Protein AF-A0A8J6HHH4-F1 (afdb_monomer)

Foldseek 3Di:
DDDDPDPDFDQPDDDQDDPDDLDDDFDKGWGDDDDDPDDDGDDIDTDGDDDDFALDWWKDKPDQAAEFEDEFPDWDPAGDAIDIFTPGRDQQNGPWQDKDWPDPDAQWDADRRRGITGNGGHDCVVDQKDKTWMKIKGNFADDDDDDPDDPDDPPDDDDDDDDDDDDDDDDDDPDPPRPGHMHMYGIHIYMYGYDYDDDWDWPQQDPDDDDAEQPADDDRRPPIDTDDDPDPDDDPDDDDDDDDDDDDQDHYLSHQADFPQRSCVSHVVDPPDFRQQGDCDDVRPQNVVFDFDPDDHRHGDTDDPQPPDDTDGDCVRPPPDDDLWDKDKDKDFAADDDPDDLADWRWPDFDADPPVRPHTCWTFTDHNQKTKIFHHDDDDDDDPPDDADRMDIGRDPRSHPRDIDMWMWTGNPPDIDID

Sequence (419 aa):
MTRGCNHGRRLQSATFRDCSGRTCNSPSVQCIQPARRRRPPMPTATVHITVSDVNEYAPTFSEPSYVRQVDEGRIYSEIVRVEATDRDCTPKFGDVCKYEILTSDQPFVIDMEGIIRNTEPLDYERSHNHILSVVAYDCGGYKVLLRCMRAESLIGSYGYHMFAVTWLSSVTTIQTVACAGMRQSLPVMVTIKVNRVCRLGWRGLPERVDYAPTTGKQELFPSASLELCDVPCNVRELRTRVDLATRHIGKGCDRDTYSVQSQRKLCGASPSAIDLLPSPGVGAEWTKPLISDEGHESDQMFEFDGASTAVSIPNSVLDHNLPSTFTIATWMRHGQHQGQDKRLKEHILCSADDHKMNRHHYALFVRNCRLILLLRRDFSEGDLNIFRPAEWRWKIPQVCDDQWHHYAVNVRFPDIELF

Secondary structure (DSSP, 8-state):
----S-SSPPP---------SS--PPPPEE--PPPPSSSPPPPP-EE--PPPP------EESSSEEEEEEETT---S-SEE--EE---SSHHHHSEEEEEE---SSSEEE-TT-EEEESS---TTT-SEEEEEEEEEE---------------------------------------------BPPPEEEEEEEEP----EEES--S-----TT--S--S-TT-EEEPPSS---------------SSS-SSS--S-S-HHHHHHHTTS-TTPPPSSPPSBTTBGGGTTSPEE--SSS--EEP--SSS------TTTS-S---SEEEEEEEEE----TT--TTS-EEEEEEE-TTTT-SEEEEEEE-SS-EEEEE-PPPPSS-TT-----EEEE--GGGGSSSEEEEEEEEETTEEEE-

Structure (mmCIF, N/CA/C/O backbone):
data_AF-A0A8J6HHH4-F1
#
_entry.id   AF-A0A8J6HHH4-F1
#
loop_
_atom_site.group_PDB
_atom_site.id
_atom_site.type_symbol
_atom_site.label_atom_id
_atom_site.label_alt_id
_atom_site.label_comp_id
_atom_site.label_asym_id
_atom_site.label_entity_id
_atom_site.label_seq_id
_atom_site.pdbx_PDB_ins_code
_atom_site.Cartn_x
_atom_site.Cartn_y
_atom_site.Cartn_z
_atom_site.occupancy
_atom_site.B_iso_or_equiv
_atom_site.auth_seq_id
_atom_site.auth_comp_id
_atom_site.auth_asym_id
_atom_site.auth_atom_id
_atom_site.pdbx_PDB_model_num
ATOM 1 N N . MET A 1 1 ? -75.669 -3.975 56.102 1.00 34.47 1 MET A N 1
ATOM 2 C CA . MET A 1 1 ? -75.291 -4.443 57.454 1.00 34.47 1 MET A CA 1
ATOM 3 C C . MET A 1 1 ? -74.161 -5.453 57.333 1.00 34.47 1 MET A C 1
ATOM 5 O O . MET A 1 1 ? -74.443 -6.569 56.939 1.00 34.4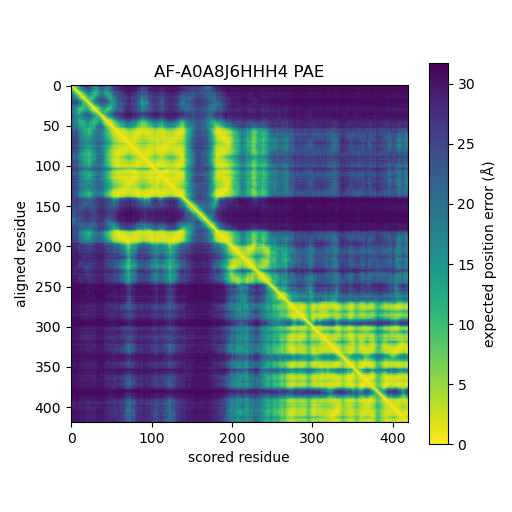7 1 MET A O 1
ATOM 9 N N . THR A 1 2 ? -72.930 -5.098 57.705 1.00 23.34 2 THR A N 1
ATOM 10 C CA . THR A 1 2 ? -71.919 -6.055 58.196 1.00 23.34 2 THR A CA 1
ATOM 11 C C . THR A 1 2 ? -70.856 -5.266 58.951 1.00 23.34 2 THR A C 1
ATOM 13 O O . THR A 1 2 ? -70.148 -4.430 58.401 1.00 23.34 2 THR A O 1
ATOM 16 N N . ARG A 1 3 ? -70.826 -5.476 60.268 1.00 28.94 3 ARG A N 1
ATOM 17 C CA . ARG A 1 3 ? -69.887 -4.859 61.200 1.00 28.94 3 ARG A CA 1
ATOM 18 C C . ARG A 1 3 ? -68.495 -5.432 60.934 1.00 28.94 3 ARG A C 1
ATOM 20 O O . ARG A 1 3 ? -68.283 -6.625 61.148 1.00 28.94 3 ARG A O 1
ATOM 27 N N . GLY A 1 4 ? -67.560 -4.581 60.512 1.00 29.81 4 GLY A N 1
ATOM 28 C CA . GLY A 1 4 ? -66.132 -4.858 60.650 1.00 29.81 4 GLY A CA 1
ATOM 29 C C . GLY A 1 4 ? -65.803 -5.169 62.111 1.00 29.81 4 GLY A C 1
ATOM 30 O O . GLY A 1 4 ? -66.538 -4.761 63.013 1.00 29.81 4 GLY A O 1
ATOM 31 N N . CYS A 1 5 ? -64.743 -5.944 62.332 1.00 30.69 5 CYS A N 1
ATOM 32 C CA . CYS A 1 5 ? -64.243 -6.396 63.630 1.00 30.69 5 CYS A CA 1
ATOM 33 C C . CYS A 1 5 ? -63.952 -5.235 64.605 1.00 30.69 5 CYS A C 1
ATOM 35 O O . CYS A 1 5 ? -62.798 -4.944 64.885 1.00 30.69 5 CYS A O 1
ATOM 37 N N . ASN A 1 6 ? -64.981 -4.605 65.163 1.00 40.00 6 ASN A N 1
ATOM 38 C CA . ASN A 1 6 ? -64.865 -3.661 66.261 1.00 40.00 6 ASN A CA 1
ATOM 39 C C . ASN A 1 6 ? -65.319 -4.340 67.554 1.00 40.00 6 ASN A C 1
ATOM 41 O O . ASN A 1 6 ? -66.405 -4.913 67.624 1.00 40.00 6 ASN A O 1
ATOM 45 N N . HIS A 1 7 ? -64.445 -4.221 68.557 1.00 38.75 7 HIS A N 1
ATOM 46 C CA . HIS A 1 7 ? -64.533 -4.701 69.940 1.00 38.75 7 HIS A CA 1
ATOM 47 C C . HIS A 1 7 ? -64.252 -6.205 70.160 1.00 38.75 7 HIS A C 1
ATOM 49 O O . HIS A 1 7 ? -65.106 -7.072 69.984 1.00 38.75 7 HIS A O 1
ATOM 55 N N . GLY A 1 8 ? -63.026 -6.501 70.625 1.00 39.38 8 GLY A N 1
ATOM 56 C CA . GLY A 1 8 ? -62.687 -7.733 71.358 1.00 39.38 8 GLY A CA 1
ATOM 57 C C . GLY A 1 8 ? -62.220 -8.957 70.554 1.00 39.38 8 GLY A C 1
ATOM 58 O O . GLY A 1 8 ? -62.292 -10.069 71.072 1.00 39.38 8 GLY A O 1
ATOM 59 N N . ARG A 1 9 ? -61.758 -8.808 69.305 1.00 41.62 9 ARG A N 1
ATOM 60 C CA . ARG A 1 9 ? -61.229 -9.921 68.483 1.00 41.62 9 ARG A CA 1
ATOM 61 C C . ARG A 1 9 ? -59.699 -9.955 68.540 1.00 41.62 9 ARG A C 1
ATOM 63 O O . ARG A 1 9 ? -59.064 -8.966 68.199 1.00 41.62 9 ARG A O 1
ATOM 70 N N . ARG A 1 10 ? -59.115 -11.083 68.964 1.00 40.03 10 ARG A N 1
ATOM 71 C CA . ARG A 1 10 ? -57.660 -11.320 68.972 1.00 40.03 10 ARG A CA 1
ATOM 72 C C . ARG A 1 10 ? -57.286 -12.177 67.760 1.00 40.03 10 ARG A C 1
ATOM 74 O O . ARG A 1 10 ? -57.851 -13.255 67.601 1.00 40.03 10 ARG A O 1
ATOM 81 N N . LEU A 1 11 ? -56.346 -11.710 66.935 1.00 39.91 11 LEU A N 1
ATOM 82 C CA . LEU A 1 11 ? -55.643 -12.558 65.966 1.00 39.91 11 LEU A CA 1
ATOM 83 C C . LEU A 1 11 ? -54.872 -13.642 66.739 1.00 39.91 11 LEU A C 1
ATOM 85 O O . LEU A 1 11 ? -54.064 -13.310 67.604 1.00 39.91 11 LEU A O 1
ATOM 89 N N . GLN A 1 12 ? -55.109 -14.921 66.443 1.00 37.16 12 GLN A N 1
ATOM 90 C CA . GLN A 1 12 ? -54.273 -16.023 66.931 1.00 37.16 12 GLN A CA 1
ATOM 91 C C . GLN A 1 12 ? -53.239 -16.355 65.846 1.00 37.16 12 GLN A C 1
ATOM 93 O O . GLN A 1 12 ? -53.512 -17.162 64.973 1.00 37.16 12 GLN A O 1
ATOM 98 N N . SER A 1 13 ? -52.103 -15.648 65.885 1.00 36.19 13 SER A N 1
ATOM 99 C CA . SER A 1 13 ? -50.838 -15.878 65.152 1.00 36.19 13 SER A CA 1
ATOM 100 C C . SER A 1 13 ? -50.896 -16.196 63.645 1.00 36.19 13 SER A C 1
ATOM 102 O O . SER A 1 13 ? -51.340 -17.262 63.231 1.00 36.19 13 SER A O 1
ATOM 104 N N . ALA A 1 14 ? -50.284 -15.328 62.837 1.00 37.81 14 ALA A N 1
ATOM 105 C CA . ALA A 1 14 ? -49.802 -15.665 61.500 1.00 37.81 14 ALA A CA 1
ATOM 106 C C . ALA A 1 14 ? -48.283 -15.879 61.578 1.00 37.81 14 ALA A C 1
ATOM 108 O O . ALA A 1 14 ? -47.555 -14.976 61.985 1.00 37.81 14 ALA A O 1
ATOM 109 N N . THR A 1 15 ? -47.805 -17.073 61.237 1.00 32.62 15 THR A N 1
ATOM 110 C CA . THR A 1 15 ? -46.375 -17.362 61.101 1.00 32.62 15 THR A CA 1
ATOM 111 C C . THR A 1 15 ? -45.946 -17.091 59.662 1.00 32.62 15 THR A C 1
ATOM 113 O O . THR A 1 15 ? -46.400 -17.756 58.734 1.00 32.62 15 THR A O 1
ATOM 116 N N . PHE A 1 16 ? -45.069 -16.103 59.474 1.00 37.53 16 PHE A N 1
ATOM 117 C CA . PHE A 1 16 ? -44.312 -15.949 58.235 1.00 37.53 16 PHE A CA 1
ATOM 118 C C . PHE A 1 16 ? -43.269 -17.069 58.183 1.00 37.53 16 PHE A C 1
ATOM 120 O O . PHE A 1 16 ? -42.479 -17.218 59.116 1.00 37.53 16 PHE A O 1
ATOM 127 N N . ARG A 1 17 ? -43.281 -17.881 57.121 1.00 34.38 17 ARG A N 1
ATOM 128 C CA . ARG A 1 17 ? -42.116 -18.702 56.780 1.00 34.38 17 ARG A CA 1
ATOM 129 C C . ARG A 1 17 ? -41.221 -17.862 55.886 1.00 34.38 17 ARG A C 1
ATOM 131 O O . ARG A 1 17 ? -41.684 -17.342 54.877 1.00 34.38 17 ARG A O 1
ATOM 138 N N . 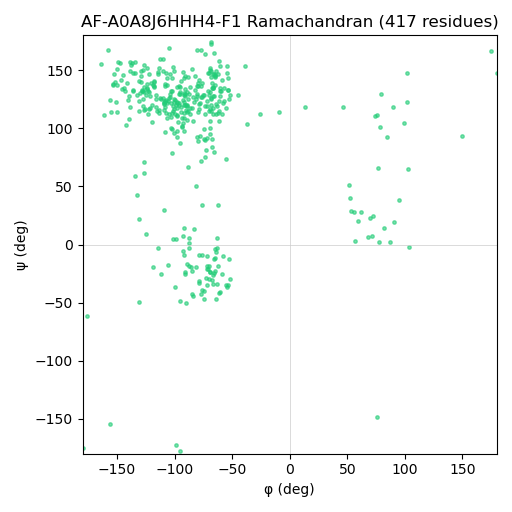ASP A 1 18 ? -39.978 -17.738 56.318 1.00 35.03 18 ASP A N 1
ATOM 139 C CA . ASP A 1 18 ? -38.864 -17.164 55.577 1.00 35.03 18 ASP A CA 1
ATOM 140 C C . ASP A 1 18 ? -38.844 -17.695 54.129 1.00 35.03 18 ASP A C 1
ATOM 142 O O . ASP A 1 18 ? -38.960 -18.912 53.922 1.00 35.03 18 ASP A O 1
ATOM 146 N N . CYS A 1 19 ? -38.774 -16.796 53.136 1.00 40.59 19 CYS A N 1
ATOM 147 C CA . CYS A 1 19 ? -38.789 -17.153 51.712 1.00 40.59 19 CYS A CA 1
ATOM 148 C C . CYS A 1 19 ? -37.433 -17.784 51.343 1.00 40.59 19 CYS A C 1
ATOM 150 O O . CYS A 1 19 ? -36.543 -17.143 50.798 1.00 40.59 19 CYS A O 1
ATOM 152 N N . SER A 1 20 ? -37.273 -19.072 51.647 1.00 33.75 20 SER A N 1
ATOM 153 C CA . SER A 1 20 ? -36.169 -19.899 51.159 1.00 33.75 20 SER A CA 1
ATOM 154 C C . SER A 1 20 ? -36.603 -20.600 49.867 1.00 33.75 20 SER A C 1
ATOM 156 O O . SER A 1 20 ? -37.386 -21.548 49.881 1.00 33.75 20 SER A O 1
ATOM 158 N N . GLY A 1 21 ? -36.102 -20.102 48.733 1.00 38.62 21 GLY A N 1
ATOM 159 C CA . GLY A 1 21 ? -36.465 -20.559 47.385 1.00 38.62 21 GLY A CA 1
ATOM 160 C C . GLY A 1 21 ? -37.450 -19.609 46.698 1.00 38.62 21 GLY A C 1
ATOM 161 O O . GLY A 1 21 ? -38.256 -18.973 47.368 1.00 38.62 21 GLY A O 1
ATOM 162 N N . ARG A 1 22 ? -37.357 -19.499 45.362 1.00 39.06 22 ARG A N 1
ATOM 163 C CA . ARG A 1 22 ? -38.002 -18.511 44.455 1.00 39.06 22 ARG A CA 1
ATOM 164 C C . ARG A 1 22 ? -39.549 -18.523 44.418 1.00 39.06 22 ARG A C 1
ATOM 166 O O . ARG A 1 22 ? -40.156 -18.309 43.374 1.00 39.06 22 ARG A O 1
ATOM 173 N N . THR A 1 23 ? -40.212 -18.814 45.528 1.00 33.84 23 THR A N 1
ATOM 174 C CA . THR A 1 23 ? -41.665 -18.907 45.660 1.00 33.84 23 THR A CA 1
ATOM 175 C C . THR A 1 23 ? -42.089 -18.345 47.014 1.00 33.84 23 THR A C 1
ATOM 177 O O . THR A 1 23 ? -41.979 -19.028 48.031 1.00 33.84 23 THR A O 1
ATOM 180 N N . CYS A 1 24 ? -42.620 -17.122 47.039 1.00 38.78 24 CYS A N 1
ATOM 181 C CA . CYS A 1 24 ? -43.317 -16.606 48.216 1.00 38.78 24 CYS A CA 1
ATOM 182 C C . CYS A 1 24 ? -44.810 -16.975 48.107 1.00 38.78 24 CYS A C 1
ATOM 184 O O . CYS A 1 24 ? -45.546 -16.426 47.289 1.00 38.78 24 CYS A O 1
ATOM 186 N N . ASN A 1 25 ? -45.264 -17.939 48.914 1.00 37.41 25 ASN A N 1
ATOM 187 C CA . ASN A 1 25 ? -46.677 -18.329 48.978 1.00 37.41 25 ASN A CA 1
ATOM 188 C C . ASN A 1 25 ? -47.476 -17.358 49.863 1.00 37.41 25 ASN A C 1
ATOM 190 O O . ASN A 1 25 ? -47.047 -17.014 50.965 1.00 37.41 25 ASN A O 1
ATOM 194 N N . SER A 1 26 ? -48.668 -16.952 49.413 1.00 37.41 26 SER A N 1
ATOM 195 C CA . SER A 1 26 ? -49.581 -16.106 50.195 1.00 37.41 26 SER A CA 1
ATOM 196 C C . SER A 1 26 ? -50.176 -16.882 51.384 1.00 37.41 26 SER A C 1
ATOM 198 O O . SER A 1 26 ? -50.740 -17.958 51.172 1.00 37.41 26 SER A O 1
ATOM 200 N N . PRO A 1 27 ? -50.119 -16.373 52.629 1.00 40.25 27 PRO A N 1
ATOM 201 C CA . PRO A 1 27 ? -50.762 -17.041 53.755 1.00 40.25 27 PRO A CA 1
ATOM 202 C C . PRO A 1 27 ? -52.281 -16.799 53.753 1.00 40.25 27 PRO A C 1
ATOM 204 O O . PRO A 1 27 ? -52.749 -15.673 53.584 1.00 40.25 27 PRO A O 1
ATOM 207 N N . SER A 1 28 ? -53.068 -17.850 54.002 1.00 36.94 28 SER A N 1
ATOM 208 C CA . SER A 1 28 ? -54.503 -17.748 54.296 1.00 36.94 28 SER A CA 1
ATOM 209 C C . SER A 1 28 ? -54.723 -17.657 55.808 1.00 36.94 28 SER A C 1
ATOM 211 O O . SER A 1 28 ? -54.356 -18.581 56.535 1.00 36.94 28 SER A O 1
ATOM 213 N N . VAL A 1 29 ? -55.342 -16.577 56.293 1.00 41.75 29 VAL A N 1
ATOM 214 C CA . VAL A 1 29 ? -55.639 -16.389 57.726 1.00 41.75 29 VAL A CA 1
ATOM 215 C C . VAL A 1 29 ? -57.138 -16.566 57.978 1.00 41.75 29 VAL A C 1
ATOM 217 O O . VAL A 1 29 ? -57.960 -15.878 57.374 1.00 41.75 29 VAL A O 1
ATOM 220 N N . GLN A 1 30 ? -57.501 -17.473 58.891 1.00 38.19 30 GLN A N 1
ATOM 221 C CA . GLN A 1 30 ? -58.883 -17.688 59.334 1.00 38.19 30 GLN A CA 1
ATOM 222 C C . GLN A 1 30 ? -59.109 -17.062 60.716 1.00 38.19 30 GLN A C 1
ATOM 224 O O . GLN A 1 30 ? -58.454 -17.413 61.694 1.00 38.19 30 GLN A O 1
ATOM 229 N N . CYS A 1 31 ? -60.068 -16.140 60.815 1.00 40.47 31 CYS A N 1
ATOM 230 C CA . CYS A 1 31 ? -60.459 -15.529 62.086 1.00 40.47 31 CYS A CA 1
ATOM 231 C C . CYS A 1 31 ? -61.562 -16.355 62.765 1.00 40.47 31 CYS A C 1
ATOM 233 O O . CYS A 1 31 ? -62.692 -16.385 62.276 1.00 40.47 31 CYS A O 1
ATOM 235 N N . ILE A 1 32 ? -61.271 -16.967 63.919 1.00 45.19 32 ILE A N 1
ATOM 236 C CA . ILE A 1 32 ? -62.250 -17.712 64.730 1.00 45.19 32 ILE A CA 1
ATOM 237 C C . ILE A 1 32 ? -62.413 -17.015 66.092 1.00 45.19 32 ILE A C 1
ATOM 239 O O . ILE A 1 32 ? -61.429 -16.724 66.768 1.00 45.19 32 ILE A O 1
ATOM 243 N N . GLN A 1 33 ? -63.652 -16.719 66.511 1.00 45.75 33 GLN A N 1
ATOM 244 C CA . GLN A 1 33 ? -63.942 -16.249 67.878 1.00 45.75 33 GLN A CA 1
ATOM 245 C C . GLN A 1 33 ? -64.327 -17.432 68.786 1.00 45.75 33 GLN A C 1
ATOM 247 O O . GLN A 1 33 ? -65.095 -18.290 68.349 1.00 45.75 33 GLN A O 1
ATOM 252 N N . PRO A 1 34 ? -63.889 -17.465 70.062 1.00 45.03 34 PRO A N 1
ATOM 253 C CA . PRO A 1 34 ? -64.327 -18.491 71.003 1.00 45.03 34 PRO A CA 1
ATOM 254 C C . PRO A 1 34 ? -65.825 -18.338 71.309 1.00 45.03 34 PRO A C 1
ATOM 256 O O . PRO A 1 34 ? -66.306 -17.256 71.658 1.00 45.03 34 PRO A O 1
ATOM 259 N N . ALA A 1 35 ? -66.574 -19.432 71.161 1.00 47.78 35 ALA A N 1
ATOM 260 C CA . ALA A 1 35 ? -68.020 -19.458 71.336 1.00 47.78 35 ALA A CA 1
ATOM 261 C C . ALA A 1 35 ? -68.417 -19.187 72.800 1.00 47.78 35 ALA A C 1
ATOM 263 O O . ALA A 1 35 ? -68.120 -19.979 73.695 1.00 47.78 35 ALA A O 1
ATOM 264 N N . ARG A 1 36 ? -69.155 -18.099 73.062 1.00 52.75 36 ARG A N 1
ATOM 265 C CA . ARG A 1 36 ? -69.944 -17.980 74.301 1.00 52.75 36 ARG A CA 1
ATOM 266 C C . ARG A 1 36 ? -71.249 -18.755 74.122 1.00 52.75 36 ARG A C 1
ATOM 268 O O . ARG A 1 36 ? -71.951 -18.572 73.129 1.00 52.75 36 ARG A O 1
ATOM 275 N N . ARG A 1 37 ? -71.543 -19.647 75.077 1.00 52.81 37 ARG A N 1
ATOM 276 C CA . ARG A 1 37 ? -72.680 -20.581 75.045 1.00 52.81 37 ARG A CA 1
ATOM 277 C C . ARG A 1 37 ? -73.992 -19.819 74.776 1.00 52.81 37 ARG A C 1
ATOM 279 O O . ARG A 1 37 ? -74.329 -18.917 75.536 1.00 52.81 37 ARG A O 1
ATOM 286 N N . ARG A 1 38 ? -74.724 -20.248 73.732 1.00 52.84 38 ARG A N 1
ATOM 287 C CA . ARG A 1 38 ? -76.059 -19.795 73.254 1.00 52.84 38 ARG A CA 1
ATOM 288 C C . ARG A 1 38 ? -76.134 -18.721 72.141 1.00 52.84 38 ARG A C 1
ATOM 290 O O . ARG A 1 38 ? -77.062 -17.918 72.141 1.00 52.84 38 ARG A O 1
ATOM 297 N N . ARG A 1 39 ? -75.250 -18.736 71.133 1.00 52.50 39 ARG A N 1
ATOM 298 C CA . ARG A 1 39 ? -75.510 -18.099 69.815 1.00 52.50 39 ARG A CA 1
ATOM 299 C C . ARG A 1 39 ? -75.111 -19.026 68.653 1.00 52.50 39 ARG A C 1
ATOM 301 O O . ARG A 1 39 ? -74.168 -19.794 68.841 1.00 52.50 39 ARG A O 1
ATOM 308 N N . PRO A 1 40 ? -75.804 -18.977 67.492 1.00 51.44 40 PRO A N 1
ATOM 309 C CA . PRO A 1 40 ? -75.448 -19.776 66.314 1.00 51.44 40 PRO A CA 1
ATOM 310 C C . PRO A 1 40 ? -74.027 -19.431 65.826 1.00 51.44 40 PRO A C 1
ATOM 312 O O . PRO A 1 40 ? -73.571 -18.309 66.080 1.00 51.44 40 PRO A O 1
ATOM 315 N N . PRO A 1 41 ? -73.310 -20.358 65.156 1.00 53.25 41 PRO A N 1
ATOM 316 C CA . PRO A 1 41 ? -71.975 -20.078 64.637 1.00 53.25 41 PRO A CA 1
ATOM 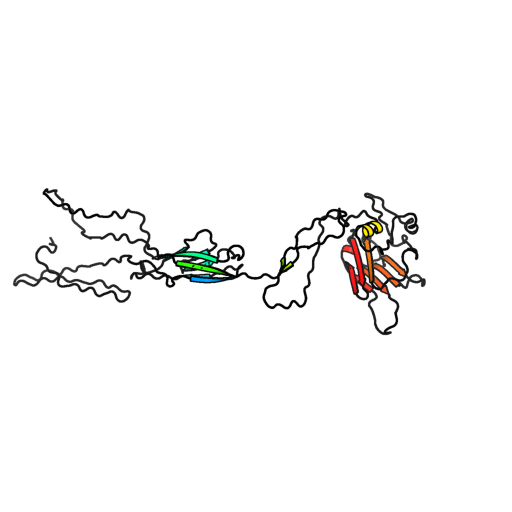317 C C . PRO A 1 41 ? -72.044 -18.878 63.686 1.00 53.25 41 PRO A C 1
ATOM 319 O O . PRO A 1 41 ? -72.824 -18.869 62.736 1.00 53.25 41 PRO A O 1
ATOM 322 N N . MET A 1 42 ? -71.276 -17.824 63.983 1.00 55.88 42 MET A N 1
ATOM 323 C CA . MET A 1 42 ? -71.186 -16.670 63.087 1.00 55.88 42 MET A CA 1
ATOM 324 C C . MET A 1 42 ? -70.392 -17.048 61.829 1.00 55.88 42 MET A C 1
ATOM 326 O O . MET A 1 42 ? -69.466 -17.856 61.929 1.00 55.88 42 MET A O 1
ATOM 330 N N . PRO A 1 43 ? -70.723 -16.462 60.664 1.00 58.12 43 PRO A N 1
ATOM 331 C CA . PRO A 1 43 ? -70.038 -16.762 59.415 1.00 58.12 43 PRO A CA 1
ATOM 332 C C . PRO A 1 43 ? -68.543 -16.444 59.522 1.00 58.12 43 PRO A C 1
ATOM 334 O O . PRO A 1 43 ? -68.149 -15.373 59.992 1.00 58.12 43 PRO A O 1
ATOM 337 N N . THR A 1 44 ? -67.712 -17.387 59.084 1.00 56.41 44 THR A N 1
ATOM 338 C CA . THR A 1 44 ? -66.279 -17.177 58.866 1.00 56.41 44 THR A CA 1
ATOM 339 C C . THR A 1 44 ? -66.081 -16.208 57.705 1.00 56.41 44 THR A C 1
ATOM 341 O O . THR A 1 44 ? -66.724 -16.353 56.668 1.00 56.41 44 THR A O 1
ATOM 344 N N . ALA A 1 45 ? -65.184 -15.236 57.866 1.00 56.78 45 ALA A N 1
ATOM 345 C CA . ALA A 1 45 ? -64.780 -14.330 56.795 1.00 56.78 45 ALA A CA 1
ATOM 346 C C . ALA A 1 45 ? -63.356 -14.677 56.355 1.00 56.78 45 ALA A C 1
ATOM 348 O O . ALA A 1 45 ? -62.441 -14.694 57.182 1.00 56.78 45 ALA A O 1
ATOM 349 N N . THR A 1 46 ? -63.181 -14.959 55.067 1.00 53.56 46 THR A N 1
ATOM 350 C CA . THR A 1 46 ? -61.872 -15.188 54.453 1.00 53.56 46 THR A CA 1
ATOM 351 C C . THR A 1 46 ? -61.257 -13.839 54.098 1.00 53.56 46 THR A C 1
ATOM 353 O O . THR A 1 46 ? -61.900 -13.022 53.440 1.00 53.56 46 THR A O 1
ATOM 356 N N . VAL A 1 47 ? -60.027 -13.588 54.544 1.00 54.41 47 VAL A N 1
ATOM 357 C CA . VAL A 1 47 ? -59.275 -12.377 54.192 1.00 54.41 47 VAL A CA 1
ATOM 358 C C . VAL A 1 47 ? -58.183 -12.770 53.208 1.00 54.41 47 VAL A C 1
ATOM 360 O O . VAL A 1 47 ? -57.339 -13.605 53.526 1.00 54.41 47 VAL A O 1
ATOM 363 N N . HIS A 1 48 ? -58.197 -12.166 52.021 1.00 52.84 48 HIS A N 1
ATOM 364 C CA . HIS A 1 48 ? -57.104 -12.282 51.062 1.00 52.84 48 HIS A CA 1
ATOM 365 C C . HIS A 1 48 ? -56.074 -11.192 51.348 1.00 52.84 48 HIS A C 1
ATOM 367 O O . HIS A 1 48 ? -56.372 -10.006 51.219 1.00 52.84 48 HIS A O 1
ATOM 373 N N . ILE A 1 49 ? -54.874 -11.600 51.757 1.00 58.53 49 ILE A N 1
ATOM 374 C CA . ILE A 1 49 ? -53.734 -10.703 51.944 1.00 58.53 49 ILE A CA 1
ATOM 375 C C . ILE A 1 49 ? -52.822 -10.877 50.736 1.00 58.53 49 ILE A C 1
ATOM 377 O O . ILE A 1 49 ? -52.241 -11.941 50.534 1.00 58.53 49 ILE A O 1
ATOM 381 N N . THR A 1 50 ? -52.706 -9.831 49.927 1.00 50.75 50 THR A N 1
ATOM 382 C CA . THR A 1 50 ? -51.726 -9.759 48.842 1.00 50.75 50 THR A CA 1
ATOM 383 C C . THR A 1 50 ? -50.456 -9.109 49.372 1.00 50.75 50 THR A C 1
ATOM 385 O O . THR A 1 50 ? -50.509 -7.981 49.863 1.00 50.75 50 THR A O 1
ATOM 388 N N . VAL A 1 51 ? -49.324 -9.801 49.268 1.00 60.38 51 VAL A N 1
ATOM 389 C CA . VAL A 1 51 ? -48.005 -9.223 49.558 1.00 60.38 51 VAL A CA 1
ATOM 390 C C . VAL A 1 51 ? -47.480 -8.614 48.261 1.00 60.38 51 VAL A C 1
ATOM 392 O O . VAL A 1 51 ? -47.357 -9.315 47.260 1.00 60.38 51 VAL A O 1
ATOM 395 N N . SER A 1 52 ? -47.238 -7.303 48.258 1.00 62.19 52 SER A N 1
ATOM 396 C CA . SER A 1 52 ? -46.603 -6.612 47.136 1.00 62.19 52 SER A CA 1
ATOM 397 C C . SER A 1 52 ? -45.093 -6.665 47.293 1.00 62.19 52 SER A C 1
ATOM 399 O O . SER A 1 52 ? -44.588 -6.289 48.351 1.00 62.19 52 SER A O 1
ATOM 401 N N . ASP A 1 53 ? -44.398 -7.078 46.240 1.00 65.44 53 ASP A N 1
ATOM 402 C CA . ASP A 1 53 ? -42.942 -7.038 46.211 1.00 65.44 53 ASP A CA 1
ATOM 403 C C . ASP A 1 53 ? -42.419 -5.593 46.165 1.00 65.44 53 ASP A C 1
ATOM 405 O O . ASP A 1 53 ? -43.081 -4.697 45.621 1.00 65.44 53 ASP A O 1
ATOM 409 N N . VAL A 1 54 ? -41.242 -5.363 46.739 1.00 75.50 54 VAL A N 1
ATOM 410 C CA . VAL A 1 54 ? -40.583 -4.055 46.817 1.00 75.50 54 VAL A CA 1
ATOM 411 C C . VAL A 1 54 ? -39.173 -4.208 46.267 1.00 75.50 54 VAL A C 1
ATOM 413 O O . VAL A 1 54 ? -38.468 -5.112 46.678 1.00 75.50 54 VAL A O 1
ATOM 416 N N . ASN A 1 55 ? -38.769 -3.303 45.374 1.00 82.75 55 ASN A N 1
ATOM 417 C CA . ASN A 1 55 ? -37.404 -3.253 44.853 1.00 82.75 55 ASN A CA 1
ATOM 418 C C . ASN A 1 55 ? -36.431 -2.797 45.962 1.00 82.75 55 ASN A C 1
ATOM 420 O O . ASN A 1 55 ? -36.339 -1.589 46.251 1.00 82.75 55 ASN A O 1
ATOM 424 N N . GLU A 1 56 ? -35.795 -3.746 46.651 1.00 84.94 56 GLU A N 1
ATOM 425 C CA . GLU A 1 56 ? -34.984 -3.513 47.849 1.00 84.94 56 GLU A CA 1
ATOM 426 C C . GLU A 1 56 ? -33.489 -3.469 47.535 1.00 84.94 56 GLU A C 1
ATOM 428 O O . GLU A 1 56 ? -32.774 -2.637 48.116 1.00 84.94 56 GLU A O 1
ATOM 433 N N . TYR A 1 57 ? -33.028 -4.296 46.600 1.00 88.25 57 TYR A N 1
ATOM 434 C CA . TYR A 1 57 ? -31.621 -4.442 46.250 1.00 88.25 57 TYR A CA 1
ATOM 435 C C . TYR A 1 57 ? -31.320 -3.748 44.922 1.00 88.25 57 TYR A C 1
ATOM 437 O O . TYR A 1 57 ? -32.186 -3.145 44.312 1.00 88.25 57 TYR A O 1
ATOM 445 N N . ALA A 1 58 ? -30.042 -3.617 44.589 1.00 92.31 58 ALA A N 1
ATOM 446 C CA . ALA A 1 58 ? -29.628 -3.116 43.286 1.00 92.31 58 ALA A CA 1
ATOM 447 C C . ALA A 1 58 ? -28.655 -4.136 42.692 1.00 92.31 58 ALA A C 1
ATOM 449 O O . ALA A 1 58 ? -27.952 -4.810 43.468 1.00 92.31 58 ALA A O 1
ATOM 450 N N . PRO A 1 59 ? -28.533 -4.212 41.355 1.00 96.81 59 PRO A N 1
ATOM 451 C CA . PRO A 1 59 ? -27.667 -5.200 40.745 1.00 96.81 59 PRO A CA 1
ATOM 452 C C . PRO A 1 59 ? -26.227 -5.038 41.226 1.00 96.81 59 PRO A C 1
ATOM 454 O O . PRO A 1 59 ? -25.727 -3.926 41.406 1.00 96.81 59 PRO A O 1
ATOM 457 N N . THR A 1 60 ? -25.542 -6.154 41.433 1.00 97.56 60 THR A N 1
ATOM 458 C CA . THR A 1 60 ? -24.135 -6.187 41.836 1.00 97.56 60 THR A CA 1
ATOM 459 C C . THR A 1 60 ? -23.348 -7.022 40.838 1.00 97.56 60 THR A C 1
ATOM 461 O O . THR A 1 60 ? -23.737 -8.149 40.536 1.00 97.56 60 THR A O 1
ATOM 464 N N . PHE A 1 61 ? -22.246 -6.472 40.324 1.00 98.38 61 PHE A N 1
ATOM 465 C CA . PHE A 1 61 ? -21.367 -7.188 39.399 1.00 98.38 61 PHE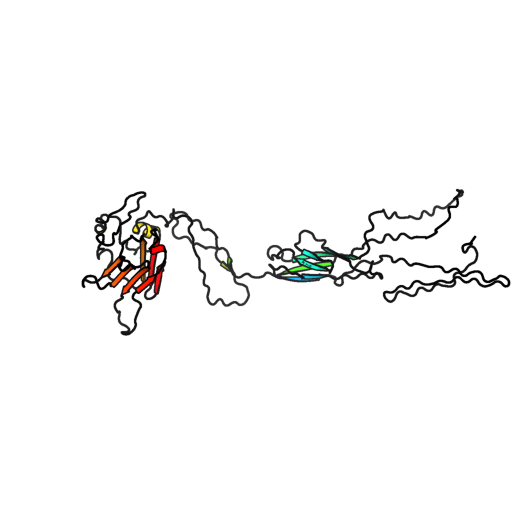 A CA 1
ATOM 466 C C . PHE A 1 61 ? -20.692 -8.388 40.069 1.00 98.38 61 PHE A C 1
ATOM 468 O O . PHE A 1 61 ? -20.328 -8.327 41.245 1.00 98.38 61 PHE A O 1
ATOM 475 N N . SER A 1 62 ? -20.509 -9.463 39.304 1.00 97.00 62 SER A N 1
ATOM 476 C CA . SER A 1 62 ? -19.865 -10.695 39.773 1.00 97.00 62 SER A CA 1
ATOM 477 C C . SER A 1 62 ? -18.384 -10.481 40.100 1.00 97.00 62 SER A C 1
ATOM 479 O O . SER A 1 62 ? -17.871 -11.080 41.042 1.00 97.00 62 SER A O 1
ATOM 481 N N . GLU A 1 63 ? -17.710 -9.603 39.350 1.00 97.44 63 GLU A N 1
ATOM 482 C CA . GLU A 1 63 ? -16.299 -9.262 39.545 1.00 97.44 63 GLU A CA 1
ATOM 483 C C . GLU A 1 63 ? -16.129 -7.796 39.979 1.00 97.44 63 GLU A C 1
ATOM 485 O O . GLU A 1 63 ? -16.867 -6.922 39.515 1.00 97.44 63 GLU A O 1
ATOM 490 N N . PRO A 1 64 ? -15.119 -7.476 40.810 1.00 96.12 64 PRO A N 1
ATOM 491 C CA . PRO A 1 64 ? -14.847 -6.099 41.225 1.00 96.12 64 PRO A CA 1
ATOM 492 C C . PRO A 1 64 ? -14.259 -5.234 40.096 1.00 96.12 64 PRO A C 1
ATOM 494 O O . PRO A 1 64 ? -14.304 -4.006 40.166 1.00 96.12 64 PRO A O 1
ATOM 497 N N . SER A 1 65 ? -13.666 -5.860 39.073 1.00 97.50 65 SER A N 1
ATOM 498 C CA . SER A 1 65 ? -13.157 -5.208 37.863 1.00 97.50 65 SER A CA 1
ATOM 499 C C . SER A 1 65 ? -12.905 -6.242 36.767 1.00 97.50 65 SER A C 1
ATOM 501 O O . SER A 1 65 ? -12.623 -7.402 37.064 1.00 97.50 65 SER A O 1
ATOM 503 N N . TYR A 1 66 ? -12.932 -5.813 35.508 1.00 98.00 66 TYR A N 1
ATOM 504 C CA . TYR A 1 66 ? -12.664 -6.675 34.358 1.00 98.00 66 TYR A CA 1
ATOM 505 C C . TYR A 1 66 ? -11.431 -6.181 33.601 1.00 98.00 66 TYR A C 1
ATOM 507 O O . TYR A 1 66 ? -11.291 -4.987 33.349 1.00 98.00 66 TYR A O 1
ATOM 515 N N . VAL A 1 67 ? -10.536 -7.092 33.207 1.00 97.75 67 VAL A N 1
ATOM 516 C CA . VAL A 1 67 ? -9.342 -6.756 32.414 1.00 97.75 67 VAL A CA 1
ATOM 517 C C . VAL A 1 67 ? -9.230 -7.680 31.206 1.00 97.75 67 VAL A C 1
ATOM 519 O O . VAL A 1 67 ? -9.288 -8.908 31.340 1.00 97.75 67 VAL A O 1
ATOM 522 N N . ARG A 1 68 ? -9.038 -7.097 30.020 1.00 97.56 68 ARG A N 1
ATOM 523 C CA . ARG A 1 68 ? -8.795 -7.832 28.771 1.00 97.56 68 ARG A CA 1
ATOM 524 C C . ARG A 1 68 ? -7.706 -7.192 27.929 1.00 97.56 68 ARG A C 1
ATOM 526 O O . ARG A 1 68 ? -7.452 -5.999 28.045 1.00 97.56 68 ARG A O 1
ATOM 533 N N . GLN A 1 69 ? -7.060 -8.016 27.109 1.00 96.38 69 GLN A N 1
ATOM 534 C CA . GLN A 1 69 ? -6.070 -7.590 26.124 1.00 96.38 69 GLN A CA 1
ATOM 535 C C . GLN A 1 69 ? -6.578 -7.944 24.730 1.00 96.38 69 GLN A C 1
ATOM 537 O O . GLN A 1 69 ? -7.105 -9.040 24.537 1.00 96.38 69 GLN A O 1
ATOM 542 N N . VAL A 1 70 ? -6.433 -7.021 23.787 1.00 96.00 70 VAL A N 1
ATOM 543 C CA . VAL A 1 70 ? -6.872 -7.175 22.396 1.00 96.00 70 VAL A CA 1
ATOM 544 C C . VAL A 1 70 ? -5.827 -6.608 21.452 1.00 96.00 70 VAL A C 1
ATOM 546 O O . VAL A 1 70 ? -5.129 -5.662 21.797 1.00 96.00 70 VAL A O 1
ATOM 549 N N . ASP A 1 71 ? -5.731 -7.170 20.258 1.00 94.44 71 ASP A N 1
ATOM 550 C CA . ASP A 1 71 ? -4.809 -6.710 19.228 1.00 94.44 71 ASP A CA 1
ATOM 551 C C . ASP A 1 71 ? -5.382 -5.476 18.517 1.00 94.44 71 ASP A C 1
ATOM 553 O O . ASP A 1 71 ? -6.576 -5.427 18.199 1.00 94.44 71 ASP A O 1
ATOM 557 N N . GLU A 1 72 ? -4.535 -4.484 18.238 1.00 93.62 72 GLU A N 1
ATOM 558 C CA . GLU A 1 72 ? -4.933 -3.320 17.445 1.00 93.62 72 GLU A CA 1
ATOM 559 C C . GLU A 1 72 ? -5.375 -3.706 16.018 1.00 93.62 72 GLU A C 1
ATOM 561 O O . GLU A 1 72 ? -5.013 -4.749 15.467 1.00 93.62 72 GLU A O 1
ATOM 566 N N . GLY A 1 73 ? -6.168 -2.845 15.382 1.00 91.00 73 GLY A N 1
ATOM 567 C CA . GLY A 1 73 ? -6.593 -2.998 13.991 1.00 91.00 73 GLY A CA 1
ATOM 568 C C . GLY A 1 73 ? -7.705 -4.024 13.742 1.00 91.00 73 GLY A C 1
ATOM 569 O O . GLY A 1 73 ? -8.087 -4.215 12.588 1.00 91.00 73 GLY A O 1
ATOM 570 N N . ARG A 1 74 ? -8.252 -4.672 14.781 1.00 91.00 74 ARG A N 1
ATOM 571 C CA . ARG A 1 74 ? -9.352 -5.650 14.666 1.00 91.00 74 ARG A CA 1
ATOM 572 C C . ARG A 1 74 ? -10.671 -5.127 15.243 1.00 91.00 74 ARG A C 1
ATOM 574 O O . ARG A 1 74 ? -10.683 -4.367 16.207 1.00 91.00 74 ARG A O 1
ATOM 581 N N . ILE A 1 75 ? -11.787 -5.578 14.664 1.00 95.94 75 ILE A N 1
ATOM 582 C CA . ILE A 1 75 ? -13.136 -5.447 15.236 1.00 95.94 75 ILE A CA 1
ATOM 583 C C . ILE A 1 75 ? -13.492 -6.770 15.910 1.00 95.94 75 ILE A C 1
ATOM 585 O O . ILE A 1 75 ? -13.523 -7.811 15.254 1.00 95.94 75 ILE A O 1
ATOM 589 N N . TYR A 1 76 ? -13.753 -6.728 17.210 1.00 96.38 76 TYR A N 1
ATOM 590 C CA . TYR A 1 76 ? -14.143 -7.883 18.008 1.00 96.38 76 TYR A CA 1
ATOM 591 C C . TYR A 1 76 ? -15.662 -7.917 18.170 1.00 96.38 76 TYR A C 1
ATOM 593 O O . TYR A 1 76 ? -16.278 -6.903 18.484 1.00 96.38 76 TYR A O 1
ATOM 601 N N . SER A 1 77 ? -16.273 -9.092 17.999 1.00 95.44 77 SER A N 1
ATOM 602 C CA . SER A 1 77 ? -17.695 -9.299 18.312 1.00 95.44 77 SER A CA 1
ATOM 603 C C . SER A 1 77 ? -17.960 -9.340 19.820 1.00 95.44 77 SER A C 1
ATOM 605 O O . SER A 1 77 ? -19.044 -8.973 20.256 1.00 95.44 77 SER A O 1
ATOM 607 N N . GLU A 1 78 ? -16.967 -9.770 20.600 1.00 97.50 78 GLU A N 1
ATOM 608 C CA . GLU A 1 78 ? -16.988 -9.855 22.062 1.00 97.50 78 GLU A CA 1
ATOM 609 C C . GLU A 1 78 ? -15.553 -9.659 22.573 1.00 97.50 78 GLU A C 1
ATOM 611 O O . GLU A 1 78 ? -14.668 -10.462 22.280 1.00 97.50 78 GLU A O 1
ATOM 616 N N . ILE A 1 79 ? -15.306 -8.564 23.298 1.00 97.50 79 ILE A N 1
ATOM 617 C CA . ILE A 1 79 ? -14.031 -8.308 23.990 1.00 97.50 79 ILE A CA 1
ATOM 618 C C . ILE A 1 79 ? -14.106 -8.876 25.404 1.00 97.50 79 ILE A C 1
ATOM 620 O O . ILE A 1 79 ? -13.216 -9.595 25.861 1.00 97.50 79 ILE A O 1
ATOM 624 N N . VAL A 1 80 ? -15.178 -8.525 26.110 1.00 97.62 80 VAL A N 1
ATOM 625 C CA . VAL A 1 80 ? -15.455 -8.962 27.473 1.00 97.62 80 VAL A CA 1
ATOM 626 C C . VAL A 1 80 ? -16.955 -8.966 27.705 1.00 97.62 80 VAL A C 1
ATOM 628 O O . VAL A 1 80 ? -17.663 -8.109 27.183 1.00 97.62 80 VAL A O 1
ATOM 631 N N . ARG A 1 81 ? -17.422 -9.907 28.519 1.00 97.69 81 ARG A N 1
ATOM 632 C CA . ARG A 1 81 ? -18.788 -9.948 29.023 1.00 97.69 81 ARG A CA 1
ATOM 633 C C . ARG A 1 81 ? -18.776 -9.620 30.507 1.00 97.69 81 ARG A C 1
ATOM 635 O O . ARG A 1 81 ? -18.069 -10.280 31.269 1.00 97.69 81 ARG A O 1
ATOM 642 N N . VAL A 1 82 ? -19.513 -8.586 30.894 1.00 97.88 82 VAL A N 1
ATOM 643 C CA . VAL A 1 82 ? -19.769 -8.255 32.297 1.00 97.88 82 VAL A CA 1
ATOM 644 C C . VAL A 1 82 ? -21.065 -8.917 32.742 1.00 97.88 82 VAL A C 1
ATOM 646 O O . VAL A 1 82 ? -21.981 -9.095 31.945 1.00 97.88 82 VAL A O 1
ATOM 649 N N . GLU A 1 83 ? -21.143 -9.287 34.013 1.00 97.25 83 GLU A N 1
ATOM 650 C CA . GLU A 1 83 ? -22.307 -9.975 34.566 1.00 97.25 83 GLU A CA 1
ATOM 651 C C . GLU A 1 83 ? -22.653 -9.358 35.915 1.00 97.25 83 GLU A C 1
ATOM 653 O O . GLU A 1 83 ? -21.768 -9.148 36.748 1.00 97.25 83 GLU A O 1
ATOM 658 N N . ALA A 1 84 ? -23.931 -9.045 36.115 1.00 96.88 84 ALA A N 1
ATOM 659 C CA . ALA A 1 84 ? -24.466 -8.550 37.372 1.00 96.88 84 ALA A CA 1
ATOM 660 C C . ALA A 1 84 ? -25.665 -9.390 37.819 1.00 96.88 84 ALA A C 1
ATOM 662 O O . ALA A 1 84 ? -26.400 -9.937 36.999 1.00 96.88 84 ALA A O 1
ATOM 663 N N . THR A 1 85 ? -25.862 -9.475 39.132 1.00 95.75 85 THR A N 1
ATOM 664 C CA . THR A 1 85 ? -26.981 -10.192 39.754 1.00 95.75 85 THR A CA 1
ATOM 665 C C . THR A 1 85 ? -27.681 -9.298 40.768 1.00 95.75 85 THR A C 1
ATOM 667 O O . THR A 1 85 ? -27.022 -8.556 41.498 1.00 95.75 85 THR A O 1
ATOM 670 N N . ASP A 1 86 ? -29.008 -9.361 40.815 1.00 94.19 86 ASP A N 1
ATOM 671 C CA . ASP A 1 86 ? -29.817 -8.705 41.840 1.00 94.19 86 ASP A CA 1
ATOM 672 C C . ASP A 1 86 ? -30.381 -9.763 42.808 1.00 94.19 86 ASP A C 1
ATOM 674 O O . ASP A 1 86 ? -30.578 -10.928 42.453 1.00 94.19 86 ASP A O 1
ATOM 678 N N . ARG A 1 87 ? -30.538 -9.382 44.076 1.00 90.81 87 ARG A N 1
ATOM 679 C CA . ARG A 1 87 ? -30.976 -10.265 45.164 1.00 90.81 87 ARG A CA 1
ATOM 680 C C . ARG A 1 87 ? -32.487 -10.232 45.382 1.00 90.81 87 ARG A C 1
ATOM 682 O O . ARG A 1 87 ? -32.977 -11.013 46.199 1.00 90.81 87 ARG A O 1
ATOM 689 N N . ASP A 1 88 ? -33.214 -9.367 44.681 1.00 85.81 88 ASP A N 1
ATOM 690 C CA . ASP A 1 88 ? -34.668 -9.326 44.752 1.00 85.81 88 ASP A CA 1
ATOM 691 C C . ASP A 1 88 ? -35.317 -10.612 44.211 1.00 85.81 88 ASP A C 1
ATOM 693 O O . ASP A 1 88 ? -34.838 -11.278 43.292 1.00 85.81 88 ASP A O 1
ATOM 697 N N . CYS A 1 89 ? -36.426 -11.011 44.837 1.00 78.88 89 CYS A N 1
ATOM 698 C CA . CYS A 1 89 ? -37.000 -12.344 44.642 1.00 78.88 89 CYS A CA 1
ATOM 699 C C . CYS A 1 89 ? -37.810 -12.485 43.348 1.00 78.88 89 CYS A C 1
ATOM 701 O O . CYS A 1 89 ? -37.907 -13.592 42.807 1.00 78.88 89 CYS A O 1
ATOM 703 N N . THR A 1 90 ? -38.459 -11.413 42.882 1.00 80.19 90 THR A N 1
ATOM 704 C CA . THR A 1 90 ? -39.264 -11.475 41.657 1.00 80.19 90 THR A CA 1
ATOM 705 C C . THR A 1 90 ? -38.429 -11.105 40.438 1.00 80.19 90 THR A C 1
ATOM 707 O O . THR A 1 90 ? -37.661 -10.157 40.518 1.00 80.19 90 THR A O 1
ATOM 710 N N . PRO A 1 91 ? -38.640 -11.742 39.271 1.00 82.88 91 PRO A N 1
ATOM 711 C CA . PRO A 1 91 ? -37.935 -11.391 38.030 1.00 82.88 91 PRO A CA 1
ATOM 712 C C . PRO A 1 91 ? -38.002 -9.899 37.675 1.00 82.88 91 PRO A C 1
ATOM 714 O O . PRO A 1 91 ? -37.088 -9.333 37.094 1.00 82.88 91 PRO A O 1
ATOM 717 N N . LYS A 1 92 ? -39.081 -9.213 38.073 1.00 83.38 92 LYS A N 1
ATOM 718 C CA . LYS A 1 92 ? -39.248 -7.782 37.811 1.00 83.38 92 LYS A CA 1
ATOM 719 C C . LYS A 1 92 ? -38.186 -6.910 38.497 1.00 83.38 92 LYS A C 1
ATOM 721 O O . LYS A 1 92 ? -37.858 -5.863 37.952 1.00 83.38 92 LYS A O 1
ATOM 726 N N . PHE A 1 93 ? -37.720 -7.286 39.681 1.00 86.00 93 PHE A N 1
ATOM 727 C CA . PHE A 1 93 ? -36.711 -6.527 40.431 1.00 86.00 93 PHE A CA 1
ATOM 728 C C . PHE A 1 93 ? -35.374 -7.283 40.519 1.00 86.00 93 PHE A C 1
ATOM 730 O O . PHE A 1 93 ? -34.329 -6.662 40.599 1.00 86.00 93 PHE A O 1
ATOM 737 N N . GLY A 1 94 ? -35.402 -8.614 40.413 1.00 87.06 94 GLY A N 1
ATOM 738 C CA . GLY A 1 94 ? -34.244 -9.503 40.489 1.00 87.06 94 GLY A CA 1
ATOM 739 C C . GLY A 1 94 ? -33.487 -9.718 39.170 1.00 87.06 94 GLY A C 1
ATOM 740 O O . GLY A 1 94 ? -32.331 -10.142 39.197 1.00 87.06 94 GLY A O 1
ATOM 741 N N . ASP A 1 95 ? -34.108 -9.449 38.014 1.00 91.50 95 ASP A N 1
ATOM 742 C CA . ASP A 1 95 ? -33.435 -9.595 36.719 1.00 91.50 95 ASP A CA 1
ATOM 743 C C . ASP A 1 95 ? -32.749 -8.286 36.301 1.00 91.50 95 ASP A C 1
ATOM 745 O O . ASP A 1 95 ? -33.254 -7.181 36.528 1.00 91.50 95 ASP A O 1
ATOM 749 N N . VAL A 1 96 ? -31.601 -8.420 35.633 1.00 94.06 96 VAL A N 1
ATOM 750 C CA . VAL A 1 96 ? -30.864 -7.304 35.028 1.00 94.06 96 VAL A CA 1
ATOM 751 C C . VAL A 1 96 ? -31.342 -7.115 33.594 1.00 94.06 96 VAL A C 1
ATOM 753 O O . VAL A 1 96 ? -31.218 -8.017 32.769 1.00 94.06 96 VAL A O 1
ATOM 756 N N . CYS A 1 97 ? -31.874 -5.933 33.289 1.00 91.75 97 CYS A N 1
ATOM 757 C CA . CYS A 1 97 ? -32.481 -5.639 31.988 1.00 91.75 97 CYS A CA 1
ATOM 758 C C . CYS A 1 97 ? -31.628 -4.741 31.091 1.00 91.75 97 CYS A C 1
ATOM 760 O O . CYS A 1 97 ? -31.902 -4.627 29.895 1.00 91.75 97 CYS A O 1
ATOM 762 N N . LYS A 1 98 ? -30.647 -4.030 31.651 1.00 94.06 98 LYS A N 1
ATOM 763 C CA . LYS A 1 98 ? -29.858 -3.063 30.888 1.00 94.06 98 LYS A CA 1
ATOM 764 C C . LYS A 1 98 ? -28.464 -2.914 31.473 1.00 94.06 98 LYS A C 1
ATOM 766 O O . LYS A 1 98 ? -28.307 -2.774 32.682 1.00 94.06 98 LYS A O 1
ATOM 771 N N . TYR A 1 99 ? -27.486 -2.821 30.584 1.00 97.12 99 TYR A N 1
ATOM 772 C CA . TYR A 1 99 ? -26.149 -2.337 30.891 1.00 97.12 99 TYR A CA 1
ATOM 773 C C . TYR A 1 99 ? -25.888 -1.017 30.165 1.00 97.12 99 TYR A C 1
ATOM 775 O O . TYR A 1 99 ? -26.468 -0.743 29.112 1.00 97.12 99 TYR A O 1
ATOM 783 N N . GLU A 1 100 ? -25.028 -0.179 30.733 1.00 96.56 100 GLU A N 1
ATOM 784 C CA . GLU A 1 100 ? -24.664 1.111 30.153 1.00 96.56 100 GLU A CA 1
ATOM 785 C C . GLU A 1 100 ? -23.201 1.443 30.446 1.00 96.56 100 GLU A C 1
ATOM 787 O O . GLU A 1 100 ? -22.736 1.305 31.577 1.00 96.56 100 GLU A O 1
ATOM 792 N N . ILE A 1 101 ? -22.480 1.895 29.419 1.00 97.88 101 ILE A N 1
ATOM 793 C CA . ILE A 1 101 ? -21.144 2.476 29.568 1.00 97.88 101 ILE A CA 1
ATOM 794 C C . ILE A 1 101 ? -21.332 3.969 29.859 1.00 97.88 101 ILE A C 1
ATOM 796 O O . ILE A 1 101 ? -21.866 4.699 29.031 1.00 97.88 101 ILE A O 1
ATOM 800 N N . LEU A 1 102 ? -20.884 4.422 31.029 1.00 95.69 102 LEU A N 1
ATOM 801 C CA . LEU A 1 102 ? -20.962 5.823 31.459 1.00 95.69 102 LEU A CA 1
ATOM 802 C C . LEU A 1 102 ? -19.844 6.695 30.877 1.00 95.69 102 LEU A C 1
ATOM 804 O O . LEU A 1 102 ? -19.935 7.920 30.894 1.00 95.69 102 LEU A O 1
ATOM 808 N N . THR A 1 103 ? -18.755 6.081 30.418 1.00 93.00 103 THR A N 1
ATOM 809 C CA . THR A 1 103 ? -17.621 6.804 29.840 1.00 93.00 103 THR A CA 1
ATOM 810 C C . THR A 1 103 ? -17.940 7.211 28.402 1.00 93.00 103 THR A C 1
ATOM 812 O O . THR A 1 103 ? -18.116 6.344 27.549 1.00 93.00 103 THR A O 1
ATOM 815 N N . SER A 1 104 ? -18.003 8.518 28.129 1.00 87.38 104 SER A N 1
ATOM 816 C CA . SER A 1 104 ? -18.184 9.047 26.772 1.00 87.38 104 SER A CA 1
ATOM 817 C C . SER A 1 104 ? -16.889 8.990 25.954 1.00 87.38 104 SER A C 1
ATOM 819 O O . SER A 1 104 ? -15.805 8.759 26.492 1.00 87.38 104 SER A O 1
ATOM 821 N N . ASP A 1 105 ? -17.016 9.210 24.642 1.00 87.69 105 ASP A N 1
ATOM 822 C CA . ASP A 1 105 ? -15.899 9.442 23.712 1.00 87.69 105 ASP A CA 1
ATOM 823 C C . ASP A 1 105 ? -14.896 8.286 23.582 1.00 87.69 105 ASP A C 1
ATOM 825 O O . ASP A 1 105 ? -13.725 8.484 23.257 1.00 87.69 105 ASP A O 1
ATOM 829 N N . GLN A 1 106 ? -15.357 7.055 23.806 1.00 93.06 106 GLN A N 1
ATOM 830 C CA . GLN A 1 106 ? -14.582 5.850 23.525 1.00 93.06 106 GLN A CA 1
ATOM 831 C C . GLN A 1 106 ? -15.327 4.937 22.544 1.00 93.06 106 GLN A C 1
ATOM 833 O O . GLN A 1 106 ? -16.557 4.871 22.586 1.00 93.06 106 GLN A O 1
ATOM 838 N N . PRO A 1 107 ? -14.610 4.205 21.674 1.00 95.62 107 PRO A N 1
ATOM 839 C CA . PRO A 1 107 ? -15.212 3.438 20.586 1.00 95.62 107 PRO A CA 1
ATOM 840 C C . PRO A 1 107 ? -15.753 2.077 21.048 1.00 95.62 107 PRO A C 1
ATOM 842 O O . PRO A 1 107 ? -15.425 1.042 20.466 1.00 95.62 107 PRO A O 1
ATOM 845 N N . PHE A 1 108 ? -16.556 2.051 22.113 1.00 97.69 108 PHE A N 1
ATOM 846 C CA . PHE A 1 108 ? -17.119 0.823 22.675 1.00 97.69 108 PHE A CA 1
ATOM 847 C C . PHE A 1 108 ? -18.622 0.928 22.865 1.00 97.69 108 PHE A C 1
ATOM 849 O O . PHE A 1 108 ? -19.157 1.969 23.240 1.00 97.69 108 PHE A O 1
ATOM 856 N N . VAL A 1 109 ? -19.294 -0.197 22.652 1.00 97.25 109 VAL A N 1
ATOM 857 C CA . VAL A 1 109 ? -20.715 -0.371 22.950 1.00 97.25 109 VAL A CA 1
ATOM 858 C C . VAL A 1 109 ? -20.905 -1.628 23.782 1.00 97.25 109 VAL A C 1
ATOM 860 O O . VAL A 1 109 ? -20.139 -2.585 23.651 1.00 97.25 109 VAL A O 1
ATOM 863 N N . ILE A 1 110 ? -21.932 -1.610 24.628 1.00 97.94 110 ILE A N 1
ATOM 864 C CA . ILE A 1 110 ? -22.373 -2.744 25.438 1.00 97.94 110 ILE A CA 1
ATOM 865 C C . ILE A 1 110 ? -23.799 -3.129 25.039 1.00 97.94 110 ILE A C 1
ATOM 867 O O . ILE A 1 110 ? -24.613 -2.245 24.761 1.00 97.94 110 ILE A O 1
ATOM 871 N N . ASP A 1 111 ? -24.093 -4.424 24.961 1.00 96.38 111 ASP A N 1
ATOM 872 C CA . ASP A 1 111 ? -25.449 -4.928 24.714 1.00 96.38 111 ASP A CA 1
ATOM 873 C C . ASP A 1 111 ? -26.205 -5.295 26.006 1.00 96.38 111 ASP A C 1
ATOM 875 O O . ASP A 1 111 ? -25.735 -5.059 27.122 1.00 96.38 111 ASP A O 1
ATOM 879 N N . MET A 1 112 ? -27.429 -5.810 25.855 1.00 93.75 112 MET A N 1
ATOM 880 C CA . MET A 1 112 ? -28.303 -6.153 26.984 1.00 93.75 112 MET A CA 1
ATOM 881 C C . MET A 1 112 ? -27.806 -7.391 27.743 1.00 93.75 112 MET A C 1
ATOM 883 O O . MET A 1 112 ? -28.124 -7.557 28.916 1.00 93.75 112 MET A O 1
ATOM 887 N N . GLU A 1 113 ? -26.983 -8.218 27.104 1.00 95.31 113 GLU A N 1
ATOM 888 C CA . GLU A 1 113 ? -26.347 -9.410 27.658 1.00 95.31 113 GLU A CA 1
ATOM 889 C C . GLU A 1 113 ? -25.003 -9.106 28.346 1.00 95.31 113 GLU A C 1
ATOM 891 O O . GLU A 1 113 ? -24.338 -10.024 28.835 1.00 95.31 113 GLU A O 1
ATOM 896 N N . GLY A 1 114 ? -24.596 -7.832 28.383 1.00 96.56 114 GLY A N 1
ATOM 897 C CA . GLY A 1 114 ? -23.372 -7.368 29.031 1.00 96.56 114 GLY A CA 1
ATOM 898 C C . GLY A 1 114 ? -22.107 -7.545 28.187 1.00 96.56 114 GLY A C 1
ATOM 899 O O . GLY A 1 114 ? -21.001 -7.447 28.719 1.00 96.56 114 GLY A O 1
ATOM 900 N N . ILE A 1 115 ? -22.223 -7.812 26.884 1.00 98.38 115 ILE A N 1
ATOM 901 C CA . ILE A 1 115 ? -21.082 -7.976 25.978 1.00 98.38 115 ILE A CA 1
ATOM 902 C C . ILE A 1 115 ? -20.593 -6.610 25.508 1.00 98.38 115 ILE A C 1
ATOM 904 O O . ILE A 1 115 ? -21.320 -5.845 24.874 1.00 98.38 115 ILE A O 1
ATOM 908 N N . ILE A 1 116 ? -19.318 -6.332 25.762 1.00 98.25 116 ILE A N 1
ATOM 909 C CA . ILE A 1 116 ? -18.619 -5.143 25.282 1.00 98.25 116 ILE A CA 1
ATOM 910 C C . ILE A 1 116 ? -17.866 -5.479 23.996 1.00 98.25 116 ILE A C 1
ATOM 912 O O . ILE A 1 116 ? -17.098 -6.445 23.940 1.00 98.25 116 ILE A O 1
ATOM 916 N N . ARG A 1 117 ? -18.043 -4.637 22.977 1.00 97.81 117 ARG A N 1
ATOM 917 C CA . ARG A 1 117 ? -17.378 -4.717 21.667 1.00 97.81 117 ARG A CA 1
ATOM 918 C C . ARG A 1 117 ? -16.924 -3.343 21.195 1.00 97.81 117 ARG A C 1
ATOM 920 O O . ARG A 1 117 ? -17.489 -2.332 21.612 1.00 97.81 117 ARG A O 1
ATOM 927 N N . ASN A 1 118 ? -15.923 -3.304 20.319 1.00 97.56 118 ASN A N 1
ATOM 928 C CA . ASN A 1 118 ? -15.453 -2.059 19.721 1.00 97.56 118 ASN A CA 1
ATOM 929 C C . ASN A 1 118 ? -16.219 -1.706 18.437 1.00 97.56 118 ASN A C 1
ATOM 931 O O . ASN A 1 118 ? -16.589 -2.584 17.659 1.00 97.56 118 ASN A O 1
ATOM 935 N N . THR A 1 119 ? -16.457 -0.413 18.217 1.00 96.44 119 THR A N 1
ATOM 936 C CA . THR A 1 119 ? -17.169 0.112 17.038 1.00 96.44 119 THR A CA 1
ATOM 937 C C . THR A 1 119 ? -16.240 0.450 15.879 1.00 96.44 119 THR A C 1
ATOM 939 O O . THR A 1 119 ? -16.670 0.435 14.729 1.00 96.44 119 THR A O 1
ATOM 942 N N . GLU A 1 120 ? -14.972 0.739 16.171 1.00 95.81 120 GLU A N 1
ATOM 943 C CA . GLU A 1 120 ? -13.930 1.022 15.183 1.00 95.81 120 GLU A CA 1
ATOM 944 C C . GLU A 1 120 ? -12.635 0.263 15.530 1.00 95.81 120 GLU A C 1
ATOM 946 O O . GLU A 1 120 ? -12.462 -0.147 16.686 1.00 95.81 120 GLU A O 1
ATOM 951 N N . PRO A 1 121 ? -11.737 0.013 14.556 1.00 95.50 121 PRO A N 1
ATOM 952 C CA . PRO A 1 121 ? -10.476 -0.669 14.823 1.00 95.50 121 PRO A CA 1
ATOM 953 C C . PRO A 1 121 ? -9.637 0.127 15.827 1.00 95.50 121 PRO A C 1
ATOM 955 O O . PRO A 1 121 ? -9.399 1.315 15.627 1.00 95.50 121 PRO A O 1
ATOM 958 N N . LEU A 1 122 ? -9.186 -0.532 16.895 1.00 94.94 122 LEU A N 1
ATOM 959 C CA . LEU A 1 122 ? -8.363 0.111 17.922 1.00 94.94 122 LEU A CA 1
ATOM 960 C C . LEU A 1 122 ? -6.970 0.432 17.365 1.00 94.94 122 LEU A C 1
ATOM 962 O O . LEU A 1 122 ? -6.456 -0.318 16.537 1.00 94.94 122 LEU A O 1
ATOM 966 N N . ASP A 1 123 ? -6.367 1.519 17.833 1.00 91.50 123 ASP A N 1
ATOM 967 C CA . ASP A 1 123 ? -5.045 1.995 17.416 1.00 91.50 123 ASP A CA 1
ATOM 968 C C . ASP A 1 123 ? -4.175 2.167 18.660 1.00 91.50 123 ASP A C 1
ATOM 970 O O . ASP A 1 123 ? -4.491 2.976 19.541 1.00 91.50 123 ASP A O 1
ATOM 974 N N . TYR A 1 124 ? -3.096 1.386 18.731 1.00 91.19 124 TYR A N 1
ATOM 975 C CA . TYR A 1 124 ? -2.186 1.393 19.866 1.00 91.19 124 TYR A CA 1
ATOM 976 C C . TYR A 1 124 ? -1.550 2.773 20.071 1.00 91.19 124 TYR A C 1
ATOM 978 O O . TYR A 1 124 ? -1.468 3.244 21.205 1.00 91.19 124 TYR A O 1
ATOM 986 N N . GLU A 1 125 ? -1.162 3.461 18.992 1.00 88.25 125 GLU A N 1
ATOM 987 C CA . GLU A 1 125 ? -0.500 4.772 19.062 1.00 88.25 125 GLU A CA 1
ATOM 988 C C . GLU A 1 125 ? -1.450 5.858 19.583 1.00 88.25 125 GLU A C 1
ATOM 990 O O . GLU A 1 125 ? -1.028 6.788 20.272 1.00 88.25 125 GLU A O 1
ATOM 995 N N . ARG A 1 126 ? -2.754 5.722 19.309 1.00 90.06 126 ARG A N 1
ATOM 996 C CA . ARG A 1 126 ? -3.781 6.636 19.823 1.00 90.06 126 ARG A CA 1
ATOM 997 C C . ARG A 1 126 ? -4.070 6.398 21.303 1.00 90.06 126 ARG A C 1
ATOM 999 O O . ARG A 1 126 ? -4.173 7.357 22.065 1.00 90.06 126 ARG A O 1
ATOM 1006 N N . SER A 1 127 ? -4.258 5.142 21.708 1.00 92.38 127 SER A N 1
ATOM 1007 C CA . SER A 1 127 ? -4.508 4.791 23.105 1.00 92.38 127 SER A CA 1
ATOM 1008 C C . SER A 1 127 ? -4.126 3.348 23.404 1.00 92.38 127 SER A C 1
ATOM 1010 O O . SER A 1 127 ? -4.645 2.401 22.821 1.00 92.38 127 SER A O 1
ATOM 1012 N N . HIS A 1 128 ? -3.256 3.181 24.394 1.00 93.06 128 HIS A N 1
ATOM 1013 C CA . HIS A 1 128 ? -2.776 1.868 24.816 1.00 93.06 128 HIS A CA 1
ATOM 1014 C C . HIS A 1 128 ? -3.737 1.203 25.816 1.00 93.06 128 HIS A C 1
ATOM 1016 O O . HIS A 1 128 ? -3.729 -0.016 25.980 1.00 93.06 128 HIS A O 1
ATOM 1022 N N . ASN A 1 129 ? -4.556 2.001 26.514 1.00 94.00 129 ASN A N 1
ATOM 1023 C CA . ASN A 1 129 ? -5.464 1.539 27.559 1.00 94.00 129 ASN A CA 1
ATOM 1024 C C . ASN A 1 129 ? -6.795 2.287 27.483 1.00 94.00 129 ASN A C 1
ATOM 1026 O O . ASN A 1 129 ? -6.844 3.510 27.605 1.00 94.00 129 ASN A O 1
ATOM 1030 N N . HIS A 1 130 ? -7.878 1.530 27.375 1.00 96.25 130 HIS A N 1
ATOM 1031 C CA . HIS A 1 130 ? -9.241 2.026 27.478 1.00 96.25 130 HIS A CA 1
ATOM 1032 C C . HIS A 1 130 ? -9.829 1.614 28.819 1.00 96.25 130 HIS A C 1
ATOM 1034 O O . HIS A 1 130 ? -9.854 0.432 29.162 1.00 96.25 130 HIS A O 1
ATOM 1040 N N . ILE A 1 131 ? -10.275 2.599 29.592 1.00 96.56 131 ILE A N 1
ATOM 1041 C CA . ILE A 1 131 ? -10.885 2.385 30.900 1.00 96.56 131 ILE A CA 1
ATOM 1042 C C . ILE A 1 131 ? -12.348 2.809 30.793 1.00 96.56 131 ILE A C 1
ATOM 1044 O O . ILE A 1 131 ? -12.636 3.990 30.596 1.00 96.56 131 ILE A O 1
ATOM 1048 N N . LEU A 1 132 ? -13.254 1.839 30.902 1.00 97.56 132 LEU A N 1
ATOM 1049 C CA . LEU A 1 132 ? -14.699 2.034 30.817 1.00 97.56 132 LEU A CA 1
ATOM 1050 C C . LEU A 1 132 ? -15.322 1.897 32.209 1.00 97.56 132 LEU A C 1
ATOM 1052 O O . LEU A 1 132 ? -14.975 0.985 32.960 1.00 97.56 132 LEU A O 1
ATOM 1056 N N . SER A 1 133 ? -16.254 2.789 32.533 1.00 97.75 133 SER A N 1
ATOM 1057 C CA . SER A 1 133 ? -17.115 2.708 33.715 1.00 97.75 133 SER A CA 1
ATOM 1058 C C . SER A 1 133 ? -18.476 2.170 33.289 1.00 97.75 133 SER A C 1
ATOM 1060 O O . SER A 1 133 ? -19.147 2.798 32.470 1.00 97.75 133 SER A O 1
ATOM 1062 N N . VAL A 1 134 ? -18.867 1.001 33.794 1.00 98.25 134 VAL A N 1
ATOM 1063 C CA . VAL A 1 134 ? -20.080 0.287 33.366 1.00 98.25 134 VAL A CA 1
ATOM 1064 C C . VAL A 1 134 ? -21.045 0.133 34.530 1.00 98.25 134 VAL A C 1
ATOM 1066 O O . VAL A 1 134 ? -20.632 -0.203 35.637 1.00 98.25 134 VAL A O 1
ATOM 1069 N N . VAL A 1 135 ? -22.334 0.353 34.284 1.00 97.94 135 VAL A N 1
ATOM 1070 C CA . VAL A 1 135 ? -23.411 0.151 35.262 1.00 97.94 135 VAL A CA 1
ATOM 1071 C C . VAL A 1 135 ? -24.466 -0.806 34.726 1.00 97.94 135 VAL A C 1
ATOM 1073 O O . VAL A 1 135 ? -24.667 -0.910 33.517 1.00 97.94 135 VAL A O 1
ATOM 1076 N N . ALA A 1 136 ? -25.130 -1.505 35.640 1.00 97.31 136 ALA A N 1
ATOM 1077 C CA . ALA A 1 136 ? -26.244 -2.399 35.367 1.00 97.31 136 ALA A CA 1
ATOM 1078 C C . ALA A 1 136 ? -27.529 -1.848 36.001 1.00 97.31 136 ALA A C 1
ATOM 1080 O O . ALA A 1 136 ? -27.482 -1.209 37.055 1.00 97.31 136 ALA A O 1
ATOM 1081 N N . TYR A 1 137 ? -28.668 -2.112 35.369 1.00 94.44 137 TYR A N 1
ATOM 1082 C CA . TYR A 1 137 ? -29.991 -1.727 35.845 1.00 94.44 137 TYR A CA 1
ATOM 1083 C C . TYR A 1 137 ? -30.896 -2.946 35.956 1.00 94.44 137 TYR A C 1
ATOM 1085 O O . TYR A 1 137 ? -30.931 -3.790 35.053 1.00 94.44 137 TYR A O 1
ATOM 1093 N N . ASP A 1 138 ? -31.658 -2.997 37.042 1.00 92.25 138 ASP A N 1
ATOM 1094 C CA . ASP A 1 138 ? -32.725 -3.977 37.193 1.00 92.25 138 ASP A CA 1
ATOM 1095 C C . ASP A 1 138 ? -33.894 -3.707 36.220 1.00 92.25 138 ASP A C 1
ATOM 1097 O O . ASP A 1 138 ? -33.966 -2.689 35.519 1.00 92.25 138 ASP A O 1
ATOM 1101 N N . CYS A 1 139 ? -34.840 -4.639 36.175 1.00 88.38 139 CYS A N 1
ATOM 1102 C CA . CYS A 1 139 ? -36.044 -4.548 35.352 1.00 88.38 139 CYS A CA 1
ATOM 1103 C C . CYS A 1 139 ? -37.195 -3.737 35.992 1.00 88.38 139 CYS A C 1
ATOM 1105 O O . CYS A 1 139 ? -38.342 -3.794 35.523 1.00 88.38 139 CYS A O 1
ATOM 1107 N N . GLY A 1 140 ? -36.940 -2.973 37.059 1.00 80.75 140 GLY A N 1
ATOM 1108 C CA . GLY A 1 140 ? -37.944 -2.248 37.832 1.00 80.75 140 GLY A CA 1
ATOM 1109 C C . GLY A 1 140 ? -38.580 -1.107 37.036 1.00 80.75 140 GLY A C 1
ATOM 1110 O O . GLY A 1 140 ? -38.164 0.028 37.149 1.00 80.75 140 GLY A O 1
ATOM 1111 N N . GLY A 1 141 ? -39.597 -1.385 36.215 1.00 67.00 141 GLY A N 1
ATOM 1112 C CA . GLY A 1 141 ? -40.131 -0.468 35.189 1.00 67.00 141 GLY A CA 1
ATOM 1113 C C . GLY A 1 141 ? -40.241 1.043 35.503 1.00 67.00 141 GLY A C 1
ATOM 1114 O O . GLY A 1 141 ? -40.437 1.483 36.634 1.00 67.00 141 GLY A O 1
ATOM 1115 N N . TYR A 1 142 ? -40.189 1.858 34.443 1.00 46.81 142 TYR A N 1
ATOM 1116 C CA . TYR A 1 142 ? -40.245 3.323 34.493 1.00 46.81 142 TYR A CA 1
ATOM 1117 C C . TYR A 1 142 ? -41.539 3.830 35.156 1.00 46.81 142 TYR A C 1
ATOM 1119 O O . TYR A 1 142 ? -42.624 3.735 34.580 1.00 46.81 142 TYR A O 1
ATOM 1127 N N . LYS A 1 143 ? -41.449 4.445 36.340 1.00 43.84 143 LYS A N 1
ATOM 1128 C CA . LYS A 1 143 ? -42.478 5.396 36.783 1.00 43.84 143 LYS A CA 1
ATOM 1129 C C . LYS A 1 143 ? -42.043 6.800 36.383 1.00 43.84 143 LYS A C 1
ATOM 1131 O O . LYS A 1 143 ? -41.113 7.357 36.957 1.00 43.84 143 LYS A O 1
ATOM 1136 N N . VAL A 1 144 ? -42.743 7.361 35.398 1.00 35.53 144 VAL A N 1
ATOM 1137 C CA . VAL A 1 144 ? -42.699 8.791 35.073 1.00 35.53 144 VAL A CA 1
ATOM 1138 C C . VAL A 1 144 ? -43.000 9.592 36.343 1.00 35.53 144 VAL A C 1
ATOM 1140 O O . VAL A 1 144 ? -43.930 9.268 37.084 1.00 35.53 144 VAL A O 1
ATOM 1143 N N . LEU A 1 145 ? -42.176 10.615 36.584 1.00 36.53 145 LEU A N 1
ATOM 1144 C CA . LEU A 1 145 ? -42.242 11.577 37.683 1.00 36.53 145 LEU A CA 1
ATOM 1145 C C . LEU A 1 145 ? -43.679 11.976 38.067 1.00 36.53 145 LEU A C 1
ATOM 1147 O O . LEU A 1 145 ? -44.282 12.859 37.467 1.00 36.53 145 LEU A O 1
ATOM 1151 N N . LEU A 1 146 ? -44.165 11.422 39.172 1.00 34.59 146 LEU A N 1
ATOM 1152 C CA . LEU A 1 146 ? -45.041 12.131 40.098 1.00 34.59 146 LEU A CA 1
ATOM 1153 C C . LEU A 1 146 ? -44.295 12.132 41.430 1.00 34.59 146 LEU A C 1
ATOM 1155 O O . LEU A 1 146 ? -44.138 11.080 42.044 1.00 34.59 146 LEU A O 1
ATOM 1159 N N . ARG A 1 147 ? -43.744 13.303 41.795 1.00 33.91 147 ARG A N 1
ATOM 1160 C CA . ARG A 1 147 ? -42.997 13.592 43.036 1.00 33.91 147 ARG A CA 1
ATOM 1161 C C . ARG A 1 147 ? -43.407 12.644 44.174 1.00 33.91 147 ARG A C 1
ATOM 1163 O O . ARG A 1 147 ? -44.515 12.776 44.690 1.00 33.91 147 ARG A O 1
ATOM 1170 N N . CYS A 1 148 ? -42.511 11.753 44.610 1.00 36.03 148 CYS A N 1
ATOM 1171 C CA . CYS A 1 148 ? -42.677 11.073 45.896 1.00 36.03 148 CYS A CA 1
ATOM 1172 C C . CYS A 1 148 ? -42.516 12.159 46.980 1.00 36.03 148 CYS A C 1
ATOM 1174 O O . CYS A 1 148 ? -41.404 12.516 47.364 1.00 36.03 148 CYS A O 1
ATOM 1176 N N . MET A 1 149 ? -43.622 12.786 47.391 1.00 27.39 149 MET A N 1
ATOM 1177 C CA . MET A 1 149 ? -43.624 13.712 48.521 1.00 27.39 149 MET A CA 1
ATOM 1178 C C . MET A 1 149 ? -43.364 12.914 49.800 1.00 27.39 149 MET A C 1
ATOM 1180 O O . MET A 1 149 ? -44.073 11.952 50.093 1.00 27.39 149 MET A O 1
ATOM 1184 N N . ARG A 1 150 ? -42.341 13.326 50.560 1.00 30.69 150 ARG A N 1
ATOM 1185 C CA . ARG A 1 150 ? -42.130 12.900 51.948 1.00 30.69 150 ARG A CA 1
ATOM 1186 C C . ARG A 1 150 ? -43.392 13.217 52.749 1.00 30.69 150 ARG A C 1
ATOM 1188 O O . ARG A 1 150 ? -43.737 14.384 52.903 1.00 30.69 150 ARG A O 1
ATOM 1195 N N . ALA A 1 151 ? -44.053 12.194 53.279 1.00 29.41 151 ALA A N 1
ATOM 1196 C CA . ALA A 1 151 ? -44.998 12.372 54.371 1.00 29.41 151 ALA A CA 1
ATOM 1197 C C . ALA A 1 151 ? -44.189 12.468 55.673 1.00 29.41 151 ALA A C 1
ATOM 1199 O O . ALA A 1 151 ? -43.838 11.451 56.267 1.00 29.41 151 ALA A O 1
ATOM 1200 N N . GLU A 1 152 ? -43.834 13.684 56.089 1.00 27.34 152 GLU A N 1
ATOM 1201 C CA . GLU A 1 152 ? -43.351 13.912 57.451 1.00 27.34 152 GLU A CA 1
ATOM 1202 C C . GLU A 1 152 ? -44.550 13.925 58.406 1.00 27.34 152 GLU A C 1
ATOM 1204 O O . GLU A 1 152 ? -45.511 14.677 58.251 1.00 27.34 152 GLU A O 1
ATOM 1209 N N . SER A 1 153 ? -44.501 13.022 59.382 1.00 27.30 153 SER A N 1
ATOM 1210 C CA . SER A 1 153 ? -45.478 12.881 60.455 1.00 27.30 153 SER A CA 1
ATOM 1211 C C . SER A 1 153 ? -45.393 14.078 61.408 1.00 27.30 153 SER A C 1
ATOM 1213 O O . SER A 1 153 ? -44.549 14.098 62.303 1.00 27.30 153 SER A O 1
ATOM 1215 N N . LEU A 1 154 ? -46.296 15.050 61.270 1.00 27.95 154 LEU A N 1
ATOM 1216 C CA . LEU A 1 154 ? -46.541 16.057 62.306 1.00 27.95 154 LEU A CA 1
ATOM 1217 C C . LEU A 1 154 ? -47.399 15.438 63.418 1.00 27.95 154 LEU A C 1
ATOM 1219 O O . LEU A 1 154 ? -48.627 15.445 63.358 1.00 27.95 154 LEU A O 1
ATOM 1223 N N . ILE A 1 155 ? -46.747 14.911 64.456 1.00 29.47 155 ILE A N 1
ATOM 1224 C CA . ILE A 1 155 ? -47.396 14.680 65.752 1.00 29.47 155 ILE A CA 1
ATOM 1225 C C . ILE A 1 155 ? -47.424 16.035 66.463 1.00 29.47 155 ILE A C 1
ATOM 1227 O O . ILE A 1 155 ? -46.481 16.420 67.149 1.00 29.47 155 ILE A O 1
ATOM 1231 N N . GLY A 1 156 ? -48.496 16.789 66.224 1.00 28.89 156 GLY A N 1
ATOM 1232 C CA . GLY A 1 156 ? -48.826 18.009 66.951 1.00 28.89 156 GLY A CA 1
ATOM 1233 C C . GLY A 1 156 ? -49.734 17.687 68.133 1.00 28.89 156 GLY A C 1
ATOM 1234 O O . GLY A 1 156 ? -50.875 17.264 67.959 1.00 28.89 156 GLY A O 1
ATOM 1235 N N . SER A 1 157 ? -49.207 17.871 69.336 1.00 35.44 157 SER A N 1
ATOM 1236 C CA . SER A 1 157 ? -49.941 17.833 70.597 1.00 35.44 157 SER A CA 1
ATOM 1237 C C . SER A 1 157 ? -50.949 18.992 70.691 1.00 35.44 157 SER A C 1
ATOM 1239 O O . SER A 1 157 ? -50.637 20.105 70.279 1.00 35.44 157 SER A O 1
ATOM 1241 N N . TYR A 1 158 ? -52.080 18.723 71.356 1.00 31.89 158 TYR A N 1
ATOM 1242 C CA . TYR A 1 158 ? -53.131 19.635 71.853 1.00 31.89 158 TYR A CA 1
ATOM 1243 C C . TYR A 1 158 ? -54.319 19.991 70.937 1.00 31.89 158 TYR A C 1
ATOM 1245 O O . TYR A 1 158 ? -54.198 20.724 69.967 1.00 31.89 158 TYR A O 1
ATOM 1253 N N . GLY A 1 159 ? -55.512 19.604 71.418 1.00 28.91 159 GLY A N 1
ATOM 1254 C CA . GLY A 1 159 ? -56.654 20.521 71.522 1.00 28.91 159 GLY A CA 1
ATOM 1255 C C . GLY A 1 159 ? -57.719 20.455 70.424 1.00 28.91 159 GLY A C 1
ATOM 1256 O O . GLY A 1 159 ? -57.533 20.985 69.343 1.00 28.91 159 GLY A O 1
ATOM 1257 N N . TYR A 1 160 ? -58.859 19.842 70.766 1.00 31.61 160 TYR A N 1
ATOM 1258 C CA . TYR A 1 160 ? -60.232 20.064 70.278 1.00 31.61 160 TYR A CA 1
ATOM 1259 C C . TYR A 1 160 ? -60.444 20.917 69.004 1.00 31.61 160 TYR A C 1
ATOM 1261 O O . TYR A 1 160 ? -60.253 22.125 69.032 1.00 31.61 160 TYR A O 1
ATOM 1269 N N . HIS A 1 161 ? -61.021 20.335 67.945 1.00 25.42 161 HIS A N 1
ATOM 1270 C CA . HIS A 1 161 ? -62.420 20.572 67.545 1.00 25.42 161 HIS A CA 1
ATOM 1271 C C . HIS A 1 161 ? -62.810 19.776 66.284 1.00 25.42 161 HIS A C 1
ATOM 1273 O O . HIS A 1 161 ? -62.018 19.469 65.401 1.00 25.42 161 HIS A O 1
ATOM 1279 N N . MET A 1 162 ? -64.085 19.413 66.284 1.00 33.25 162 MET A N 1
ATOM 1280 C CA . MET A 1 162 ? -64.841 18.545 65.389 1.00 33.25 162 MET A CA 1
ATOM 1281 C C . MET A 1 162 ? -65.032 19.146 63.986 1.00 33.25 162 MET A C 1
ATOM 1283 O O . MET A 1 162 ? -65.539 20.257 63.885 1.00 33.25 162 MET A O 1
ATOM 1287 N N . PHE A 1 163 ? -64.759 18.385 62.918 1.00 22.05 163 PHE A N 1
ATOM 1288 C CA . PHE A 1 163 ? -65.392 18.598 61.609 1.00 22.05 163 PHE A CA 1
ATOM 1289 C C . PHE A 1 163 ? -65.833 17.270 60.989 1.00 22.05 163 PHE A C 1
ATOM 1291 O O . PHE A 1 163 ? -65.127 16.263 61.022 1.00 22.05 163 PHE A O 1
ATOM 1298 N N . ALA A 1 164 ? -67.072 17.289 60.506 1.00 28.84 164 ALA A N 1
ATOM 1299 C CA . ALA A 1 164 ? -67.848 16.157 60.037 1.00 28.84 164 ALA A CA 1
ATOM 1300 C C . ALA A 1 164 ? -67.269 15.532 58.760 1.00 28.84 164 ALA A C 1
ATOM 1302 O O . ALA A 1 164 ? -66.983 16.234 57.794 1.00 28.84 164 ALA A O 1
ATOM 1303 N N . VAL A 1 165 ? -67.187 14.200 58.734 1.00 28.27 165 VAL A N 1
ATOM 1304 C CA . VAL A 1 165 ? -66.953 13.426 57.511 1.00 28.27 165 VAL A CA 1
ATOM 1305 C C . VAL A 1 165 ? -68.269 12.751 57.143 1.00 28.27 165 VAL A C 1
ATOM 1307 O O . VAL A 1 165 ? -68.754 11.859 57.842 1.00 28.27 165 VAL A O 1
ATOM 1310 N N . THR A 1 166 ? -68.882 13.233 56.067 1.00 25.16 166 THR A N 1
ATOM 1311 C CA . THR A 1 166 ? -70.033 12.609 55.418 1.00 25.16 166 THR A CA 1
ATOM 1312 C C . THR A 1 166 ? -69.633 11.258 54.829 1.00 25.16 166 THR A C 1
ATOM 1314 O O . THR A 1 166 ? -68.566 11.086 54.243 1.00 25.16 166 THR A O 1
ATOM 1317 N N . TRP A 1 167 ? -70.509 10.274 55.023 1.00 28.44 167 TRP A N 1
ATOM 1318 C CA . TRP A 1 167 ? -70.341 8.904 54.559 1.00 28.44 167 TRP A CA 1
ATOM 1319 C C . TRP A 1 167 ? -70.455 8.826 53.033 1.00 28.44 167 TRP A C 1
ATOM 1321 O O . TRP A 1 167 ? -71.543 9.000 52.489 1.00 28.44 167 TRP A O 1
ATOM 1331 N N . LEU A 1 168 ? -69.362 8.468 52.359 1.00 26.86 168 LEU A N 1
ATOM 1332 C CA . LEU A 1 168 ? -69.413 7.805 51.060 1.00 26.86 168 LEU A CA 1
ATOM 1333 C C . LEU A 1 168 ? -68.797 6.414 51.201 1.00 26.86 168 LEU A C 1
ATOM 1335 O O . LEU A 1 168 ? -67.657 6.221 51.613 1.00 26.86 168 LEU A O 1
ATOM 1339 N N . SER A 1 169 ? -69.651 5.441 50.936 1.00 31.81 169 SER A N 1
ATOM 1340 C CA . SER A 1 169 ? -69.416 4.010 50.938 1.00 31.81 169 SER A CA 1
ATOM 1341 C C . SER A 1 169 ? -68.430 3.568 49.855 1.00 31.81 169 SER A C 1
ATOM 1343 O O . SER A 1 169 ? -68.532 4.015 48.715 1.00 31.81 169 SER A O 1
ATOM 1345 N N . SER A 1 170 ? -67.651 2.541 50.215 1.00 34.00 170 SER A N 1
ATOM 1346 C CA . SER A 1 170 ? -66.988 1.543 49.354 1.00 34.00 170 SER A CA 1
ATOM 1347 C C . SER A 1 170 ? -65.485 1.751 49.110 1.00 34.00 170 SER A C 1
ATOM 1349 O O . SER A 1 170 ? -65.067 2.733 48.516 1.00 34.00 170 SER A O 1
ATOM 1351 N N . VAL A 1 171 ? -64.720 0.713 49.482 1.00 31.91 171 VAL A N 1
ATOM 1352 C CA . VAL A 1 171 ? -63.287 0.452 49.225 1.00 31.91 171 VAL A CA 1
ATOM 1353 C C . VAL A 1 171 ? -62.298 1.110 50.201 1.00 31.91 171 VAL A C 1
ATOM 1355 O O . VAL A 1 171 ? -61.800 2.206 49.987 1.00 31.91 171 VAL A O 1
ATOM 1358 N N . THR A 1 172 ? -61.925 0.377 51.255 1.00 29.94 172 THR A N 1
ATOM 1359 C CA . THR A 1 172 ? -60.708 0.630 52.047 1.00 29.94 172 THR A CA 1
ATOM 1360 C C . THR A 1 172 ? -59.625 -0.376 51.659 1.00 29.94 172 THR A C 1
ATOM 1362 O O . THR A 1 172 ? -59.376 -1.354 52.361 1.00 29.94 172 THR A O 1
ATOM 1365 N N . THR A 1 173 ? -58.968 -0.132 50.526 1.00 31.50 173 THR A N 1
ATOM 1366 C CA . THR A 1 173 ? -57.652 -0.713 50.232 1.00 31.50 173 THR A CA 1
ATOM 1367 C C . THR A 1 173 ? -56.611 0.289 50.721 1.00 31.50 173 THR A C 1
ATOM 1369 O O . THR A 1 173 ? -56.468 1.361 50.139 1.00 31.50 173 THR A O 1
ATOM 1372 N N . ILE A 1 174 ? -55.901 -0.019 51.811 1.00 30.61 174 ILE A N 1
ATOM 1373 C CA . ILE A 1 174 ? -54.713 0.749 52.210 1.00 30.61 174 ILE A CA 1
ATOM 1374 C C . ILE A 1 174 ? -53.607 0.339 51.240 1.00 30.61 174 ILE A C 1
ATOM 1376 O O . ILE A 1 174 ? -52.937 -0.669 51.436 1.00 30.61 174 ILE A O 1
ATOM 1380 N N . GLN A 1 175 ? -53.480 1.070 50.138 1.00 30.48 175 GLN A N 1
ATOM 1381 C CA . GLN A 1 175 ? -52.431 0.840 49.157 1.00 30.48 175 GLN A CA 1
ATOM 1382 C C . GLN A 1 175 ? -51.246 1.729 49.541 1.00 30.48 175 GLN A C 1
ATOM 1384 O O . GLN A 1 175 ? -51.225 2.923 49.251 1.00 30.48 175 GLN A O 1
ATOM 1389 N N . THR A 1 176 ? -50.260 1.166 50.240 1.00 33.31 176 THR A N 1
ATOM 1390 C CA . THR A 1 176 ? -48.935 1.786 50.338 1.00 33.31 176 THR A CA 1
ATOM 1391 C C . THR A 1 176 ? -48.367 1.857 48.927 1.00 33.31 176 THR A C 1
ATOM 1393 O O . THR A 1 176 ? -48.024 0.837 48.330 1.00 33.31 176 THR A O 1
ATOM 1396 N N . VAL A 1 177 ? -48.333 3.058 48.351 1.00 35.81 177 VAL A N 1
ATOM 1397 C CA . VAL A 1 177 ? -47.760 3.293 47.026 1.00 35.81 177 VAL A CA 1
ATOM 1398 C C . VAL A 1 177 ? -46.242 3.174 47.149 1.00 35.81 177 VAL A C 1
ATOM 1400 O O . VAL A 1 177 ? -45.559 4.144 47.459 1.00 35.81 177 VAL A O 1
ATOM 1403 N N . ALA A 1 178 ? -45.704 1.976 46.920 1.00 42.91 178 ALA A N 1
ATOM 1404 C CA . ALA A 1 178 ? -44.272 1.797 46.734 1.00 42.91 178 ALA A CA 1
ATOM 1405 C C . ALA A 1 178 ? -43.859 2.497 45.423 1.00 42.91 178 ALA A C 1
ATOM 1407 O O . ALA A 1 178 ? -44.278 2.128 44.316 1.00 42.91 178 ALA A O 1
ATOM 1408 N N . CYS A 1 179 ? -43.080 3.572 45.549 1.00 44.62 179 CYS A N 1
ATOM 1409 C CA . CYS A 1 179 ? -42.337 4.178 44.448 1.00 44.62 179 CYS A CA 1
ATOM 1410 C C . CYS A 1 179 ? -41.134 3.264 44.117 1.00 44.62 179 CYS A C 1
ATOM 1412 O O . CYS A 1 179 ? -40.020 3.576 44.513 1.00 44.62 179 CYS A O 1
ATOM 1414 N N . ALA A 1 180 ? -41.332 2.122 43.454 1.00 56.97 180 ALA A N 1
ATOM 1415 C CA . ALA A 1 180 ? -40.223 1.275 42.998 1.00 56.97 180 ALA A CA 1
ATOM 1416 C C . ALA A 1 180 ? -40.006 1.487 41.490 1.00 56.97 180 ALA A C 1
ATOM 1418 O O . ALA A 1 180 ? -40.792 0.986 40.684 1.00 56.97 180 ALA A O 1
ATOM 1419 N N . GLY A 1 181 ? -39.014 2.311 41.139 1.00 71.75 181 GLY A N 1
ATOM 1420 C CA . GLY A 1 181 ? -38.465 2.423 39.780 1.00 71.75 181 GLY A CA 1
ATOM 1421 C C . GLY A 1 181 ? -37.179 1.603 39.640 1.00 71.75 181 GLY A C 1
ATOM 1422 O O . GLY A 1 181 ? -36.833 0.877 40.574 1.00 71.75 181 GLY A O 1
ATOM 1423 N N . MET A 1 182 ? -36.489 1.736 38.501 1.00 85.00 182 MET A N 1
ATOM 1424 C CA . MET A 1 182 ? -35.274 0.962 38.225 1.00 85.00 182 MET A CA 1
ATOM 1425 C C . MET A 1 182 ? -34.167 1.383 39.181 1.00 85.00 182 MET A C 1
ATOM 1427 O O . MET A 1 182 ? -33.957 2.588 39.366 1.00 85.00 182 MET A O 1
ATOM 1431 N N . ARG A 1 183 ? -33.436 0.427 39.755 1.00 89.94 183 ARG A N 1
ATOM 1432 C CA . ARG A 1 183 ? -32.204 0.717 40.492 1.00 89.94 183 ARG A CA 1
ATOM 1433 C C . ARG A 1 183 ? -30.980 0.436 39.643 1.00 89.94 183 ARG A C 1
ATOM 1435 O O . ARG A 1 183 ? -30.968 -0.415 38.760 1.00 89.94 183 ARG A O 1
ATOM 1442 N N . GLN A 1 184 ? -29.949 1.220 39.928 1.00 93.50 184 GLN A N 1
ATOM 1443 C CA . GLN A 1 184 ? -28.665 1.199 39.251 1.00 93.50 184 GLN A CA 1
ATOM 1444 C C . GLN A 1 184 ? -27.614 0.596 40.182 1.00 93.50 184 GLN A C 1
ATOM 1446 O O . GLN A 1 184 ? -27.566 0.937 41.367 1.00 93.50 184 GLN A O 1
ATOM 1451 N N . SER A 1 185 ? -26.750 -0.253 39.637 1.00 96.75 185 SER A N 1
ATOM 1452 C CA . SER A 1 185 ? -25.588 -0.784 40.340 1.00 96.75 185 SER A CA 1
ATOM 1453 C C . SER A 1 185 ? -24.564 0.305 40.677 1.00 96.75 185 SER A C 1
ATOM 1455 O O . SER A 1 185 ? -24.525 1.383 40.074 1.00 96.75 185 SER A O 1
ATOM 1457 N N . LEU A 1 186 ? -23.630 -0.020 41.574 1.00 96.69 186 LEU A N 1
ATOM 1458 C CA . LEU A 1 186 ? -22.350 0.689 41.595 1.00 96.69 186 LEU A CA 1
ATOM 1459 C C . LEU A 1 186 ? -21.607 0.456 40.263 1.00 96.69 186 LEU A C 1
ATOM 1461 O O . LEU A 1 186 ? -21.748 -0.622 39.672 1.00 96.69 186 LEU A O 1
ATOM 1465 N N . PRO A 1 187 ? -20.842 1.445 39.770 1.00 97.44 187 PRO A N 1
ATOM 1466 C CA . PRO A 1 187 ? -20.075 1.285 38.543 1.00 97.44 187 PRO A CA 1
ATOM 1467 C C . PRO A 1 187 ? -18.940 0.275 38.727 1.00 97.44 187 PRO A C 1
ATOM 1469 O O . PRO A 1 187 ? -18.247 0.291 39.746 1.00 97.44 187 PRO A O 1
ATOM 1472 N N . VAL A 1 188 ? -18.722 -0.566 37.716 1.00 98.06 188 VAL A N 1
ATOM 1473 C CA . VAL A 1 188 ? -17.561 -1.455 37.614 1.00 98.06 188 VAL A CA 1
ATOM 1474 C C . VAL A 1 188 ? -16.593 -0.943 36.557 1.00 98.06 188 VAL A C 1
ATOM 1476 O O . VAL A 1 188 ? -16.995 -0.419 35.516 1.00 98.06 188 VAL A O 1
ATOM 1479 N N . MET A 1 189 ? -15.300 -1.107 36.825 1.00 98.19 189 MET A N 1
ATOM 1480 C CA . MET A 1 189 ? -14.242 -0.693 35.911 1.00 98.19 189 MET A CA 1
ATOM 1481 C C . MET A 1 189 ? -13.865 -1.835 34.971 1.00 98.19 189 MET A C 1
ATOM 1483 O O . MET A 1 189 ? -13.527 -2.937 35.413 1.00 98.19 189 MET A O 1
ATOM 1487 N N . VAL A 1 190 ? -13.862 -1.551 33.672 1.00 98.19 190 VAL A N 1
ATOM 1488 C CA . VAL A 1 190 ? -13.409 -2.464 32.621 1.00 98.19 190 VAL A CA 1
ATOM 1489 C C . VAL A 1 190 ? -12.181 -1.861 31.944 1.00 98.19 190 VAL A C 1
ATOM 1491 O O . VAL A 1 190 ? -12.266 -0.813 31.311 1.00 98.19 190 VAL A O 1
ATOM 1494 N N . THR A 1 191 ? -11.030 -2.518 32.078 1.00 97.94 191 THR A N 1
ATOM 1495 C CA . THR A 1 191 ? -9.770 -2.110 31.443 1.00 97.94 191 THR A CA 1
ATOM 1496 C C . THR A 1 191 ? -9.500 -2.969 30.211 1.00 97.94 191 THR A C 1
ATOM 1498 O O . THR A 1 191 ? -9.239 -4.168 30.327 1.00 97.94 191 THR A O 1
ATOM 1501 N N . ILE A 1 192 ? -9.507 -2.355 29.033 1.00 97.75 192 ILE A N 1
ATOM 1502 C CA . ILE A 1 192 ? -9.141 -2.983 27.762 1.00 97.75 192 ILE A CA 1
ATOM 1503 C C . ILE A 1 192 ? -7.754 -2.470 27.373 1.00 97.75 192 ILE A C 1
ATOM 1505 O O . ILE A 1 192 ? -7.577 -1.287 27.086 1.00 97.75 192 ILE A O 1
ATOM 1509 N N . LYS A 1 193 ? -6.759 -3.357 27.393 1.00 96.94 193 LYS A N 1
ATOM 1510 C CA . LYS A 1 193 ? -5.389 -3.062 26.964 1.00 96.94 193 LYS A CA 1
ATOM 1511 C C . LYS A 1 193 ? -5.241 -3.391 25.485 1.00 96.94 193 LYS A C 1
ATOM 1513 O O . LYS A 1 193 ? -5.600 -4.492 25.065 1.00 96.94 193 LYS A O 1
ATOM 1518 N N . VAL A 1 194 ? -4.711 -2.452 24.717 1.00 95.75 194 VAL A N 1
ATOM 1519 C CA . VAL A 1 194 ? -4.450 -2.639 23.291 1.00 95.75 194 VAL A CA 1
ATOM 1520 C C . VAL A 1 194 ? -3.024 -3.154 23.134 1.00 95.75 194 VAL A C 1
ATOM 1522 O O . VAL A 1 194 ? -2.090 -2.582 23.690 1.00 95.75 194 VAL A O 1
ATOM 1525 N N . ASN A 1 195 ? -2.855 -4.241 22.392 1.00 91.06 195 ASN A N 1
ATOM 1526 C CA . ASN A 1 195 ? -1.564 -4.794 22.019 1.00 91.06 195 ASN A CA 1
ATOM 1527 C C . ASN A 1 195 ? -1.180 -4.264 20.643 1.00 91.06 195 ASN A C 1
ATOM 1529 O O . ASN A 1 195 ? -1.957 -4.361 19.688 1.00 91.06 195 ASN A O 1
ATOM 1533 N N . ARG A 1 196 ? 0.041 -3.740 20.539 1.00 86.50 196 ARG A N 1
ATOM 1534 C CA . ARG A 1 196 ? 0.605 -3.320 19.262 1.00 86.50 196 ARG A CA 1
ATOM 1535 C C . ARG A 1 196 ? 0.816 -4.535 18.364 1.00 86.50 196 ARG A C 1
ATOM 1537 O O . ARG A 1 196 ? 1.474 -5.497 18.762 1.00 86.50 196 ARG A O 1
ATOM 1544 N N . VAL A 1 197 ? 0.300 -4.477 17.143 1.00 82.38 197 VAL A N 1
ATOM 1545 C CA . VAL A 1 197 ? 0.526 -5.490 16.113 1.00 82.38 197 VAL A CA 1
ATOM 1546 C C . VAL A 1 197 ? 1.547 -4.928 15.145 1.00 82.38 197 VAL A C 1
ATOM 1548 O O . VAL A 1 197 ? 1.265 -4.014 14.371 1.00 82.38 197 VAL A O 1
ATOM 1551 N N . CYS A 1 198 ? 2.753 -5.488 15.163 1.00 73.69 198 CYS A N 1
ATOM 1552 C CA . CYS A 1 198 ? 3.764 -5.096 14.198 1.00 73.69 198 CYS A CA 1
ATOM 1553 C C . CYS A 1 198 ? 3.298 -5.385 12.758 1.00 73.69 198 CYS A C 1
ATOM 1555 O O . CYS A 1 198 ? 2.824 -6.480 12.443 1.00 73.69 198 CYS A O 1
ATOM 1557 N N . ARG A 1 199 ? 3.462 -4.394 11.876 1.00 70.81 199 ARG A N 1
ATOM 1558 C CA . ARG A 1 199 ? 3.217 -4.514 10.437 1.00 70.81 199 ARG A CA 1
ATOM 1559 C C . ARG A 1 199 ? 4.554 -4.486 9.709 1.00 70.81 199 ARG A C 1
ATOM 1561 O O . ARG A 1 199 ? 5.283 -3.506 9.810 1.00 70.81 199 ARG A O 1
ATOM 1568 N N . LEU A 1 200 ? 4.850 -5.548 8.966 1.00 73.88 200 LEU A N 1
ATOM 1569 C CA . LEU A 1 200 ? 6.018 -5.597 8.087 1.00 73.88 200 LEU A CA 1
ATOM 1570 C C . LEU A 1 200 ? 5.815 -4.617 6.931 1.00 73.88 200 LEU A C 1
ATOM 1572 O O . LEU A 1 200 ? 4.805 -4.698 6.228 1.00 73.88 200 LEU A O 1
ATOM 1576 N N . GLY A 1 201 ? 6.766 -3.715 6.709 1.00 76.62 201 GLY A N 1
ATOM 1577 C CA . GLY A 1 201 ? 6.653 -2.772 5.604 1.00 76.62 201 GLY A CA 1
ATOM 1578 C C . GLY A 1 201 ? 7.755 -1.728 5.549 1.00 76.62 201 GLY A C 1
ATOM 1579 O O . GLY A 1 201 ? 8.519 -1.535 6.492 1.00 76.62 201 GLY A O 1
ATOM 1580 N N . TRP A 1 202 ? 7.823 -1.049 4.409 1.00 79.81 202 TRP A N 1
ATOM 1581 C CA . TRP A 1 202 ? 8.680 0.114 4.229 1.00 79.81 202 TRP A CA 1
ATOM 1582 C C . TRP A 1 202 ? 7.994 1.363 4.777 1.00 79.81 202 TRP A C 1
ATOM 1584 O O . TRP A 1 202 ? 6.832 1.626 4.464 1.00 79.81 202 TRP A O 1
ATOM 1594 N N . ARG A 1 203 ? 8.724 2.154 5.557 1.00 82.62 203 ARG A N 1
ATOM 1595 C CA . ARG A 1 203 ? 8.340 3.505 5.972 1.00 82.62 203 ARG A CA 1
ATOM 1596 C C . ARG A 1 203 ? 9.221 4.534 5.293 1.00 82.62 203 ARG A C 1
ATOM 1598 O O . ARG A 1 203 ? 10.305 4.211 4.825 1.00 82.62 203 ARG A O 1
ATOM 1605 N N . GLY A 1 204 ? 8.743 5.775 5.237 1.00 81.06 204 GLY A N 1
ATOM 1606 C CA . GLY A 1 204 ? 9.519 6.887 4.688 1.00 81.06 204 GLY A CA 1
ATOM 1607 C C . GLY A 1 204 ? 9.732 6.817 3.175 1.00 81.06 204 GLY A C 1
ATOM 1608 O O . GLY A 1 204 ? 10.679 7.424 2.680 1.00 81.06 204 GLY A O 1
ATOM 1609 N N . LEU A 1 205 ? 8.865 6.098 2.451 1.00 84.88 205 LEU A N 1
ATOM 1610 C CA . LEU A 1 205 ? 8.782 6.151 0.992 1.00 84.88 205 LEU A CA 1
ATOM 1611 C C . LEU A 1 205 ? 7.895 7.338 0.573 1.00 84.88 205 LEU A C 1
ATOM 1613 O O . LEU A 1 205 ? 6.679 7.260 0.757 1.00 84.88 205 LEU A O 1
ATOM 1617 N N . PRO A 1 206 ? 8.455 8.441 0.046 1.00 79.88 206 PRO A N 1
ATOM 1618 C CA . PRO A 1 206 ? 7.659 9.513 -0.543 1.00 79.88 206 PRO A CA 1
ATOM 1619 C C . PRO A 1 206 ? 6.822 9.014 -1.730 1.00 79.88 206 PRO A C 1
ATOM 1621 O O . PRO A 1 206 ? 7.339 8.348 -2.624 1.00 79.88 206 PRO A O 1
ATOM 1624 N N . GLU A 1 207 ? 5.544 9.401 -1.778 1.00 79.06 207 GLU A N 1
ATOM 1625 C CA . GLU A 1 207 ? 4.677 9.170 -2.950 1.00 79.06 207 GLU A CA 1
ATOM 1626 C C . GLU A 1 207 ? 5.097 10.021 -4.157 1.00 79.06 207 GLU A C 1
ATOM 1628 O O . GLU A 1 207 ? 4.795 9.691 -5.304 1.00 79.06 207 GLU A O 1
ATOM 1633 N N . ARG A 1 208 ? 5.792 11.134 -3.898 1.00 73.94 208 ARG A N 1
ATOM 1634 C CA . ARG A 1 208 ? 6.256 12.084 -4.903 1.00 73.94 208 ARG A CA 1
ATOM 1635 C C . ARG A 1 208 ? 7.615 12.650 -4.514 1.00 73.94 208 ARG A C 1
ATOM 1637 O O . ARG A 1 208 ? 7.809 13.079 -3.380 1.00 73.94 208 ARG A O 1
ATOM 1644 N N . VAL A 1 209 ? 8.523 12.696 -5.483 1.00 74.19 209 VAL A N 1
ATOM 1645 C CA . VAL A 1 209 ? 9.834 13.339 -5.363 1.00 74.19 209 VAL A CA 1
ATOM 1646 C C . VAL A 1 209 ? 9.908 14.441 -6.408 1.00 74.19 209 VAL A C 1
ATOM 1648 O O . VAL A 1 209 ? 9.793 14.171 -7.602 1.00 74.19 209 VAL A O 1
ATOM 1651 N N . ASP A 1 210 ? 10.093 15.678 -5.959 1.00 70.69 210 ASP A N 1
ATOM 1652 C CA . ASP A 1 210 ? 10.341 16.814 -6.839 1.00 70.69 210 ASP A CA 1
ATOM 1653 C C . ASP A 1 210 ? 11.854 17.043 -6.950 1.00 70.69 210 ASP A C 1
ATOM 1655 O O . ASP A 1 210 ? 12.576 17.016 -5.953 1.00 70.69 210 ASP A O 1
ATOM 1659 N N . TYR A 1 211 ? 12.344 17.281 -8.164 1.00 68.12 211 TYR A N 1
ATOM 1660 C CA . TYR A 1 211 ? 13.741 17.624 -8.414 1.00 68.12 211 TYR A CA 1
ATOM 1661 C C . TYR A 1 211 ? 13.814 18.851 -9.319 1.00 68.12 211 TYR A C 1
ATOM 1663 O O . TYR A 1 211 ? 13.019 19.014 -10.245 1.00 68.12 211 TYR A O 1
ATOM 1671 N N . ALA A 1 212 ? 14.767 19.738 -9.043 1.00 56.16 212 ALA A N 1
ATOM 1672 C CA . ALA A 1 212 ? 15.024 20.880 -9.907 1.00 56.16 212 ALA A CA 1
ATOM 1673 C C . ALA A 1 212 ? 15.974 20.476 -11.049 1.00 56.16 212 ALA A C 1
ATOM 1675 O O . ALA A 1 212 ? 16.819 19.597 -10.872 1.00 56.16 212 ALA A O 1
ATOM 1676 N N . PRO A 1 213 ? 15.890 21.113 -12.228 1.00 49.22 213 PRO A N 1
ATOM 1677 C CA . PRO A 1 213 ? 16.890 20.922 -13.270 1.00 49.22 213 PRO A CA 1
ATOM 1678 C C . PRO A 1 213 ? 18.300 21.207 -12.735 1.00 49.22 213 PRO A C 1
ATOM 1680 O O . PRO A 1 213 ? 18.475 22.094 -11.902 1.00 49.22 213 PRO A O 1
ATOM 1683 N N . THR A 1 214 ? 19.311 20.498 -13.247 1.00 52.41 214 THR A N 1
ATOM 1684 C CA . THR A 1 214 ? 20.747 20.683 -12.925 1.00 52.41 214 THR A CA 1
ATOM 1685 C C . THR A 1 214 ? 21.201 20.326 -11.503 1.00 52.41 214 THR A C 1
ATOM 1687 O O . THR A 1 214 ? 22.376 20.496 -11.191 1.00 52.41 214 THR A O 1
ATOM 1690 N N . THR A 1 215 ? 20.343 19.752 -10.654 1.00 59.22 215 THR A N 1
ATOM 1691 C CA . THR A 1 215 ? 20.733 19.311 -9.297 1.00 59.22 215 THR A CA 1
ATOM 1692 C C . THR A 1 215 ? 21.631 18.072 -9.270 1.00 59.22 215 THR A C 1
ATOM 1694 O O . THR A 1 215 ? 22.185 17.737 -8.225 1.00 59.22 215 THR A O 1
ATOM 1697 N N . GLY A 1 216 ? 21.818 17.398 -10.407 1.00 63.56 216 GLY A N 1
ATOM 1698 C CA . GLY A 1 216 ? 22.631 16.189 -10.495 1.00 63.56 216 GLY A CA 1
ATOM 1699 C C . GLY A 1 216 ? 21.918 14.962 -9.922 1.00 63.56 216 GLY A C 1
ATOM 1700 O O . GLY A 1 216 ? 20.699 14.830 -10.024 1.00 63.56 216 GLY A O 1
ATOM 1701 N N . LYS A 1 217 ? 22.686 14.021 -9.360 1.00 62.72 217 LYS A N 1
ATOM 1702 C CA . LYS A 1 217 ? 22.151 12.768 -8.809 1.00 62.72 217 LYS A CA 1
ATOM 1703 C C . LYS A 1 217 ? 21.384 13.042 -7.511 1.00 62.72 217 LYS A C 1
ATOM 1705 O O . LYS A 1 217 ? 21.986 13.463 -6.530 1.00 62.72 217 LYS A O 1
ATOM 1710 N N . GLN A 1 218 ? 20.095 12.711 -7.497 1.00 69.56 218 GLN A N 1
ATOM 1711 C CA . GLN A 1 218 ? 19.229 12.805 -6.322 1.00 69.56 218 GLN A CA 1
ATOM 1712 C C . GLN A 1 218 ? 18.887 11.407 -5.795 1.00 69.56 218 GLN A C 1
ATOM 1714 O O . GLN A 1 218 ? 18.569 10.499 -6.564 1.00 69.56 218 GLN A O 1
ATOM 1719 N N . GLU A 1 219 ? 18.941 11.228 -4.478 1.00 76.44 219 GLU A N 1
ATOM 1720 C CA . GLU A 1 219 ? 18.444 10.017 -3.827 1.00 76.44 219 GLU A CA 1
ATOM 1721 C C . GLU A 1 219 ? 16.911 10.055 -3.757 1.00 76.44 219 GLU A C 1
ATOM 1723 O O . GLU A 1 219 ? 16.331 11.040 -3.299 1.00 76.44 219 GLU A O 1
ATOM 1728 N N . LEU A 1 220 ? 16.256 8.995 -4.241 1.00 76.88 220 LEU A N 1
ATOM 1729 C CA . LEU A 1 220 ? 14.793 8.940 -4.364 1.00 76.88 220 LEU A CA 1
ATOM 1730 C C . LEU A 1 220 ? 14.092 8.645 -3.032 1.00 76.88 220 LEU A C 1
ATOM 1732 O O . LEU A 1 220 ? 12.996 9.144 -2.793 1.00 76.88 220 LEU A O 1
ATOM 1736 N N . PHE A 1 221 ? 14.718 7.853 -2.159 1.00 86.00 221 PHE A N 1
ATOM 1737 C CA . PHE A 1 221 ? 14.113 7.403 -0.903 1.00 86.00 221 PHE A 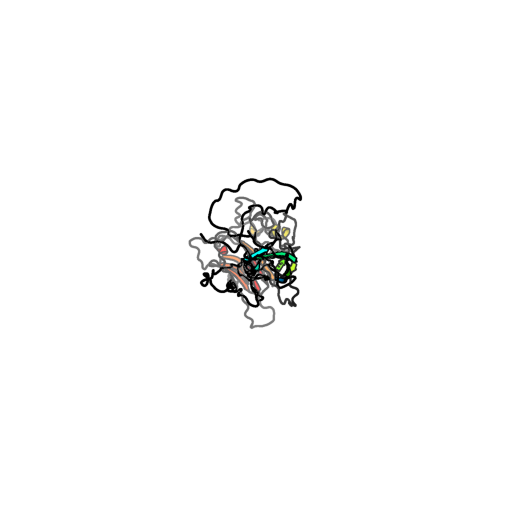CA 1
ATOM 1738 C C . PHE A 1 221 ? 15.074 7.540 0.291 1.00 86.00 221 PHE A C 1
ATOM 1740 O O . PHE A 1 221 ? 15.379 6.545 0.948 1.00 86.00 221 PHE A O 1
ATOM 1747 N N . PRO A 1 222 ? 15.562 8.755 0.601 1.00 82.62 222 PRO A N 1
ATOM 1748 C CA . PRO A 1 222 ? 16.579 8.952 1.641 1.00 82.62 222 PRO A CA 1
ATOM 1749 C C . PRO A 1 222 ? 16.084 8.583 3.051 1.00 82.62 222 PRO A C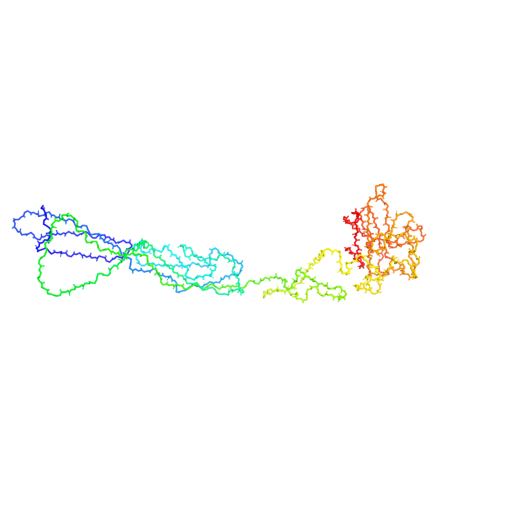 1
ATOM 1751 O O . PRO A 1 222 ? 16.872 8.294 3.945 1.00 82.62 222 PRO A O 1
ATOM 1754 N N . SER A 1 223 ? 14.766 8.589 3.257 1.00 85.00 223 SER A N 1
ATOM 1755 C CA . SER A 1 223 ? 14.093 8.231 4.507 1.00 85.00 223 SER A CA 1
ATOM 1756 C C . SER A 1 223 ? 13.546 6.802 4.532 1.00 85.00 223 SER A C 1
ATOM 1758 O O . SER A 1 223 ? 12.858 6.451 5.490 1.00 85.00 223 SER A O 1
ATOM 1760 N N . ALA A 1 224 ? 13.795 5.986 3.501 1.00 86.31 224 ALA A N 1
ATOM 1761 C CA . ALA A 1 224 ? 13.234 4.643 3.449 1.00 86.31 224 ALA A CA 1
ATOM 1762 C C . ALA A 1 224 ? 13.852 3.730 4.510 1.00 86.31 224 ALA A C 1
ATOM 1764 O O . ALA A 1 224 ? 15.049 3.451 4.490 1.00 86.31 224 ALA A O 1
ATOM 1765 N N . SER A 1 225 ? 13.015 3.203 5.400 1.00 86.06 225 SER A N 1
ATOM 1766 C CA . SER A 1 225 ? 13.406 2.194 6.382 1.00 86.06 225 SER A CA 1
ATOM 1767 C C . SER A 1 225 ? 12.477 0.988 6.306 1.00 86.06 225 SER A C 1
ATOM 1769 O O . SER A 1 225 ? 11.259 1.124 6.187 1.00 86.06 225 SER A O 1
ATOM 1771 N N . LEU A 1 226 ? 13.052 -0.214 6.344 1.00 81.88 226 LEU A N 1
ATOM 1772 C CA . LEU A 1 226 ? 12.282 -1.447 6.452 1.00 81.88 226 LEU A CA 1
ATOM 1773 C C . LEU A 1 226 ? 12.023 -1.728 7.932 1.00 81.88 226 LEU A C 1
ATOM 1775 O O . LEU A 1 226 ? 12.956 -2.041 8.671 1.00 81.88 226 LEU A O 1
ATOM 1779 N N . GLU A 1 227 ? 10.766 -1.645 8.355 1.00 78.50 227 GLU A N 1
ATOM 1780 C CA . GLU A 1 227 ? 10.373 -2.086 9.688 1.00 78.50 227 GLU A CA 1
ATOM 1781 C C . GLU A 1 227 ? 10.086 -3.587 9.672 1.00 78.50 227 GLU A C 1
ATOM 1783 O O . GLU A 1 227 ? 9.196 -4.082 8.971 1.00 78.50 227 GLU A O 1
ATOM 1788 N N . LEU A 1 228 ? 10.884 -4.309 10.454 1.00 76.56 228 LEU A N 1
ATOM 1789 C CA . LEU A 1 228 ? 10.712 -5.726 10.729 1.00 76.56 228 LEU A CA 1
ATOM 1790 C C . LEU A 1 228 ? 10.073 -5.894 12.106 1.00 76.56 228 LEU A C 1
ATOM 1792 O O . LEU A 1 228 ? 10.247 -5.061 12.990 1.00 76.56 228 LEU A O 1
ATOM 1796 N N . CYS A 1 229 ? 9.349 -6.991 12.292 1.00 73.81 229 CYS A N 1
ATOM 1797 C CA . CYS A 1 229 ? 8.792 -7.334 13.593 1.00 73.81 229 CYS A CA 1
ATOM 1798 C C . CYS A 1 229 ? 9.833 -8.028 14.466 1.00 73.81 229 CYS A C 1
ATOM 1800 O O . CYS A 1 229 ? 10.584 -8.852 13.954 1.00 73.81 229 CYS A O 1
ATOM 1802 N N . ASP A 1 230 ? 9.801 -7.771 15.779 1.00 66.38 230 ASP A N 1
ATOM 1803 C CA . ASP A 1 230 ? 10.717 -8.318 16.805 1.00 66.38 230 ASP A CA 1
ATOM 1804 C C . ASP A 1 230 ? 10.665 -9.854 16.976 1.00 66.38 230 ASP A C 1
ATOM 1806 O O . ASP A 1 230 ? 11.293 -10.432 17.864 1.00 66.38 230 ASP A O 1
ATOM 1810 N N . VAL A 1 231 ? 9.907 -10.548 16.128 1.00 64.19 231 VAL A N 1
ATOM 1811 C CA . VAL A 1 231 ? 9.924 -12.010 16.017 1.00 64.19 231 VAL A CA 1
ATOM 1812 C C . VAL A 1 231 ? 11.280 -12.416 15.416 1.00 64.19 231 VAL A C 1
ATOM 1814 O O . VAL A 1 231 ? 11.770 -11.696 14.547 1.00 64.19 231 VAL A O 1
ATOM 1817 N N . PRO A 1 232 ? 11.913 -13.541 15.812 1.00 66.56 232 PRO A N 1
ATOM 1818 C CA . PRO A 1 232 ? 13.189 -13.982 15.239 1.00 66.56 232 PRO A CA 1
ATOM 1819 C C . PRO A 1 232 ? 13.034 -14.368 13.757 1.00 66.56 232 PRO A C 1
ATOM 1821 O O . PRO A 1 232 ? 12.924 -15.537 13.390 1.00 66.56 232 PRO A O 1
ATOM 1824 N N . CYS A 1 233 ? 13.013 -13.363 12.891 1.00 64.00 233 CYS A N 1
ATOM 1825 C CA . CYS A 1 233 ? 12.907 -13.479 11.451 1.00 64.00 233 CYS A CA 1
ATOM 1826 C C . CYS A 1 233 ? 14.294 -13.253 10.848 1.00 64.00 233 CYS A C 1
ATOM 1828 O O . CYS A 1 233 ? 14.736 -12.121 10.668 1.00 64.00 233 CYS A O 1
ATOM 1830 N N . ASN A 1 234 ? 14.982 -14.342 10.500 1.00 73.19 234 ASN A N 1
ATOM 1831 C CA . ASN A 1 234 ? 16.206 -14.264 9.705 1.00 73.19 234 ASN A CA 1
ATOM 1832 C C . ASN A 1 234 ? 15.833 -13.960 8.248 1.00 73.19 234 ASN A C 1
ATOM 1834 O O . ASN A 1 234 ? 15.432 -14.857 7.502 1.00 73.19 234 ASN A O 1
ATOM 1838 N N . VAL A 1 235 ? 15.941 -12.691 7.847 1.00 70.50 235 VAL A N 1
ATOM 1839 C CA . VAL A 1 235 ? 15.691 -12.250 6.468 1.00 70.50 235 VAL A CA 1
ATOM 1840 C C . VAL A 1 235 ? 16.729 -12.891 5.539 1.00 70.50 235 VAL A C 1
ATOM 1842 O O . VAL A 1 235 ? 17.915 -12.596 5.636 1.00 70.50 235 VAL A O 1
ATOM 1845 N N . ARG A 1 236 ? 16.293 -13.798 4.652 1.00 79.25 236 ARG A N 1
ATOM 1846 C CA . ARG A 1 236 ? 17.178 -14.490 3.692 1.00 79.25 236 ARG A CA 1
ATOM 1847 C C . ARG A 1 236 ? 17.416 -13.689 2.417 1.00 79.25 236 ARG A C 1
ATOM 1849 O O . ARG A 1 236 ? 18.529 -13.659 1.912 1.00 79.25 236 ARG A O 1
ATOM 1856 N N . GLU A 1 237 ? 16.361 -13.080 1.890 1.00 78.81 237 GLU A N 1
ATOM 1857 C CA . GLU A 1 237 ? 16.400 -12.298 0.659 1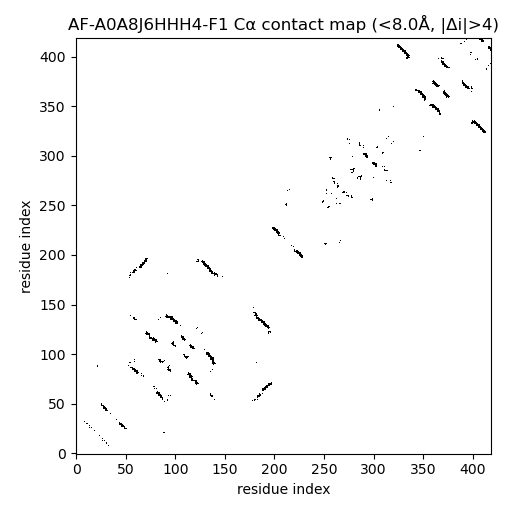.00 78.81 237 GLU A CA 1
ATOM 1858 C C . GLU A 1 237 ? 15.287 -11.248 0.702 1.00 78.81 237 GLU A C 1
ATOM 1860 O O . GLU A 1 237 ? 14.162 -11.544 1.108 1.00 78.81 237 GLU A O 1
ATOM 1865 N N . LEU A 1 238 ? 15.605 -10.024 0.283 1.00 72.75 238 LEU A N 1
ATOM 1866 C CA . LEU A 1 238 ? 14.662 -8.919 0.160 1.00 72.75 238 LEU A CA 1
ATOM 1867 C C . LEU A 1 238 ? 14.675 -8.450 -1.295 1.00 72.75 238 LEU A C 1
ATOM 1869 O O . LEU A 1 238 ? 15.705 -7.997 -1.789 1.00 72.75 238 LEU A O 1
ATOM 1873 N N . ARG A 1 239 ? 13.536 -8.559 -1.984 1.00 77.19 239 ARG A N 1
ATOM 1874 C CA . ARG A 1 239 ? 13.364 -8.032 -3.343 1.00 77.19 239 ARG A CA 1
ATOM 1875 C C . ARG A 1 239 ? 12.308 -6.942 -3.331 1.00 77.19 239 ARG A C 1
ATOM 1877 O O . ARG A 1 239 ? 11.180 -7.181 -2.909 1.00 77.19 239 ARG A O 1
ATOM 1884 N N . THR A 1 240 ? 12.667 -5.766 -3.826 1.00 70.75 240 THR A N 1
ATOM 1885 C CA . THR A 1 240 ? 11.745 -4.649 -4.036 1.00 70.75 240 THR A CA 1
ATOM 1886 C C . THR A 1 240 ? 11.754 -4.273 -5.511 1.00 70.75 240 THR A C 1
ATOM 1888 O O . THR A 1 240 ? 12.799 -4.282 -6.161 1.00 70.75 240 THR A O 1
ATOM 1891 N N . ARG A 1 241 ? 10.576 -3.981 -6.064 1.00 75.62 241 ARG A N 1
ATOM 1892 C CA . ARG A 1 241 ? 10.431 -3.381 -7.391 1.00 75.62 241 ARG A CA 1
ATOM 1893 C C . ARG A 1 241 ? 9.871 -1.983 -7.185 1.00 75.62 241 ARG A C 1
ATOM 1895 O O . ARG A 1 241 ? 8.869 -1.830 -6.494 1.00 75.62 241 ARG A O 1
ATOM 1902 N N . VAL A 1 242 ? 10.552 -0.992 -7.742 1.00 73.25 242 VAL A N 1
ATOM 1903 C CA . VAL A 1 242 ? 10.116 0.402 -7.731 1.00 73.25 242 VAL A CA 1
ATOM 1904 C C . VAL A 1 242 ? 9.814 0.773 -9.171 1.00 73.25 242 VAL A C 1
ATOM 1906 O O . VAL A 1 242 ? 10.723 0.785 -9.998 1.00 73.25 242 VAL A O 1
ATOM 1909 N N . ASP A 1 243 ? 8.552 1.071 -9.451 1.00 69.50 243 ASP A N 1
ATOM 1910 C CA . ASP A 1 243 ? 8.118 1.553 -10.756 1.00 69.50 243 ASP A CA 1
ATOM 1911 C C . ASP A 1 243 ? 7.976 3.079 -10.673 1.00 69.50 243 ASP A C 1
ATOM 1913 O O . ASP A 1 243 ? 7.136 3.602 -9.940 1.00 69.50 243 ASP A O 1
ATOM 1917 N N . LEU A 1 244 ? 8.839 3.806 -11.383 1.00 67.88 244 LEU A N 1
ATOM 1918 C CA . LEU A 1 244 ? 8.801 5.266 -11.450 1.00 67.88 244 LEU A CA 1
ATOM 1919 C C . LEU A 1 244 ? 7.994 5.675 -12.682 1.00 67.88 244 LEU A C 1
ATOM 1921 O O . LEU A 1 244 ? 8.379 5.363 -13.805 1.00 67.88 244 LEU A O 1
ATOM 1925 N N . ALA A 1 245 ? 6.885 6.380 -12.474 1.00 61.81 245 ALA A N 1
ATOM 1926 C CA . ALA A 1 245 ? 6.081 6.939 -13.554 1.00 61.81 245 ALA A CA 1
ATOM 1927 C C . ALA A 1 245 ? 6.258 8.460 -13.586 1.00 61.81 245 ALA A C 1
ATOM 1929 O O . ALA A 1 245 ? 5.912 9.147 -12.623 1.00 61.81 245 ALA A O 1
ATOM 1930 N N . THR A 1 246 ? 6.775 9.000 -14.689 1.00 59.56 246 THR A N 1
ATOM 1931 C CA . THR A 1 246 ? 6.794 10.447 -14.924 1.00 59.56 246 THR A CA 1
ATOM 1932 C C . THR A 1 246 ? 5.470 10.862 -15.568 1.00 59.56 246 THR A C 1
ATOM 1934 O O . THR A 1 246 ? 4.930 10.179 -16.439 1.00 59.56 246 THR A O 1
ATOM 1937 N N . ARG A 1 247 ? 4.877 11.962 -15.093 1.00 45.62 247 ARG A N 1
ATOM 1938 C CA . ARG A 1 247 ? 3.655 12.535 -15.672 1.00 45.62 247 ARG A CA 1
ATOM 1939 C C . ARG A 1 247 ? 4.077 13.814 -16.397 1.00 45.62 247 ARG A C 1
ATOM 1941 O O . ARG A 1 247 ? 4.479 14.760 -15.733 1.00 45.62 247 ARG A O 1
ATOM 1948 N N . HIS A 1 248 ? 3.967 13.802 -17.726 1.00 46.31 248 HIS A N 1
ATOM 1949 C CA . HIS A 1 248 ? 4.533 14.768 -18.680 1.00 46.31 248 HIS A CA 1
ATOM 1950 C C . HIS A 1 248 ? 6.050 14.661 -18.891 1.00 46.31 248 HIS A C 1
ATOM 1952 O O . HIS A 1 248 ? 6.848 15.027 -18.034 1.00 46.31 248 HIS A O 1
ATOM 1958 N N . ILE A 1 249 ? 6.404 14.210 -20.097 1.00 48.03 249 ILE A N 1
ATOM 1959 C CA . ILE A 1 249 ? 7.714 14.383 -20.726 1.00 48.03 249 ILE A CA 1
ATOM 1960 C C . ILE A 1 249 ? 7.898 15.894 -20.884 1.00 48.03 249 ILE A C 1
ATOM 1962 O O . ILE A 1 249 ? 7.107 16.552 -21.563 1.00 48.03 249 ILE A O 1
ATOM 1966 N N . GLY A 1 250 ? 8.851 16.475 -20.162 1.00 46.56 250 GLY A N 1
ATOM 1967 C CA . GLY A 1 250 ? 9.073 17.915 -20.207 1.00 46.56 250 GLY A CA 1
ATOM 1968 C C . GLY A 1 250 ? 9.611 18.511 -18.915 1.00 46.56 250 GLY A C 1
ATOM 1969 O O . GLY A 1 250 ? 8.852 19.019 -18.093 1.00 46.56 250 GLY A O 1
ATOM 1970 N N . LYS A 1 251 ? 10.949 18.596 -18.870 1.00 40.09 251 LYS A N 1
ATOM 1971 C CA . LYS A 1 251 ? 11.821 19.375 -17.958 1.00 40.09 251 LYS A CA 1
ATOM 1972 C C . LYS A 1 251 ? 12.487 18.570 -16.837 1.00 40.09 251 LYS A C 1
ATOM 1974 O O . LYS A 1 251 ? 12.353 18.849 -15.651 1.00 40.09 251 LYS A O 1
ATOM 1979 N N . GLY A 1 252 ? 13.352 17.664 -17.282 1.00 49.59 252 GLY A N 1
ATOM 1980 C CA . GLY A 1 252 ? 14.531 17.138 -16.591 1.00 49.59 252 GLY A CA 1
ATOM 1981 C C . GLY A 1 252 ? 15.512 16.607 -17.643 1.00 49.59 252 GLY A C 1
ATOM 1982 O O . GLY A 1 252 ? 15.410 17.000 -18.799 1.00 49.59 252 GLY A O 1
ATOM 1983 N N . CYS A 1 253 ? 16.387 15.656 -17.300 1.00 48.94 253 CYS A N 1
ATOM 1984 C CA . CYS A 1 253 ? 17.068 14.796 -18.294 1.00 48.94 253 CYS A CA 1
ATOM 1985 C C . CYS A 1 253 ? 16.102 14.099 -19.279 1.00 48.94 253 CYS A C 1
ATOM 1987 O O . CYS A 1 253 ? 16.532 13.548 -20.286 1.00 48.94 253 CYS A O 1
ATOM 1989 N N . ASP A 1 254 ? 14.811 14.155 -18.961 1.00 48.50 254 ASP A N 1
ATOM 1990 C CA . ASP A 1 254 ? 13.634 13.850 -19.761 1.00 48.50 254 ASP A CA 1
ATOM 1991 C C . ASP A 1 254 ? 13.166 15.108 -20.533 1.00 48.50 254 ASP A C 1
ATOM 1993 O O . ASP A 1 254 ? 12.168 15.760 -20.202 1.00 48.50 254 ASP A O 1
ATOM 1997 N N . ARG A 1 255 ? 13.994 15.559 -21.477 1.00 47.47 255 ARG A N 1
ATOM 1998 C CA . ARG A 1 255 ? 13.676 16.632 -22.424 1.00 47.47 255 ARG A CA 1
ATOM 1999 C C . ARG A 1 255 ? 14.235 16.216 -23.783 1.00 47.47 255 ARG A C 1
ATOM 2001 O O . ARG A 1 255 ? 15.424 15.915 -23.859 1.00 47.47 255 ARG A O 1
ATOM 2008 N N . ASP A 1 256 ? 13.396 16.247 -24.814 1.00 47.69 256 ASP A N 1
ATOM 2009 C CA . ASP A 1 256 ? 13.695 15.773 -26.178 1.00 47.69 256 ASP A CA 1
ATOM 2010 C C . ASP A 1 256 ? 14.809 16.565 -26.902 1.00 47.69 256 ASP A C 1
ATOM 2012 O O . ASP A 1 256 ? 15.302 16.146 -27.938 1.00 47.69 256 ASP A O 1
ATOM 2016 N N . THR A 1 257 ? 15.299 17.661 -26.310 1.00 44.56 257 THR A N 1
ATOM 2017 C CA . THR A 1 257 ? 16.058 18.703 -27.023 1.00 44.56 257 THR A CA 1
ATOM 2018 C C . THR A 1 257 ? 17.558 18.777 -26.710 1.00 44.56 257 THR A C 1
ATOM 2020 O O . THR A 1 257 ? 18.136 19.869 -26.699 1.00 44.56 257 THR A O 1
ATOM 2023 N N . TYR A 1 258 ? 18.217 17.675 -26.360 1.00 48.38 258 TYR A N 1
ATOM 2024 C CA . TYR A 1 258 ? 19.681 17.656 -26.262 1.00 48.38 258 TYR A CA 1
ATOM 2025 C C . TYR A 1 258 ? 20.243 16.657 -27.264 1.00 48.38 258 TYR A C 1
ATOM 2027 O O . TYR A 1 258 ? 19.731 15.548 -27.381 1.00 48.38 258 TYR A O 1
ATOM 2035 N N . SER A 1 259 ? 21.362 16.999 -27.914 1.00 51.88 259 SER A N 1
ATOM 2036 C CA . SER A 1 259 ? 22.168 15.975 -28.583 1.00 51.88 259 SER A CA 1
ATOM 2037 C C . SER A 1 259 ? 22.496 14.870 -27.578 1.00 51.88 259 SER A C 1
ATOM 2039 O O . SER A 1 259 ? 22.729 15.153 -26.395 1.00 51.88 259 SER A O 1
ATOM 2041 N N . VAL A 1 260 ? 22.529 13.612 -28.020 1.00 51.50 260 VAL A N 1
ATOM 2042 C CA . VAL A 1 260 ? 22.778 12.456 -27.144 1.00 51.50 260 VAL A CA 1
ATOM 2043 C C . VAL A 1 260 ? 24.078 12.653 -26.351 1.00 51.50 260 VAL A C 1
ATOM 2045 O O . VAL A 1 260 ? 24.142 12.331 -25.163 1.00 51.50 260 VAL A O 1
ATOM 2048 N N . GLN A 1 261 ? 25.087 13.291 -26.949 1.00 52.66 261 GLN A N 1
ATOM 2049 C CA . GLN A 1 261 ? 26.315 13.706 -26.267 1.00 52.66 261 GLN A CA 1
ATOM 2050 C C . GLN A 1 261 ? 26.088 14.713 -25.114 1.00 52.66 261 GLN A C 1
ATOM 2052 O O . GLN A 1 261 ? 26.689 14.576 -24.045 1.00 52.66 261 GLN A O 1
ATOM 2057 N N . SER A 1 262 ? 25.215 15.708 -25.293 1.00 52.81 262 SER A N 1
ATOM 2058 C CA . SER A 1 262 ? 24.894 16.721 -24.275 1.00 52.81 262 SER A CA 1
ATOM 2059 C C . SER A 1 262 ? 24.013 16.147 -23.167 1.00 52.81 262 SER A C 1
ATOM 2061 O O . SER A 1 262 ? 24.275 16.405 -21.994 1.00 52.81 262 SER A O 1
ATOM 2063 N N . GLN A 1 263 ? 23.040 15.301 -23.517 1.00 56.34 263 GLN A N 1
ATOM 2064 C CA . GLN A 1 263 ? 22.182 14.600 -22.560 1.00 56.34 263 GLN A CA 1
ATOM 2065 C C . GLN A 1 263 ? 23.012 13.640 -21.697 1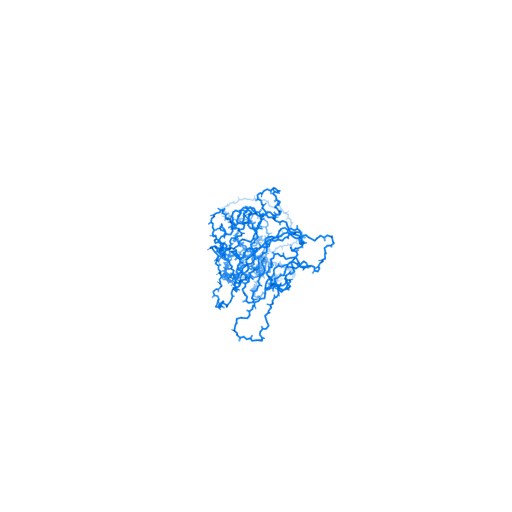.00 56.34 263 GLN A C 1
ATOM 2067 O O . GLN A 1 263 ? 22.930 13.672 -20.474 1.00 56.34 263 GLN A O 1
ATOM 2072 N N . ARG A 1 264 ? 23.903 12.839 -22.294 1.00 58.78 264 ARG A N 1
ATOM 2073 C CA . ARG A 1 264 ? 24.736 11.877 -21.550 1.00 58.78 264 ARG A CA 1
ATOM 2074 C C . ARG A 1 264 ? 25.810 12.546 -20.686 1.00 58.78 264 ARG A C 1
ATOM 2076 O O . ARG A 1 264 ? 26.128 12.017 -19.619 1.00 58.78 264 ARG A O 1
ATOM 2083 N N . LYS A 1 265 ? 26.307 13.727 -21.082 1.00 54.84 265 LYS A N 1
ATOM 2084 C CA . LYS A 1 265 ? 27.226 14.556 -20.282 1.00 54.84 265 LYS A CA 1
ATOM 2085 C C . LYS A 1 265 ? 26.519 15.297 -19.138 1.00 54.84 265 LYS A C 1
ATOM 2087 O O . LYS A 1 265 ? 27.078 15.352 -18.047 1.00 54.84 265 LYS A O 1
ATOM 2092 N N . LEU A 1 266 ? 25.304 15.821 -19.350 1.00 48.16 266 LEU A N 1
ATOM 2093 C CA . LEU A 1 266 ? 24.495 16.448 -18.289 1.00 48.16 266 LEU A CA 1
ATOM 2094 C C . LEU A 1 266 ? 23.933 15.424 -17.288 1.00 48.16 266 LEU A C 1
ATOM 2096 O O . LEU A 1 266 ? 23.823 15.732 -16.105 1.00 48.16 266 LEU A O 1
ATOM 2100 N N . CYS A 1 267 ? 23.576 14.225 -17.756 1.00 54.28 267 CYS A N 1
ATOM 2101 C CA . CYS A 1 267 ? 22.846 13.217 -16.978 1.00 54.28 267 CYS A CA 1
ATOM 2102 C C . CYS A 1 267 ? 23.735 12.085 -16.435 1.00 54.28 267 CYS A C 1
ATOM 2104 O O . CYS A 1 267 ? 23.234 11.141 -15.830 1.00 54.28 267 CYS A O 1
ATOM 2106 N N . GLY A 1 268 ? 25.056 12.168 -16.632 1.00 52.72 268 GLY A N 1
ATOM 2107 C CA . GLY A 1 268 ? 26.028 11.270 -16.002 1.00 52.72 268 GLY A CA 1
ATOM 2108 C C . GLY A 1 268 ? 26.048 9.833 -16.540 1.00 52.72 268 GLY A C 1
ATOM 2109 O O . GLY A 1 268 ? 26.500 8.938 -15.829 1.00 52.72 268 GLY A O 1
ATOM 2110 N N . ALA A 1 269 ? 25.607 9.589 -17.780 1.00 59.12 269 ALA A N 1
ATOM 2111 C CA . ALA A 1 269 ? 25.476 8.254 -18.390 1.00 59.12 269 ALA A CA 1
ATOM 2112 C C . ALA A 1 269 ? 26.817 7.616 -18.841 1.00 59.12 269 ALA A C 1
ATOM 2114 O O . ALA A 1 269 ? 26.864 6.855 -19.800 1.00 59.12 269 ALA A O 1
ATOM 2115 N N . SER A 1 270 ? 27.899 7.881 -18.106 1.00 62.31 270 SER A N 1
ATOM 2116 C CA . SER A 1 270 ? 29.307 7.588 -18.413 1.00 62.31 270 SER A CA 1
ATOM 2117 C C . SER A 1 270 ? 29.971 8.572 -19.393 1.00 62.31 270 SER A C 1
ATOM 2119 O O . SER A 1 270 ? 29.469 8.785 -20.497 1.00 62.31 270 SER A O 1
ATOM 2121 N N . PRO A 1 271 ? 31.158 9.124 -19.057 1.00 64.06 271 PRO A N 1
ATOM 2122 C CA . PRO A 1 271 ? 31.954 9.929 -19.989 1.00 64.06 271 PRO A CA 1
ATOM 2123 C C . PRO A 1 271 ? 32.473 9.121 -21.191 1.00 64.06 271 PRO A C 1
ATOM 2125 O O . PRO A 1 271 ? 32.966 9.709 -22.147 1.00 64.06 271 PRO A O 1
ATOM 2128 N N . SER A 1 272 ? 32.371 7.787 -21.151 1.00 72.00 272 SER A N 1
ATOM 2129 C CA . SER A 1 272 ? 32.773 6.881 -22.233 1.00 72.00 272 SER A CA 1
ATOM 2130 C C . SER A 1 272 ? 31.675 6.624 -23.271 1.00 72.00 272 SER A C 1
ATOM 2132 O O . SER A 1 272 ? 31.836 5.749 -24.119 1.00 72.00 272 SER A O 1
ATOM 2134 N N . ALA A 1 273 ? 30.531 7.305 -23.178 1.00 76.19 273 ALA A N 1
ATOM 2135 C CA . ALA A 1 273 ? 29.449 7.129 -24.132 1.00 76.19 273 ALA A CA 1
ATOM 2136 C C . ALA A 1 273 ? 29.812 7.719 -25.503 1.00 76.19 273 ALA A C 1
ATOM 2138 O O . ALA A 1 273 ? 30.249 8.864 -25.606 1.00 76.19 273 ALA A O 1
ATOM 2139 N N . ILE A 1 274 ? 29.571 6.938 -26.554 1.00 82.00 274 ILE A N 1
ATOM 2140 C CA . ILE A 1 274 ? 29.821 7.325 -27.944 1.00 82.00 274 ILE A CA 1
ATOM 2141 C C . ILE A 1 274 ? 28.478 7.685 -28.591 1.00 82.00 274 ILE A C 1
ATOM 2143 O O . ILE A 1 274 ? 27.495 6.953 -28.429 1.00 82.00 274 ILE A O 1
ATOM 2147 N N . ASP A 1 275 ? 28.434 8.824 -29.282 1.00 79.94 275 ASP A N 1
ATOM 2148 C CA . ASP A 1 275 ? 27.290 9.263 -30.086 1.00 79.94 275 ASP A CA 1
ATOM 2149 C C . ASP A 1 275 ? 27.521 8.863 -31.549 1.00 79.94 275 ASP A C 1
ATOM 2151 O O . ASP A 1 275 ? 28.531 9.238 -32.147 1.00 79.94 275 ASP A O 1
ATOM 2155 N N . LEU A 1 276 ? 26.624 8.046 -32.103 1.00 85.88 276 LEU A N 1
ATOM 2156 C CA . LEU A 1 276 ? 26.770 7.483 -33.451 1.00 85.88 276 LEU A CA 1
ATOM 2157 C C . LEU A 1 276 ? 26.121 8.365 -34.526 1.00 85.88 276 LEU A C 1
ATOM 2159 O O . LEU A 1 276 ? 26.533 8.309 -35.687 1.00 85.88 276 LEU A O 1
ATOM 2163 N N . LEU A 1 277 ? 25.151 9.196 -34.134 1.00 82.56 277 LEU A N 1
ATOM 2164 C CA . LEU A 1 277 ? 24.421 10.119 -35.006 1.00 82.56 277 LEU A CA 1
ATOM 2165 C C . LEU A 1 277 ? 24.485 11.555 -34.445 1.00 82.56 277 LEU A C 1
ATOM 2167 O O . LEU A 1 277 ? 23.451 12.125 -34.099 1.00 82.56 277 LEU A O 1
ATOM 2171 N N . PRO A 1 278 ? 25.686 12.151 -34.315 1.00 80.25 278 PRO A N 1
ATOM 2172 C CA . PRO A 1 278 ? 25.824 13.520 -33.832 1.00 80.25 278 PRO A CA 1
ATOM 2173 C C . PRO A 1 278 ? 25.388 14.552 -34.879 1.00 80.25 278 PRO A C 1
ATOM 2175 O O . PRO A 1 278 ? 25.346 14.281 -36.085 1.00 80.25 278 PRO A O 1
ATOM 2178 N N . SER A 1 279 ? 25.170 15.782 -34.413 1.00 76.75 279 SER A N 1
ATOM 2179 C CA . SER A 1 279 ? 24.902 16.932 -35.273 1.00 76.75 279 SER A CA 1
ATOM 2180 C C . SER A 1 279 ? 25.975 17.113 -36.348 1.00 76.75 279 SER A C 1
ATOM 2182 O O . SER A 1 279 ? 27.163 17.097 -36.009 1.00 76.75 279 SER A O 1
ATOM 2184 N N . PRO A 1 280 ? 25.597 17.330 -37.623 1.00 79.94 280 PRO A N 1
ATOM 2185 C CA . PRO A 1 280 ? 26.565 17.551 -38.686 1.00 79.94 280 PRO A CA 1
ATOM 2186 C C . PRO A 1 280 ? 27.467 18.745 -38.372 1.00 79.94 280 PRO A C 1
ATOM 2188 O O . PRO A 1 280 ? 27.002 19.860 -38.137 1.00 79.94 280 PRO A O 1
ATOM 2191 N N . GLY A 1 281 ? 28.777 18.521 -38.360 1.00 78.56 281 GLY A N 1
ATOM 2192 C CA . GLY A 1 281 ? 29.730 19.539 -37.934 1.00 78.56 281 GLY A CA 1
ATOM 2193 C C . GLY A 1 281 ? 31.175 19.074 -38.016 1.00 78.56 281 GLY A C 1
ATOM 2194 O O . GLY A 1 281 ? 31.473 17.975 -38.486 1.00 78.56 281 GLY A O 1
ATOM 2195 N N . VAL A 1 282 ? 32.089 19.925 -37.549 1.00 79.19 282 VAL A N 1
ATOM 2196 C CA . VAL A 1 282 ? 33.523 19.613 -37.525 1.00 79.19 282 VAL A CA 1
ATOM 2197 C C . VAL A 1 282 ? 33.759 18.411 -36.608 1.00 79.19 282 VAL A C 1
ATOM 2199 O O . VAL A 1 282 ? 33.462 18.468 -35.419 1.00 79.19 282 VAL A O 1
ATOM 2202 N N . GLY A 1 283 ? 34.291 17.321 -37.167 1.00 81.19 283 GLY A N 1
ATOM 2203 C CA . GLY A 1 283 ? 34.481 16.054 -36.450 1.00 81.19 283 GLY A CA 1
ATOM 2204 C C . GLY A 1 283 ? 33.276 15.105 -36.479 1.00 81.19 283 GLY A C 1
ATOM 2205 O O . GLY A 1 283 ? 33.374 14.026 -35.912 1.00 81.19 283 GLY A O 1
ATOM 2206 N N . ALA A 1 284 ? 32.192 15.478 -37.168 1.00 84.12 284 ALA A N 1
ATOM 2207 C CA . ALA A 1 284 ? 30.964 14.706 -37.392 1.00 84.12 284 ALA A CA 1
ATOM 2208 C C . ALA A 1 284 ? 30.563 14.745 -38.882 1.00 84.12 284 ALA A C 1
ATOM 2210 O O . ALA A 1 284 ? 29.413 14.952 -39.258 1.00 84.12 284 ALA A O 1
ATOM 2211 N N . GLU A 1 285 ? 31.547 14.606 -39.768 1.00 86.94 285 GLU A N 1
ATOM 2212 C CA . GLU A 1 285 ? 31.361 14.777 -41.215 1.00 86.94 285 GLU A CA 1
ATOM 2213 C C . GLU A 1 285 ? 30.468 13.689 -41.839 1.00 86.94 285 GLU A C 1
ATOM 2215 O O . GLU A 1 285 ? 29.802 13.938 -42.842 1.00 86.94 285 GLU A O 1
ATOM 2220 N N . TRP A 1 286 ? 30.407 12.498 -41.229 1.00 89.00 286 TRP A N 1
ATOM 2221 C CA . TRP A 1 286 ? 29.630 11.363 -41.742 1.00 89.00 286 TRP A CA 1
ATOM 2222 C C . TRP A 1 286 ? 28.114 11.561 -41.641 1.00 89.00 286 TRP A C 1
ATOM 2224 O O . TRP A 1 286 ? 27.384 10.887 -42.360 1.00 89.00 286 TRP A O 1
ATOM 2234 N N . THR A 1 287 ? 27.627 12.483 -40.804 1.00 86.31 287 THR A N 1
ATOM 2235 C CA . THR A 1 287 ? 26.188 12.763 -40.670 1.00 86.31 287 THR A CA 1
ATOM 2236 C C . THR A 1 287 ? 25.694 13.878 -41.591 1.00 86.31 287 THR A C 1
ATOM 2238 O O . THR A 1 287 ? 24.488 14.029 -41.754 1.00 86.31 287 THR A O 1
ATOM 2241 N N . LYS A 1 288 ? 26.586 14.614 -42.271 1.00 82.56 288 LYS A N 1
ATOM 2242 C CA . LYS A 1 288 ? 26.216 15.678 -43.230 1.00 82.56 288 LYS A CA 1
ATOM 2243 C C . LYS A 1 288 ? 25.253 15.263 -44.349 1.00 82.56 288 LYS A C 1
ATOM 2245 O O . LYS A 1 288 ? 24.442 16.100 -44.728 1.00 82.56 288 LYS A O 1
ATOM 2250 N N . PRO A 1 289 ? 25.330 14.044 -44.916 1.00 83.38 289 PRO A N 1
ATOM 2251 C CA . PRO A 1 289 ? 24.421 13.633 -45.984 1.00 83.38 289 PRO A CA 1
ATOM 2252 C C . PRO A 1 289 ? 23.011 13.275 -45.501 1.00 83.38 289 PRO A C 1
ATOM 2254 O O . PRO A 1 289 ? 22.149 13.010 -46.336 1.00 83.38 289 PRO A O 1
ATOM 2257 N N . LEU A 1 290 ? 22.785 13.187 -44.186 1.00 81.62 290 LEU A N 1
ATOM 2258 C CA . LEU A 1 290 ? 21.501 12.768 -43.640 1.00 81.62 290 LEU A CA 1
ATOM 2259 C C . LEU A 1 290 ? 20.479 13.899 -43.740 1.00 81.62 290 LEU A C 1
ATOM 2261 O O . LEU A 1 290 ? 20.783 15.061 -43.474 1.00 81.62 290 LEU A O 1
ATOM 2265 N N . ILE A 1 291 ? 19.254 13.533 -44.107 1.00 73.00 291 ILE A N 1
ATOM 2266 C CA . ILE A 1 291 ? 18.119 14.450 -44.108 1.00 73.00 291 ILE A CA 1
ATOM 2267 C C . ILE A 1 291 ? 17.730 14.679 -42.649 1.00 73.00 291 ILE A C 1
ATOM 2269 O O . ILE A 1 291 ? 17.400 13.728 -41.939 1.00 73.00 291 ILE A O 1
ATOM 2273 N N . SER A 1 292 ? 17.806 15.933 -42.213 1.00 68.00 292 SER A N 1
ATOM 2274 C CA . SER A 1 292 ? 17.300 16.375 -40.919 1.00 68.00 292 SER A CA 1
ATOM 2275 C C . SER A 1 292 ? 15.991 17.129 -41.114 1.00 68.00 292 SER A C 1
ATOM 2277 O O . SER A 1 292 ? 15.950 18.089 -41.886 1.00 68.00 292 SER A O 1
ATOM 2279 N N . ASP A 1 293 ? 14.943 16.729 -40.403 1.00 59.59 293 ASP A N 1
ATOM 2280 C CA . ASP A 1 293 ? 13.755 17.569 -40.256 1.00 59.59 293 ASP A CA 1
ATOM 2281 C C . ASP A 1 293 ? 14.047 18.632 -39.183 1.00 59.59 293 ASP A C 1
ATOM 2283 O O . ASP A 1 293 ? 14.281 18.289 -38.029 1.00 59.59 293 ASP A O 1
ATOM 2287 N N . GLU A 1 294 ? 14.097 19.914 -39.564 1.00 54.72 294 GLU A N 1
ATOM 2288 C CA . GLU A 1 294 ? 14.223 21.046 -38.620 1.00 54.72 294 GLU A CA 1
ATOM 2289 C C . GLU A 1 294 ? 12.843 21.598 -38.187 1.00 54.72 294 GLU A C 1
ATOM 2291 O O . GLU A 1 294 ? 12.718 22.710 -37.657 1.00 54.72 294 GLU A O 1
ATOM 2296 N N . GLY A 1 295 ? 11.769 20.851 -38.455 1.00 48.53 295 GLY A N 1
ATOM 2297 C CA . GLY A 1 295 ? 10.385 21.246 -38.248 1.00 48.53 295 GLY A CA 1
ATOM 2298 C C . GLY A 1 295 ? 9.939 21.264 -36.786 1.00 48.53 295 GLY A C 1
ATOM 2299 O O . GLY A 1 295 ? 9.316 20.321 -36.320 1.00 48.53 295 GLY A O 1
ATOM 2300 N N . HIS A 1 296 ? 10.111 22.430 -36.155 1.00 45.47 296 HIS A N 1
ATOM 2301 C CA . HIS A 1 296 ? 9.644 22.839 -34.819 1.00 45.47 296 HIS A CA 1
ATOM 2302 C C . HIS A 1 296 ? 10.432 22.249 -33.637 1.00 45.47 296 HIS A C 1
ATOM 2304 O O . HIS A 1 296 ? 10.301 21.088 -33.288 1.00 45.47 296 HIS A O 1
ATOM 2310 N N . GLU A 1 297 ? 11.159 23.146 -32.958 1.00 45.91 297 GLU A N 1
ATOM 2311 C CA . GLU A 1 297 ? 11.859 22.939 -31.680 1.00 45.91 297 GLU A CA 1
ATOM 2312 C C . GLU A 1 297 ? 13.186 22.162 -31.728 1.00 45.91 297 GLU A C 1
ATOM 2314 O O . GLU A 1 297 ? 13.341 21.156 -31.068 1.00 45.91 297 GLU A O 1
ATOM 2319 N N . SER A 1 298 ? 14.230 22.707 -32.366 1.00 48.59 298 SER A N 1
ATOM 2320 C CA . SER A 1 298 ? 15.654 22.377 -32.088 1.00 48.59 298 SER A CA 1
ATOM 2321 C C . SER A 1 298 ? 16.131 20.912 -32.199 1.00 48.59 298 SER A C 1
ATOM 2323 O O . SER A 1 298 ? 17.313 20.660 -31.952 1.00 48.59 298 SER A O 1
ATOM 2325 N N . ASP A 1 299 ? 15.276 19.976 -32.598 1.00 52.66 299 ASP A N 1
ATOM 2326 C CA . ASP A 1 299 ? 15.586 18.552 -32.653 1.00 52.66 299 ASP A CA 1
ATOM 2327 C C . ASP A 1 299 ? 16.138 18.175 -34.030 1.00 52.66 299 ASP A C 1
ATOM 2329 O O . ASP A 1 299 ? 15.610 18.570 -35.065 1.00 52.66 299 ASP A O 1
ATOM 2333 N N . GLN A 1 300 ? 17.230 17.409 -34.053 1.00 65.19 300 GLN A N 1
ATOM 2334 C CA . GLN A 1 300 ? 17.770 16.833 -35.284 1.00 65.19 300 GLN A CA 1
ATOM 2335 C C . GLN A 1 300 ? 17.286 15.395 -35.407 1.00 65.19 300 GLN A C 1
ATOM 2337 O O . GLN A 1 300 ? 17.885 14.463 -34.870 1.00 65.19 300 GLN A O 1
ATOM 2342 N N . MET A 1 301 ? 16.168 15.231 -36.101 1.00 72.44 301 MET A N 1
ATOM 2343 C CA . MET A 1 301 ? 15.588 13.931 -36.409 1.00 72.44 301 MET A CA 1
ATOM 2344 C C . MET A 1 301 ? 16.149 13.459 -37.747 1.00 72.44 301 MET A C 1
ATOM 2346 O O . MET A 1 301 ? 15.981 14.137 -38.758 1.00 72.44 301 MET A O 1
ATOM 2350 N N . PHE A 1 302 ? 16.821 12.309 -37.752 1.00 80.38 302 PHE A N 1
ATOM 2351 C CA . PHE A 1 302 ? 17.333 11.707 -38.980 1.00 80.38 302 PHE A CA 1
ATOM 2352 C C . PHE A 1 302 ? 16.318 10.715 -39.538 1.00 80.38 302 PHE A C 1
ATOM 2354 O O . PHE A 1 302 ? 15.919 9.772 -38.850 1.00 80.38 302 PHE A O 1
ATOM 2361 N N . GLU A 1 303 ? 15.919 10.921 -40.787 1.00 83.62 303 GLU A N 1
ATOM 2362 C CA . GLU A 1 303 ? 15.015 10.012 -41.482 1.00 83.62 303 GLU A CA 1
ATOM 2363 C C . GLU A 1 303 ? 15.801 8.911 -42.201 1.00 83.62 303 GLU A C 1
ATOM 2365 O O . GLU A 1 303 ? 16.764 9.184 -42.924 1.00 83.62 303 GLU A O 1
ATOM 2370 N N . PHE A 1 304 ? 15.373 7.660 -42.004 1.00 86.25 304 PHE A N 1
ATOM 2371 C CA . PHE A 1 304 ? 15.915 6.504 -42.707 1.00 86.25 304 PHE A CA 1
ATOM 2372 C C . PHE A 1 304 ? 14.801 5.760 -43.456 1.00 86.25 304 PHE A C 1
ATOM 2374 O O . PHE A 1 304 ? 13.900 5.196 -42.841 1.00 86.25 304 PHE A O 1
ATOM 2381 N N . ASP A 1 305 ? 14.887 5.721 -44.784 1.00 79.06 305 ASP A N 1
ATOM 2382 C CA . ASP A 1 305 ? 13.933 5.075 -45.695 1.00 79.06 305 ASP A CA 1
ATOM 2383 C C . ASP A 1 305 ? 14.099 3.543 -45.788 1.00 79.06 305 ASP A C 1
ATOM 2385 O O . ASP A 1 305 ? 13.288 2.852 -46.408 1.00 79.06 305 ASP A O 1
ATOM 2389 N N . GLY A 1 306 ? 15.171 3.002 -45.197 1.00 75.31 306 GLY A N 1
ATOM 2390 C CA . GLY A 1 306 ? 15.510 1.579 -45.222 1.00 75.31 306 GLY A CA 1
ATOM 2391 C C . GLY A 1 306 ? 15.997 1.042 -46.578 1.00 75.31 306 GLY A C 1
ATOM 2392 O O . GLY A 1 306 ? 16.175 -0.170 -46.708 1.00 75.31 306 GLY A O 1
ATOM 2393 N N . ALA A 1 307 ? 16.224 1.901 -47.577 1.00 70.56 307 ALA A N 1
ATOM 2394 C CA . ALA A 1 307 ? 16.610 1.515 -48.936 1.00 70.56 307 ALA A CA 1
ATOM 2395 C C . ALA A 1 307 ? 17.819 2.293 -49.478 1.00 70.56 307 ALA A C 1
ATOM 2397 O O . ALA A 1 307 ? 18.754 1.680 -49.995 1.00 70.56 307 ALA A O 1
ATOM 2398 N N . SER A 1 308 ? 17.805 3.621 -49.381 1.00 72.25 308 SER A N 1
ATOM 2399 C CA . SER A 1 308 ? 18.829 4.508 -49.943 1.00 72.25 308 SER A CA 1
ATOM 2400 C C . SER A 1 308 ? 19.559 5.341 -48.890 1.00 72.25 308 SER A C 1
ATOM 2402 O O . SER A 1 308 ? 20.685 5.781 -49.126 1.00 72.25 308 SER A O 1
ATOM 2404 N N . THR A 1 309 ? 18.972 5.501 -47.705 1.00 79.88 309 THR A N 1
ATOM 2405 C CA . THR A 1 309 ? 19.564 6.259 -46.604 1.00 79.88 309 THR A CA 1
ATOM 2406 C C . THR A 1 309 ? 20.247 5.312 -45.620 1.00 79.88 309 THR A C 1
ATOM 2408 O O . THR A 1 309 ? 19.598 4.540 -44.913 1.00 79.88 309 THR A O 1
ATOM 2411 N N . ALA A 1 310 ? 21.572 5.375 -45.562 1.00 84.81 310 ALA A N 1
ATOM 2412 C CA . ALA A 1 310 ? 22.382 4.704 -44.556 1.00 84.81 310 ALA A CA 1
ATOM 2413 C C . ALA A 1 310 ? 23.621 5.550 -44.265 1.00 84.81 310 ALA A C 1
ATOM 2415 O O . ALA A 1 310 ? 24.069 6.326 -45.111 1.00 84.81 310 ALA A O 1
ATOM 2416 N N . VAL A 1 311 ? 24.197 5.377 -43.078 1.00 88.81 311 VAL A N 1
ATOM 2417 C CA . VAL A 1 311 ? 25.418 6.073 -42.676 1.00 88.81 311 VAL A CA 1
ATOM 2418 C C . VAL A 1 311 ? 26.493 5.081 -42.262 1.00 88.81 311 VAL A C 1
ATOM 2420 O O . VAL A 1 311 ? 26.235 4.131 -41.524 1.00 88.81 311 VAL A O 1
ATOM 2423 N N . SER A 1 312 ? 27.715 5.309 -42.741 1.00 88.44 312 SER A N 1
ATOM 2424 C CA . SER A 1 312 ? 28.885 4.545 -42.319 1.00 88.44 312 SER A CA 1
ATOM 2425 C C . SER A 1 312 ? 29.592 5.290 -41.195 1.00 88.44 312 SER A C 1
ATOM 2427 O O . SER A 1 312 ? 30.144 6.369 -41.409 1.00 88.44 312 SER A O 1
ATOM 2429 N N . ILE A 1 313 ? 29.586 4.705 -40.000 1.00 89.25 313 ILE A N 1
ATOM 2430 C CA . ILE A 1 313 ? 30.273 5.259 -38.830 1.00 89.25 313 ILE A CA 1
ATOM 2431 C C . ILE A 1 313 ? 31.784 5.016 -38.994 1.00 89.25 313 ILE A C 1
ATOM 2433 O O . ILE A 1 313 ? 32.178 3.879 -39.258 1.00 89.25 313 ILE A O 1
ATOM 2437 N N . PRO A 1 314 ? 32.647 6.038 -38.853 1.00 89.69 314 PRO A N 1
ATOM 2438 C CA . PRO A 1 314 ? 34.092 5.852 -38.962 1.00 89.69 314 PRO A CA 1
ATOM 2439 C C . PRO A 1 314 ? 34.673 4.998 -37.828 1.00 89.69 314 PRO A C 1
ATOM 2441 O O . PRO A 1 314 ? 34.286 5.145 -36.668 1.00 89.69 314 PRO A O 1
ATOM 2444 N N . ASN A 1 315 ? 35.716 4.218 -38.128 1.00 86.25 315 ASN A N 1
ATOM 2445 C CA . ASN A 1 315 ? 36.430 3.397 -37.134 1.00 86.25 315 ASN A CA 1
ATOM 2446 C C . ASN A 1 315 ? 37.104 4.224 -36.023 1.00 86.25 315 ASN A C 1
ATOM 2448 O O . ASN A 1 315 ? 37.433 3.694 -34.967 1.00 86.25 315 ASN A O 1
ATOM 2452 N N . SER A 1 316 ? 37.308 5.529 -36.238 1.00 85.25 316 SER A N 1
ATOM 2453 C CA . SER A 1 316 ? 37.796 6.452 -35.206 1.00 85.25 316 SER A CA 1
ATOM 2454 C C . SER A 1 316 ? 36.759 6.756 -34.120 1.00 85.25 316 SER A C 1
ATOM 2456 O O . SER A 1 316 ? 37.127 7.264 -33.066 1.00 85.25 316 SER A O 1
ATOM 2458 N N . VAL A 1 317 ? 35.474 6.504 -34.389 1.00 85.62 317 VAL A N 1
ATOM 2459 C CA . VAL A 1 317 ? 34.351 6.779 -33.480 1.00 85.62 317 VAL A CA 1
ATOM 2460 C C . VAL A 1 317 ? 33.990 5.531 -32.685 1.00 85.62 317 VAL A C 1
ATOM 2462 O O . VAL A 1 317 ? 33.864 5.597 -31.467 1.00 85.62 317 VAL A O 1
ATOM 2465 N N . LEU A 1 318 ? 33.845 4.394 -33.367 1.00 86.12 318 LEU A N 1
ATOM 2466 C CA . LEU A 1 318 ? 33.538 3.105 -32.759 1.00 86.12 318 LEU A CA 1
ATOM 2467 C C . LEU A 1 318 ? 34.382 2.023 -33.436 1.00 86.12 318 LEU A C 1
ATOM 2469 O O . LEU A 1 318 ? 34.237 1.784 -34.633 1.00 86.12 318 LEU A O 1
ATOM 2473 N N . ASP A 1 319 ? 35.244 1.360 -32.663 1.00 81.50 319 ASP A N 1
ATOM 2474 C CA . ASP A 1 319 ? 35.946 0.165 -33.137 1.00 81.50 319 ASP A CA 1
ATOM 2475 C C . ASP A 1 319 ? 34.955 -1.005 -33.291 1.00 81.50 319 ASP A C 1
ATOM 2477 O O . ASP A 1 319 ? 33.950 -1.110 -32.582 1.00 81.50 319 ASP A O 1
ATOM 2481 N N . HIS A 1 320 ? 35.246 -1.928 -34.203 1.00 79.56 320 HIS A N 1
ATOM 2482 C CA . HIS A 1 320 ? 34.417 -3.103 -34.462 1.00 79.56 320 HIS A CA 1
ATOM 2483 C C . HIS A 1 320 ? 34.369 -4.083 -33.272 1.00 79.56 320 HIS A C 1
ATOM 2485 O O . HIS A 1 320 ? 33.515 -4.973 -33.249 1.00 79.56 320 HIS A O 1
ATOM 2491 N N . ASN A 1 321 ? 35.239 -3.916 -32.270 1.00 80.50 321 ASN A N 1
ATOM 2492 C CA . ASN A 1 321 ? 35.293 -4.741 -31.066 1.00 80.50 321 ASN A CA 1
ATOM 2493 C C . ASN A 1 321 ? 34.468 -4.141 -29.919 1.00 80.50 321 ASN A C 1
ATOM 2495 O O . ASN A 1 321 ? 34.914 -3.248 -29.201 1.00 80.50 321 ASN A O 1
ATOM 2499 N N . LEU A 1 322 ? 33.273 -4.688 -29.690 1.00 84.81 322 LEU A N 1
ATOM 2500 C CA . LEU A 1 322 ? 32.465 -4.341 -28.516 1.00 84.81 322 LEU A CA 1
ATOM 2501 C C . LEU A 1 322 ? 32.978 -5.082 -27.268 1.00 84.81 322 LEU A C 1
ATOM 2503 O O . LEU A 1 322 ? 33.329 -6.259 -27.389 1.00 84.81 322 LEU A O 1
ATOM 2507 N N . PRO A 1 323 ? 32.993 -4.465 -26.070 1.00 86.31 323 PRO A N 1
ATOM 2508 C CA . PRO A 1 323 ? 33.362 -5.131 -24.816 1.00 86.31 323 PRO A CA 1
ATOM 2509 C C . PRO A 1 323 ? 32.323 -6.188 -24.388 1.00 86.31 323 PRO A C 1
ATOM 2511 O O . PRO A 1 323 ? 31.281 -6.358 -25.017 1.00 86.31 323 PRO A O 1
ATOM 2514 N N . SER A 1 324 ? 32.597 -6.943 -23.317 1.00 84.19 324 SER A N 1
ATOM 2515 C CA . SER A 1 324 ? 31.623 -7.901 -22.748 1.00 84.19 324 SER A CA 1
ATOM 2516 C C . SER A 1 324 ? 30.420 -7.229 -22.087 1.00 84.19 324 SER A C 1
ATOM 2518 O O . SER A 1 324 ? 29.363 -7.852 -21.972 1.00 84.19 324 SER A O 1
ATOM 2520 N N . THR A 1 325 ? 30.591 -5.975 -21.667 1.00 88.25 325 THR A N 1
ATOM 2521 C CA . THR A 1 325 ? 29.573 -5.163 -21.005 1.00 88.25 325 THR A CA 1
ATOM 2522 C C . THR A 1 325 ? 29.411 -3.830 -21.722 1.00 88.25 325 THR A C 1
ATOM 2524 O O . THR A 1 325 ? 30.353 -3.036 -21.745 1.00 88.25 325 THR A O 1
ATOM 2527 N N . PHE A 1 326 ? 28.241 -3.578 -22.298 1.00 88.56 326 PHE A N 1
ATOM 2528 C CA . PHE A 1 326 ? 27.914 -2.311 -22.957 1.00 88.56 326 PHE A CA 1
ATOM 2529 C C . PHE A 1 326 ? 26.402 -2.105 -23.032 1.00 88.56 326 PHE A C 1
ATOM 2531 O O . PHE A 1 326 ? 25.628 -3.041 -22.847 1.00 88.56 326 PHE A O 1
ATOM 2538 N N . THR A 1 327 ? 25.991 -0.886 -23.370 1.00 88.31 327 THR A N 1
ATOM 2539 C CA . THR A 1 327 ? 24.583 -0.538 -23.570 1.00 88.31 327 THR A CA 1
ATOM 2540 C C . THR A 1 327 ? 24.408 0.100 -24.938 1.00 88.31 327 THR A C 1
ATOM 2542 O O . THR A 1 327 ? 25.134 1.032 -25.283 1.00 88.31 327 THR A O 1
ATOM 2545 N N . ILE A 1 328 ? 23.429 -0.378 -25.703 1.00 89.44 328 ILE A N 1
ATOM 2546 C CA . ILE A 1 328 ? 22.941 0.314 -26.899 1.00 89.44 328 ILE A CA 1
ATOM 2547 C C . ILE A 1 328 ? 21.660 1.032 -26.498 1.00 89.44 328 ILE A C 1
ATOM 2549 O O . ILE A 1 328 ? 20.731 0.390 -26.019 1.00 89.44 328 ILE A O 1
ATOM 2553 N N . ALA A 1 329 ? 21.609 2.347 -26.686 1.00 85.69 329 ALA A N 1
ATOM 2554 C CA . ALA A 1 329 ? 20.417 3.140 -26.413 1.00 85.69 329 ALA A CA 1
ATOM 2555 C C . ALA A 1 329 ? 20.069 3.997 -27.630 1.00 85.69 329 ALA A C 1
ATOM 2557 O O . ALA A 1 329 ? 20.957 4.636 -28.202 1.00 85.69 329 ALA A O 1
ATOM 2558 N N . THR A 1 330 ? 18.798 3.976 -28.023 1.00 83.31 330 THR A N 1
ATOM 2559 C CA . THR A 1 330 ? 18.286 4.650 -29.219 1.00 83.31 330 THR A CA 1
ATOM 2560 C C . THR A 1 330 ? 16.858 5.133 -28.989 1.00 83.31 330 THR A C 1
ATOM 2562 O O . THR A 1 330 ? 16.060 4.449 -28.348 1.00 83.31 330 THR A O 1
ATOM 2565 N N . TRP A 1 331 ? 16.552 6.314 -29.517 1.00 81.62 331 TRP A N 1
ATOM 2566 C CA . TRP A 1 331 ? 15.184 6.774 -29.715 1.00 81.62 331 TRP A CA 1
ATOM 2567 C C . TRP A 1 331 ? 14.795 6.467 -31.152 1.00 81.62 331 TRP A C 1
ATOM 2569 O O . TRP A 1 331 ? 15.542 6.803 -32.071 1.00 81.62 331 TRP A O 1
ATOM 2579 N N . MET A 1 332 ? 13.646 5.830 -31.356 1.00 85.62 332 MET A N 1
ATOM 2580 C CA . MET A 1 332 ? 13.136 5.591 -32.703 1.00 85.62 332 MET A CA 1
ATOM 2581 C C . MET A 1 332 ? 11.615 5.670 -32.746 1.00 85.62 332 MET A C 1
ATOM 2583 O O . MET A 1 332 ? 10.932 5.245 -31.811 1.00 85.62 332 MET A O 1
ATOM 2587 N N . ARG A 1 333 ? 11.109 6.165 -33.875 1.00 86.06 333 ARG A N 1
ATOM 2588 C CA . ARG A 1 333 ? 9.728 6.002 -34.321 1.00 86.06 333 ARG A CA 1
ATOM 2589 C C . ARG A 1 333 ? 9.737 5.112 -35.556 1.00 86.06 333 ARG A C 1
ATOM 2591 O O . ARG A 1 333 ? 10.436 5.405 -36.521 1.00 86.06 333 ARG A O 1
ATOM 2598 N N . HIS A 1 334 ? 8.970 4.030 -35.517 1.00 85.19 334 HIS A N 1
ATOM 2599 C CA . HIS A 1 334 ? 8.813 3.112 -36.641 1.00 85.19 334 HIS A CA 1
ATOM 2600 C C . HIS A 1 334 ? 7.321 2.856 -36.874 1.00 85.19 334 HIS A C 1
ATOM 2602 O O . HIS A 1 334 ? 6.626 2.291 -36.025 1.00 85.19 334 HIS A O 1
ATOM 2608 N N . GLY A 1 335 ? 6.831 3.297 -38.031 1.00 73.62 335 GLY A N 1
ATOM 2609 C CA . GLY A 1 335 ? 5.468 3.061 -38.494 1.00 73.62 335 GLY A CA 1
ATOM 2610 C C . GLY A 1 335 ? 5.427 1.947 -39.538 1.00 73.62 335 GLY A C 1
ATOM 2611 O O . GLY A 1 335 ? 6.315 1.836 -40.381 1.00 73.62 335 GLY A O 1
ATOM 2612 N N . GLN A 1 336 ? 4.379 1.117 -39.520 1.00 69.12 336 GLN A N 1
ATOM 2613 C CA . GLN A 1 336 ? 4.168 0.143 -40.595 1.00 69.12 336 GLN A CA 1
ATOM 2614 C C . GLN A 1 336 ? 3.688 0.851 -41.867 1.00 69.12 336 GLN A C 1
ATOM 2616 O O . GLN A 1 336 ? 2.544 1.304 -41.925 1.00 69.12 336 GLN A O 1
ATOM 2621 N N . HIS A 1 337 ? 4.504 0.875 -42.924 1.00 65.00 337 HIS A N 1
ATOM 2622 C CA . HIS A 1 337 ? 4.043 1.360 -44.225 1.00 65.00 337 HIS A CA 1
ATOM 2623 C C . HIS A 1 337 ? 3.234 0.283 -44.965 1.00 65.00 337 HIS A C 1
ATOM 2625 O O . HIS A 1 337 ? 3.607 -0.895 -45.026 1.00 65.00 337 HIS A O 1
ATOM 2631 N N . GLN A 1 338 ? 2.110 0.682 -45.570 1.00 58.41 338 GLN A N 1
ATOM 2632 C CA . GLN A 1 338 ? 1.315 -0.207 -46.420 1.00 58.41 338 GLN A CA 1
ATOM 2633 C C . GLN A 1 338 ? 2.156 -0.666 -47.622 1.00 58.41 338 GLN A C 1
ATOM 2635 O O . GLN A 1 338 ? 2.531 0.141 -48.465 1.00 58.41 338 GLN A O 1
ATOM 2640 N N . GLY A 1 339 ? 2.454 -1.968 -47.695 1.00 62.53 339 GLY A N 1
ATOM 2641 C CA . GLY A 1 339 ? 3.239 -2.569 -48.782 1.00 62.53 339 GLY A CA 1
ATOM 2642 C C . GLY A 1 339 ? 4.694 -2.919 -48.442 1.00 62.53 339 GLY A C 1
ATOM 2643 O O . GLY A 1 339 ? 5.362 -3.518 -49.280 1.00 62.53 339 GLY A O 1
ATOM 2644 N N . GLN A 1 340 ? 5.182 -2.625 -47.230 1.00 67.25 340 GLN A N 1
ATOM 2645 C CA . GLN A 1 340 ? 6.506 -3.085 -46.786 1.00 67.25 340 GLN A CA 1
ATOM 2646 C C . GLN A 1 340 ? 6.554 -4.614 -46.622 1.00 67.25 340 GLN A C 1
ATOM 2648 O O . GLN A 1 340 ? 5.669 -5.231 -46.012 1.00 67.25 340 GLN A O 1
ATOM 2653 N N . ASP A 1 341 ? 7.621 -5.240 -47.131 1.00 70.44 341 ASP A N 1
ATOM 2654 C CA . ASP A 1 341 ? 7.886 -6.657 -46.892 1.00 70.44 341 ASP A CA 1
ATOM 2655 C C . ASP A 1 341 ? 8.271 -6.872 -45.422 1.00 70.44 341 ASP A C 1
ATOM 2657 O O . ASP A 1 341 ? 9.394 -6.605 -44.999 1.00 70.44 341 ASP A O 1
ATOM 2661 N N . LYS A 1 342 ? 7.344 -7.445 -44.647 1.00 68.31 342 LYS A N 1
ATOM 2662 C CA . LYS A 1 342 ? 7.527 -7.792 -43.225 1.00 68.31 342 LYS A CA 1
ATOM 2663 C C . LYS A 1 342 ? 8.707 -8.742 -42.962 1.00 68.31 342 LYS A C 1
ATOM 2665 O O . LYS A 1 342 ? 9.019 -9.026 -41.801 1.00 68.31 342 LYS A O 1
ATOM 2670 N N . ARG A 1 343 ? 9.315 -9.318 -44.008 1.00 70.19 343 ARG A N 1
ATOM 2671 C CA . ARG A 1 343 ? 10.486 -10.197 -43.913 1.00 70.19 343 ARG A CA 1
ATOM 2672 C C . ARG A 1 343 ? 11.812 -9.444 -43.945 1.00 70.19 343 ARG A C 1
ATOM 2674 O O . ARG A 1 343 ? 12.790 -10.055 -43.496 1.00 70.19 343 ARG A O 1
ATOM 2681 N N . LEU A 1 344 ? 11.837 -8.198 -44.423 1.00 81.56 344 LEU A N 1
ATOM 2682 C CA . LEU A 1 344 ? 13.034 -7.362 -44.483 1.00 81.56 344 LEU A CA 1
ATOM 2683 C C . LEU A 1 344 ? 13.555 -7.068 -43.066 1.00 81.56 344 LEU A C 1
ATOM 2685 O O . LEU A 1 344 ? 12.792 -7.057 -42.098 1.00 81.56 344 LEU A O 1
ATOM 2689 N N . LYS A 1 345 ? 14.873 -6.905 -42.932 1.00 86.88 345 LYS A N 1
ATOM 2690 C CA . LYS A 1 345 ? 15.507 -6.473 -41.684 1.00 86.88 345 LYS A CA 1
ATOM 2691 C C . LYS A 1 345 ? 15.764 -4.978 -41.777 1.00 86.88 345 LYS A C 1
ATOM 2693 O O . LYS A 1 345 ? 16.499 -4.547 -42.659 1.00 86.88 345 LYS A O 1
ATOM 2698 N N . GLU A 1 346 ? 15.204 -4.225 -40.849 1.00 88.50 346 GLU A N 1
ATOM 2699 C CA . GLU A 1 346 ? 15.405 -2.782 -40.759 1.00 88.50 346 GLU A CA 1
ATOM 2700 C C . GLU A 1 346 ? 16.490 -2.521 -39.721 1.00 88.50 346 GLU A C 1
ATOM 2702 O O . GLU A 1 346 ? 16.261 -2.614 -38.513 1.00 88.50 346 GLU A O 1
ATOM 2707 N N . HIS A 1 347 ? 17.716 -2.319 -40.196 1.00 89.62 347 HIS A N 1
ATOM 2708 C CA . HIS A 1 347 ? 18.887 -2.207 -39.338 1.00 89.62 347 HIS A CA 1
ATOM 2709 C C . HIS A 1 347 ? 18.975 -0.820 -38.697 1.00 89.62 347 HIS A C 1
ATOM 2711 O O . HIS A 1 347 ? 19.096 0.177 -39.396 1.00 89.62 347 HIS A O 1
ATOM 2717 N N . ILE A 1 348 ? 18.978 -0.786 -37.362 1.00 91.94 348 ILE A N 1
ATOM 2718 C CA . ILE A 1 348 ? 19.260 0.412 -36.557 1.00 91.94 348 ILE A CA 1
ATOM 2719 C C . ILE A 1 348 ? 20.777 0.570 -36.402 1.00 91.94 348 ILE A C 1
ATOM 2721 O O . ILE A 1 348 ? 21.331 1.651 -36.556 1.00 91.94 348 ILE A O 1
ATOM 2725 N N . LEU A 1 349 ? 21.461 -0.538 -36.105 1.00 91.75 349 LEU A N 1
ATOM 2726 C CA . LEU A 1 349 ? 22.916 -0.616 -36.012 1.00 91.75 349 LEU A CA 1
ATOM 2727 C C . LEU A 1 349 ? 23.375 -1.948 -36.593 1.00 91.75 349 LEU A C 1
ATOM 2729 O O . LEU A 1 349 ? 22.761 -2.985 -36.337 1.00 91.75 349 LEU A O 1
ATOM 2733 N N . CYS A 1 350 ? 24.467 -1.945 -37.350 1.00 90.25 350 CYS A N 1
ATOM 2734 C CA . CYS A 1 350 ? 25.009 -3.156 -37.944 1.00 90.25 350 CYS A CA 1
ATOM 2735 C C . CYS A 1 350 ? 26.527 -3.067 -38.112 1.00 90.25 350 CYS A C 1
ATOM 2737 O O . CYS A 1 350 ? 27.043 -2.060 -38.584 1.00 90.25 350 CYS A O 1
ATOM 2739 N N . SER A 1 351 ? 27.215 -4.160 -37.789 1.00 89.12 351 SER A N 1
ATOM 2740 C CA . SER A 1 351 ? 28.598 -4.427 -38.177 1.00 89.12 351 SER A CA 1
ATOM 2741 C C . SER A 1 351 ? 28.658 -5.796 -38.847 1.00 89.12 351 SER A C 1
ATOM 2743 O O . SER A 1 351 ? 28.185 -6.788 -38.281 1.00 89.12 351 SER A O 1
ATOM 2745 N N . ALA A 1 352 ? 29.189 -5.850 -40.066 1.00 83.81 352 ALA A N 1
ATOM 2746 C CA . ALA A 1 352 ? 29.299 -7.058 -40.878 1.00 83.81 352 ALA A CA 1
ATOM 2747 C C . ALA A 1 352 ? 30.658 -7.117 -41.586 1.00 83.81 352 ALA A C 1
ATOM 2749 O O . ALA A 1 352 ? 31.300 -6.087 -41.769 1.00 83.81 352 ALA A O 1
ATOM 2750 N N . ASP A 1 353 ? 31.088 -8.322 -41.960 1.00 75.75 353 ASP A N 1
ATOM 2751 C CA . ASP A 1 353 ? 32.326 -8.526 -42.715 1.00 75.75 353 ASP A CA 1
ATOM 2752 C C . ASP A 1 353 ? 32.170 -8.262 -44.230 1.00 75.75 353 ASP A C 1
ATOM 2754 O O . ASP A 1 353 ? 31.067 -8.182 -44.782 1.00 75.75 353 ASP A O 1
ATOM 2758 N N . ASP A 1 354 ? 33.309 -8.177 -44.925 1.00 61.62 354 ASP A N 1
ATOM 2759 C CA . ASP A 1 354 ? 33.396 -7.908 -46.369 1.00 61.62 354 ASP A CA 1
ATOM 2760 C C . ASP A 1 354 ? 32.783 -9.007 -47.263 1.00 61.62 354 ASP A C 1
ATOM 2762 O O . ASP A 1 354 ? 32.708 -8.846 -48.484 1.00 61.62 354 ASP A O 1
ATOM 2766 N N . HIS A 1 355 ? 32.304 -10.137 -46.718 1.00 58.25 355 HIS A N 1
ATOM 2767 C CA . HIS A 1 355 ? 31.646 -11.182 -47.514 1.00 58.25 355 HIS A CA 1
ATOM 2768 C C . HIS A 1 355 ? 30.212 -10.775 -47.879 1.00 58.25 355 HIS A C 1
ATOM 2770 O O . HIS A 1 355 ? 29.220 -11.322 -47.386 1.00 58.25 355 HIS A O 1
ATOM 2776 N N . LYS A 1 356 ? 30.101 -9.804 -48.795 1.00 64.75 356 LYS A N 1
ATOM 2777 C CA . LYS A 1 356 ? 28.836 -9.220 -49.271 1.00 64.75 356 LYS A CA 1
ATOM 2778 C C . LYS A 1 356 ? 27.940 -8.713 -48.126 1.00 64.75 356 LYS A C 1
ATOM 2780 O O . LYS A 1 356 ? 26.722 -8.750 -48.272 1.00 64.75 356 LYS A O 1
ATOM 2785 N N . MET A 1 357 ? 28.518 -8.297 -46.993 1.00 64.69 357 MET A N 1
ATOM 2786 C CA . MET A 1 357 ? 27.789 -7.818 -45.806 1.00 64.69 357 MET A CA 1
ATOM 2787 C C . MET A 1 357 ? 26.805 -8.840 -45.201 1.00 64.69 357 MET A C 1
ATOM 2789 O O . MET A 1 357 ? 25.887 -8.473 -44.470 1.00 64.69 357 MET A O 1
ATOM 2793 N N . ASN A 1 358 ? 26.972 -10.135 -45.491 1.00 65.44 358 ASN A N 1
ATOM 2794 C CA . ASN A 1 358 ? 26.013 -11.167 -45.079 1.00 65.44 358 ASN A CA 1
ATOM 2795 C C . ASN A 1 358 ? 26.308 -11.776 -43.703 1.00 65.44 358 ASN A C 1
ATOM 2797 O O . ASN A 1 358 ? 25.433 -12.418 -43.114 1.00 65.44 358 ASN A O 1
ATOM 2801 N N . ARG A 1 359 ? 27.525 -11.607 -43.174 1.00 76.25 359 ARG A N 1
ATOM 2802 C CA . ARG A 1 359 ? 27.900 -12.110 -41.850 1.00 76.25 359 ARG A CA 1
ATOM 2803 C C . ARG A 1 359 ? 28.034 -10.947 -40.875 1.00 76.25 359 ARG A C 1
ATOM 2805 O O . ARG A 1 359 ? 29.067 -10.298 -40.771 1.00 76.25 359 ARG A O 1
ATOM 2812 N N . HIS A 1 360 ? 26.959 -10.726 -40.126 1.00 81.44 360 HIS A N 1
ATOM 2813 C CA . HIS A 1 360 ? 26.920 -9.734 -39.057 1.00 81.44 360 HIS A CA 1
ATOM 2814 C C . HIS A 1 360 ? 27.707 -10.223 -37.832 1.00 81.44 360 HIS A C 1
ATOM 2816 O O . HIS A 1 360 ? 27.468 -11.326 -37.331 1.00 81.44 360 HIS A O 1
ATOM 2822 N N . HIS A 1 361 ? 28.625 -9.394 -37.338 1.00 85.38 361 HIS A N 1
ATOM 2823 C CA . HIS A 1 361 ? 29.272 -9.571 -36.036 1.00 85.38 361 HIS A CA 1
ATOM 2824 C C . HIS A 1 361 ? 28.317 -9.140 -34.924 1.00 85.38 361 HIS A C 1
ATOM 2826 O O . HIS A 1 361 ? 28.125 -9.846 -33.937 1.00 85.38 361 HIS A O 1
ATOM 2832 N N . TYR A 1 362 ? 27.634 -8.019 -35.129 1.00 90.19 362 TYR A N 1
ATOM 2833 C CA . TYR A 1 362 ? 26.506 -7.609 -34.310 1.00 90.19 362 TYR A CA 1
ATOM 2834 C C . TYR A 1 362 ? 25.528 -6.781 -35.137 1.00 90.19 362 TYR A C 1
ATOM 2836 O O . TYR A 1 362 ? 25.914 -6.104 -36.090 1.00 90.19 362 TYR A O 1
ATOM 2844 N N . ALA A 1 363 ? 24.251 -6.839 -34.780 1.00 92.50 363 ALA A N 1
ATOM 2845 C CA . ALA A 1 363 ? 23.226 -6.001 -35.377 1.00 92.50 363 ALA A CA 1
ATOM 2846 C C . ALA A 1 363 ? 22.058 -5.792 -34.412 1.00 92.50 363 ALA A C 1
ATOM 2848 O O . ALA A 1 363 ? 21.596 -6.744 -33.792 1.00 92.50 363 ALA A O 1
ATOM 2849 N N . LEU A 1 364 ? 21.545 -4.568 -34.339 1.00 94.38 364 LEU A N 1
ATOM 2850 C CA . LEU A 1 364 ? 20.255 -4.252 -33.736 1.00 94.38 364 LEU A CA 1
ATOM 2851 C C . LEU A 1 364 ? 19.303 -3.876 -34.871 1.00 94.38 364 LEU A C 1
ATOM 2853 O O . LEU A 1 364 ? 19.605 -2.973 -35.652 1.00 94.38 364 LEU A O 1
ATOM 2857 N N . PHE A 1 365 ? 18.193 -4.593 -35.008 1.00 92.88 365 PHE A N 1
ATOM 2858 C CA . PHE A 1 365 ? 17.263 -4.387 -36.116 1.00 92.88 365 PHE A CA 1
ATOM 2859 C C . PHE A 1 365 ? 15.818 -4.692 -35.731 1.00 92.88 365 PHE A C 1
ATOM 2861 O O . PHE A 1 365 ? 15.549 -5.477 -34.817 1.00 92.88 365 PHE A O 1
ATOM 2868 N N . VAL A 1 366 ? 14.887 -4.096 -36.470 1.00 91.75 366 VAL A N 1
ATOM 2869 C CA . VAL A 1 366 ? 13.460 -4.402 -36.388 1.00 91.75 366 VAL A CA 1
ATOM 2870 C C . VAL A 1 366 ? 13.099 -5.403 -37.480 1.00 91.75 366 VAL A C 1
ATOM 2872 O O . VAL A 1 366 ? 13.560 -5.325 -38.620 1.00 91.75 366 VAL A O 1
ATOM 2875 N N . ARG A 1 367 ? 12.297 -6.407 -37.116 1.00 89.19 367 ARG A N 1
ATOM 2876 C CA . ARG A 1 367 ? 11.711 -7.350 -38.074 1.00 89.19 367 ARG A CA 1
ATOM 2877 C C . ARG A 1 367 ? 10.384 -7.875 -37.560 1.00 89.19 367 ARG A C 1
ATOM 2879 O O . ARG A 1 367 ? 10.335 -8.517 -36.509 1.00 89.19 367 ARG A O 1
ATOM 2886 N N . AS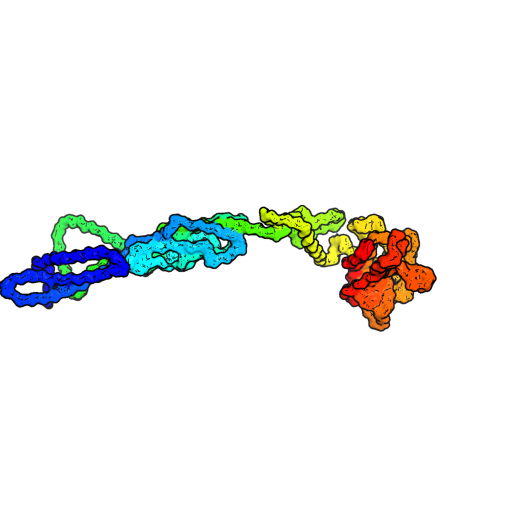N A 1 368 ? 9.317 -7.687 -38.334 1.00 87.81 368 ASN A N 1
ATOM 2887 C CA . ASN A 1 368 ? 7.974 -8.163 -37.987 1.00 87.81 368 ASN A CA 1
ATOM 2888 C C . ASN A 1 368 ? 7.549 -7.727 -36.565 1.00 87.81 368 ASN A C 1
ATOM 2890 O O . ASN A 1 368 ? 7.176 -8.569 -35.736 1.00 87.81 368 ASN A O 1
ATOM 2894 N N . CYS A 1 369 ? 7.683 -6.424 -36.284 1.00 88.31 369 CYS A N 1
ATOM 2895 C CA . CYS A 1 369 ? 7.371 -5.792 -34.995 1.00 88.31 369 CYS A CA 1
ATOM 2896 C C . CYS A 1 369 ? 8.037 -6.459 -33.795 1.00 88.31 369 CYS A C 1
ATOM 2898 O O . CYS A 1 369 ? 7.438 -6.675 -32.740 1.00 88.31 369 CYS A O 1
ATOM 2900 N N . ARG A 1 370 ? 9.290 -6.856 -33.998 1.00 91.12 370 ARG A N 1
ATOM 2901 C CA . ARG A 1 370 ? 10.177 -7.322 -32.945 1.00 91.12 370 ARG A CA 1
ATOM 2902 C C . ARG A 1 370 ? 11.471 -6.554 -33.046 1.00 91.12 370 ARG A C 1
ATOM 2904 O O . ARG A 1 370 ? 12.030 -6.470 -34.139 1.00 91.12 370 ARG A O 1
ATOM 2911 N N . LEU A 1 371 ? 11.934 -6.063 -31.907 1.00 94.31 371 LEU A N 1
ATOM 2912 C CA . LEU A 1 371 ? 13.294 -5.579 -31.762 1.00 94.31 371 LEU A CA 1
ATOM 2913 C C . LEU A 1 371 ? 14.196 -6.796 -31.561 1.00 94.31 371 LEU A C 1
ATOM 2915 O O . LEU A 1 371 ? 13.884 -7.679 -30.756 1.00 94.31 371 LEU A O 1
ATOM 2919 N N . ILE A 1 372 ? 15.266 -6.885 -32.340 1.00 94.88 372 ILE A N 1
ATOM 2920 C CA . ILE A 1 372 ? 16.152 -8.043 -32.351 1.00 94.88 372 ILE A CA 1
ATOM 2921 C C . ILE A 1 372 ? 17.593 -7.574 -32.229 1.00 94.88 372 ILE A C 1
ATOM 2923 O O . ILE A 1 372 ? 18.071 -6.809 -33.065 1.00 94.88 372 ILE A O 1
ATOM 2927 N N . LEU A 1 373 ? 18.290 -8.086 -31.214 1.00 94.69 373 LEU A N 1
ATOM 2928 C CA . LEU A 1 373 ? 19.738 -7.973 -31.099 1.00 94.69 373 LEU A CA 1
ATOM 2929 C C . LEU A 1 373 ? 20.372 -9.282 -31.568 1.00 94.69 373 LEU A C 1
ATOM 2931 O O . LEU A 1 373 ? 20.082 -10.345 -31.027 1.00 94.69 373 LEU A O 1
ATOM 2935 N N . LEU A 1 374 ? 21.271 -9.190 -32.538 1.00 91.69 374 LEU A N 1
ATOM 2936 C CA . LEU A 1 374 ? 22.211 -10.232 -32.917 1.00 91.69 374 LEU A CA 1
ATOM 2937 C C . LEU A 1 374 ? 23.589 -9.832 -32.393 1.00 91.69 374 LEU A C 1
ATOM 2939 O O . LEU A 1 374 ? 24.062 -8.738 -32.688 1.00 91.69 374 LEU A O 1
ATOM 2943 N N . LEU A 1 375 ? 24.239 -10.709 -31.635 1.00 89.75 375 LEU A N 1
ATOM 2944 C CA . LEU A 1 375 ? 25.595 -10.506 -31.131 1.00 89.75 375 LEU A CA 1
ATOM 2945 C C . LEU A 1 375 ? 26.367 -11.819 -31.235 1.00 89.75 375 LEU A C 1
ATOM 2947 O O . LEU A 1 375 ? 26.139 -12.761 -30.478 1.00 89.75 375 LEU A O 1
ATOM 2951 N N . ARG A 1 376 ? 27.303 -11.869 -32.178 1.00 82.19 376 ARG A N 1
ATOM 2952 C CA . ARG A 1 376 ? 28.244 -12.968 -32.357 1.00 82.19 376 ARG A CA 1
ATOM 2953 C C . ARG A 1 376 ? 29.552 -12.581 -31.678 1.00 82.19 376 ARG A C 1
ATOM 2955 O O . ARG A 1 376 ? 30.247 -11.686 -32.144 1.00 82.19 376 ARG A O 1
ATOM 2962 N N . ARG A 1 377 ? 29.892 -13.245 -30.572 1.00 74.06 377 ARG A N 1
ATOM 2963 C CA . ARG A 1 377 ? 31.221 -13.104 -29.962 1.00 74.06 377 ARG A CA 1
ATOM 2964 C C . ARG A 1 377 ? 32.106 -14.243 -30.442 1.00 74.06 377 ARG A C 1
ATOM 2966 O O . ARG A 1 377 ? 31.743 -15.407 -30.272 1.00 74.06 377 ARG A O 1
ATOM 2973 N N . ASP A 1 378 ? 33.225 -13.895 -31.068 1.00 60.66 378 ASP A N 1
ATOM 2974 C CA . ASP A 1 378 ? 34.239 -14.874 -31.437 1.00 60.66 378 ASP A CA 1
ATOM 2975 C C . ASP A 1 378 ? 34.930 -15.416 -30.173 1.00 60.66 378 ASP A C 1
ATOM 2977 O O . ASP A 1 378 ? 34.982 -14.776 -29.122 1.00 60.66 378 ASP A O 1
ATOM 2981 N N . PHE A 1 379 ? 35.375 -16.663 -30.271 1.00 56.38 379 PHE A N 1
ATOM 2982 C CA . PHE A 1 379 ? 35.879 -17.482 -29.177 1.00 56.38 379 PHE A CA 1
ATOM 2983 C C . PHE A 1 379 ? 37.165 -16.906 -28.563 1.00 56.38 379 PHE A C 1
ATOM 2985 O O . PHE A 1 379 ? 38.181 -16.803 -29.242 1.00 56.38 379 PHE A O 1
ATOM 2992 N N . SER A 1 380 ? 37.143 -16.601 -27.265 1.00 54.62 380 SER A N 1
ATOM 2993 C CA . SER A 1 380 ? 38.352 -16.517 -26.439 1.00 54.62 380 SER A CA 1
ATOM 2994 C C . SER A 1 380 ? 38.506 -17.845 -25.693 1.00 54.62 380 SER A C 1
ATOM 2996 O O . SER A 1 380 ? 37.604 -18.217 -24.943 1.00 54.62 380 SER A O 1
ATOM 2998 N N . GLU A 1 381 ? 39.606 -18.545 -25.978 1.00 52.53 381 GLU A N 1
ATOM 2999 C CA . GLU A 1 381 ? 40.093 -19.827 -25.436 1.00 52.53 381 GLU A CA 1
ATOM 3000 C C . GLU A 1 381 ? 39.343 -20.380 -24.208 1.00 52.53 381 GLU A C 1
ATOM 3002 O O . GLU A 1 381 ? 39.400 -19.813 -23.119 1.00 52.53 381 GLU A O 1
ATOM 3007 N N . GLY A 1 382 ? 38.663 -21.524 -24.368 1.00 53.22 382 GLY A N 1
ATOM 3008 C CA . GLY A 1 382 ? 38.058 -22.223 -23.232 1.00 53.22 382 GLY A CA 1
ATOM 3009 C C . GLY A 1 382 ? 37.394 -23.560 -23.540 1.00 53.22 382 GLY A C 1
ATOM 3010 O O . GLY A 1 382 ? 37.843 -24.568 -23.026 1.00 53.22 382 GLY A O 1
ATOM 3011 N N . ASP A 1 383 ? 36.360 -23.607 -24.384 1.00 54.06 383 ASP A N 1
ATOM 3012 C CA . ASP A 1 383 ? 35.603 -24.850 -24.608 1.00 54.06 383 ASP A CA 1
ATOM 3013 C C . ASP A 1 383 ? 34.914 -24.879 -25.978 1.00 54.06 383 ASP A C 1
ATOM 3015 O O . ASP A 1 383 ? 33.967 -24.134 -26.236 1.00 54.06 383 ASP A O 1
ATOM 3019 N N . LEU A 1 384 ? 35.355 -25.788 -26.850 1.00 56.62 384 LEU A N 1
ATOM 3020 C CA . LEU A 1 384 ? 34.883 -25.954 -28.235 1.00 56.62 384 LEU A CA 1
ATOM 3021 C C . LEU A 1 384 ? 33.391 -26.353 -28.367 1.00 56.62 384 LEU A C 1
ATOM 3023 O O . LEU A 1 384 ? 32.888 -26.428 -29.484 1.00 56.62 384 LEU A O 1
ATOM 3027 N N . ASN A 1 385 ? 32.674 -26.582 -27.256 1.00 55.62 385 ASN A N 1
ATOM 3028 C CA . ASN A 1 385 ? 31.338 -27.198 -27.235 1.00 55.62 385 ASN A CA 1
ATOM 3029 C C . ASN A 1 385 ? 30.236 -26.382 -26.522 1.00 55.62 385 ASN A C 1
ATOM 3031 O O . ASN A 1 385 ? 29.135 -26.898 -26.324 1.00 55.62 385 ASN A O 1
ATOM 3035 N N . ILE A 1 386 ? 30.476 -25.123 -26.132 1.00 59.25 386 ILE A N 1
ATOM 3036 C CA . ILE A 1 386 ? 29.446 -24.304 -25.464 1.00 59.25 386 ILE A CA 1
ATOM 3037 C C . ILE A 1 386 ? 28.684 -23.465 -26.499 1.00 59.25 386 ILE A C 1
ATOM 3039 O O . ILE A 1 386 ? 29.143 -22.405 -26.926 1.00 59.25 386 ILE A O 1
ATOM 3043 N N . PHE A 1 387 ? 27.482 -23.913 -26.872 1.00 59.16 387 PHE A N 1
ATOM 3044 C CA . PHE A 1 387 ? 26.542 -23.107 -27.655 1.00 59.16 387 PHE A CA 1
ATOM 3045 C C . PHE A 1 387 ? 26.021 -21.947 -26.801 1.00 59.16 387 PHE A C 1
ATOM 3047 O O . PHE A 1 387 ? 25.329 -22.163 -25.807 1.00 59.16 387 PHE A O 1
ATOM 3054 N N . ARG A 1 388 ? 26.341 -20.708 -27.186 1.00 67.06 388 ARG A N 1
ATOM 3055 C CA . ARG A 1 388 ? 25.783 -19.503 -26.556 1.00 67.06 388 ARG A CA 1
ATOM 3056 C C . ARG A 1 388 ? 24.710 -18.881 -27.454 1.00 67.06 388 ARG A C 1
ATOM 3058 O O . ARG A 1 388 ? 24.844 -18.953 -28.678 1.00 67.06 388 ARG A O 1
ATOM 3065 N N . PRO A 1 389 ? 23.661 -18.264 -26.880 1.00 65.62 389 PRO A N 1
ATOM 3066 C CA . PRO A 1 389 ? 22.701 -17.494 -27.659 1.00 65.62 389 PRO A CA 1
ATOM 3067 C C . PRO A 1 389 ? 23.433 -16.391 -28.426 1.00 65.62 389 PRO A C 1
ATOM 3069 O O . PRO A 1 389 ? 24.291 -15.712 -27.867 1.00 65.62 389 PRO A O 1
ATOM 3072 N N . ALA A 1 390 ? 23.102 -16.237 -29.705 1.00 78.56 390 ALA A N 1
ATOM 3073 C CA . ALA A 1 390 ? 23.630 -15.173 -30.560 1.00 78.56 390 ALA A CA 1
ATOM 3074 C C . ALA A 1 390 ? 22.535 -14.188 -30.994 1.00 78.56 390 ALA A C 1
ATOM 3076 O O . ALA A 1 390 ? 22.826 -13.221 -31.693 1.00 78.56 390 ALA A O 1
ATOM 3077 N N . GLU A 1 391 ? 21.279 -14.441 -30.611 1.00 89.56 391 GLU A N 1
ATOM 3078 C CA . GLU A 1 391 ? 20.127 -13.631 -30.988 1.00 89.56 391 GLU A CA 1
ATOM 3079 C C . GLU A 1 391 ? 19.112 -13.537 -29.839 1.00 89.56 391 GLU A C 1
ATOM 3081 O O . GLU A 1 391 ? 18.705 -14.553 -29.274 1.00 89.56 391 GLU A O 1
ATOM 3086 N N . TRP A 1 392 ? 18.662 -12.319 -29.548 1.00 93.44 392 TRP A N 1
ATOM 3087 C CA . TRP A 1 392 ? 17.638 -11.996 -28.558 1.00 93.44 392 TRP A CA 1
ATOM 3088 C C . TRP A 1 392 ? 16.512 -11.242 -29.254 1.00 93.44 392 TRP A C 1
ATOM 3090 O O . TRP A 1 392 ? 16.760 -10.335 -30.045 1.00 93.44 392 TRP A O 1
ATOM 3100 N N . ARG A 1 393 ? 15.267 -11.656 -29.004 1.00 94.38 393 ARG A N 1
ATOM 3101 C CA . ARG A 1 393 ? 14.082 -11.182 -29.729 1.00 94.38 393 ARG A CA 1
ATOM 3102 C C . ARG A 1 393 ? 13.036 -10.694 -28.735 1.00 94.38 393 ARG A C 1
ATOM 3104 O O . ARG A 1 393 ? 12.499 -11.500 -27.978 1.00 94.38 393 ARG A O 1
ATOM 3111 N N . TRP A 1 394 ? 12.675 -9.419 -28.808 1.00 94.81 394 TRP A N 1
ATOM 3112 C CA . TRP A 1 394 ? 11.630 -8.826 -27.976 1.00 94.81 394 TRP A CA 1
ATOM 3113 C C . TRP A 1 394 ? 10.409 -8.483 -28.822 1.00 94.81 394 TRP A C 1
ATOM 3115 O O . TRP A 1 394 ? 10.510 -7.800 -29.839 1.00 94.81 394 TRP A O 1
ATOM 3125 N N . LYS A 1 395 ? 9.238 -8.980 -28.412 1.00 92.50 395 LYS A N 1
ATOM 3126 C CA . LYS A 1 395 ? 7.947 -8.617 -29.008 1.00 92.50 395 LYS A CA 1
ATOM 3127 C C . LYS A 1 395 ? 7.272 -7.596 -28.098 1.00 92.50 395 LYS A C 1
ATOM 3129 O O . LYS A 1 395 ? 6.614 -7.985 -27.138 1.00 92.50 395 LYS A O 1
ATOM 3134 N N . ILE A 1 396 ? 7.440 -6.322 -28.422 1.00 89.50 396 ILE A N 1
ATOM 3135 C CA . ILE A 1 396 ? 6.886 -5.193 -27.670 1.00 89.50 396 ILE A CA 1
ATOM 3136 C C . ILE A 1 396 ? 5.998 -4.355 -28.606 1.00 89.50 396 ILE A C 1
ATOM 3138 O O . ILE A 1 396 ? 6.423 -4.080 -29.730 1.00 89.50 396 ILE A O 1
ATOM 3142 N N . PRO A 1 397 ? 4.758 -4.007 -28.207 1.00 85.19 397 PRO A N 1
ATOM 3143 C CA . PRO A 1 397 ? 3.842 -3.226 -29.046 1.00 85.19 397 PRO A CA 1
ATOM 3144 C C . PRO A 1 397 ? 4.419 -1.886 -29.524 1.00 85.19 397 PRO A C 1
ATOM 3146 O O . PRO A 1 397 ? 4.181 -1.503 -30.665 1.00 85.19 397 PRO A O 1
ATOM 3149 N N . GLN A 1 398 ? 5.227 -1.245 -28.678 1.00 86.75 398 GLN A N 1
ATOM 3150 C CA . GLN A 1 398 ? 5.834 0.073 -28.881 1.00 86.75 398 GLN A CA 1
ATOM 3151 C C . GLN A 1 398 ? 6.722 0.150 -30.130 1.00 86.75 398 GLN A C 1
ATOM 3153 O O . GLN A 1 398 ? 6.902 1.211 -30.708 1.00 86.75 398 GLN A O 1
ATOM 3158 N N . VAL A 1 399 ? 7.272 -0.978 -30.594 1.00 88.44 399 VAL A N 1
ATOM 3159 C CA . VAL A 1 399 ? 8.164 -0.981 -31.767 1.00 88.44 399 VAL A CA 1
ATOM 3160 C C . VAL A 1 399 ? 7.439 -0.592 -33.052 1.00 88.44 399 VAL A C 1
ATOM 3162 O O . VAL A 1 399 ? 8.099 -0.138 -33.971 1.00 88.44 399 VAL A O 1
ATOM 3165 N N . CYS A 1 400 ? 6.119 -0.782 -33.139 1.00 87.00 400 CYS A N 1
ATOM 3166 C CA . CYS A 1 400 ? 5.337 -0.598 -34.367 1.00 87.00 400 CYS A CA 1
ATOM 3167 C C . CYS A 1 400 ? 4.079 0.262 -34.169 1.00 87.00 400 CYS A C 1
ATOM 3169 O O . CYS A 1 400 ? 3.118 0.115 -34.927 1.00 87.00 400 CYS A O 1
ATOM 3171 N N . ASP A 1 401 ? 4.030 1.101 -33.137 1.00 87.06 401 ASP A N 1
ATOM 3172 C CA . ASP A 1 401 ? 2.866 1.952 -32.864 1.00 87.06 401 ASP A CA 1
ATOM 3173 C C . ASP A 1 401 ? 2.961 3.348 -33.504 1.00 87.06 401 ASP A C 1
ATOM 3175 O O . ASP A 1 401 ? 2.091 4.184 -33.267 1.00 87.06 401 ASP A O 1
ATOM 3179 N N . ASP A 1 402 ? 3.984 3.583 -34.338 1.00 84.19 402 ASP A N 1
ATOM 3180 C CA . ASP A 1 402 ? 4.269 4.873 -34.979 1.00 84.19 402 ASP A CA 1
ATOM 3181 C C . ASP A 1 402 ? 4.420 6.031 -33.971 1.00 84.19 402 ASP A C 1
ATOM 3183 O O . ASP A 1 402 ? 4.149 7.190 -34.281 1.00 84.19 402 ASP A O 1
ATOM 3187 N N . GLN A 1 403 ? 4.850 5.735 -32.740 1.00 82.62 403 GLN A N 1
ATOM 3188 C CA . GLN A 1 403 ? 5.207 6.729 -31.727 1.00 82.62 403 GLN A CA 1
ATOM 3189 C C . GLN A 1 403 ? 6.713 6.699 -31.435 1.00 82.62 403 GLN A C 1
ATOM 3191 O O . GLN A 1 403 ? 7.414 5.731 -31.735 1.00 82.62 403 GLN A O 1
ATOM 3196 N N . TRP A 1 404 ? 7.225 7.795 -30.873 1.00 78.81 404 TRP A N 1
ATOM 3197 C CA . TRP A 1 404 ? 8.606 7.871 -30.403 1.00 78.81 404 TRP A CA 1
ATOM 3198 C C . TRP A 1 404 ? 8.763 7.118 -29.092 1.00 78.81 404 TRP A C 1
ATOM 3200 O O . TRP A 1 404 ? 8.059 7.396 -28.123 1.00 78.81 404 TRP A O 1
ATOM 3210 N N . HIS A 1 405 ? 9.731 6.208 -29.056 1.00 81.62 405 HIS A N 1
ATOM 3211 C CA . HIS A 1 405 ? 10.082 5.471 -27.849 1.00 81.62 405 HIS A CA 1
ATOM 3212 C C . HIS A 1 405 ? 11.591 5.391 -27.683 1.00 81.62 405 HIS A C 1
ATOM 3214 O O . HIS A 1 405 ? 12.339 5.304 -28.662 1.00 81.62 405 HIS A O 1
ATOM 3220 N N . HIS A 1 406 ? 12.022 5.377 -26.426 1.00 81.00 406 HIS A N 1
ATOM 3221 C CA . HIS A 1 406 ? 13.395 5.099 -26.043 1.00 81.00 406 HIS A CA 1
ATOM 3222 C C . HIS A 1 406 ? 13.565 3.611 -25.762 1.00 81.00 406 HIS A C 1
ATOM 3224 O O . HIS A 1 406 ? 12.812 3.036 -24.981 1.00 81.00 406 HIS A O 1
ATOM 3230 N N . TYR A 1 407 ? 14.589 3.011 -26.357 1.00 85.06 407 TYR A N 1
ATOM 3231 C CA . TYR A 1 407 ? 14.961 1.621 -26.131 1.00 85.06 407 TYR A CA 1
ATOM 3232 C C . TYR A 1 407 ? 16.386 1.561 -25.609 1.00 85.06 407 TYR A C 1
ATOM 3234 O O . TYR A 1 407 ? 17.298 2.097 -26.245 1.00 85.06 407 TYR A O 1
ATOM 3242 N N . ALA A 1 408 ? 16.596 0.862 -24.493 1.00 88.00 408 ALA A N 1
ATOM 3243 C CA . ALA A 1 408 ? 17.927 0.618 -23.953 1.00 88.00 408 ALA A CA 1
ATOM 3244 C C . ALA A 1 408 ? 18.192 -0.885 -23.810 1.00 88.00 408 ALA A C 1
ATOM 3246 O O . ALA A 1 408 ? 17.613 -1.572 -22.973 1.00 88.00 408 ALA A O 1
ATOM 3247 N N . VAL A 1 409 ? 19.115 -1.399 -24.620 1.00 90.38 409 VAL A N 1
ATOM 3248 C CA . VAL A 1 409 ? 19.574 -2.788 -24.562 1.00 90.38 409 VAL A CA 1
ATOM 3249 C C . VAL A 1 409 ? 20.856 -2.842 -23.745 1.00 90.38 409 VAL A C 1
ATOM 3251 O O . VAL A 1 409 ? 21.921 -2.432 -24.213 1.00 90.38 409 VAL A O 1
ATOM 3254 N N . ASN A 1 410 ? 20.752 -3.344 -22.518 1.00 90.31 410 ASN A N 1
ATOM 3255 C CA . ASN A 1 410 ? 21.884 -3.562 -21.629 1.00 90.31 410 ASN A CA 1
ATOM 3256 C C . ASN A 1 410 ? 22.460 -4.961 -21.860 1.00 90.31 410 ASN A C 1
ATOM 3258 O O . ASN A 1 410 ? 21.771 -5.967 -21.682 1.00 90.31 410 ASN A O 1
ATOM 3262 N N . VAL A 1 411 ? 23.731 -5.030 -22.244 1.00 90.00 411 VAL A N 1
ATOM 3263 C CA . VAL A 1 411 ? 24.433 -6.276 -22.546 1.00 90.00 411 VAL A CA 1
ATOM 3264 C C . VAL A 1 411 ? 25.452 -6.541 -21.449 1.00 90.00 411 VAL A C 1
ATOM 3266 O O . VAL A 1 411 ? 26.420 -5.802 -21.298 1.00 90.00 411 VAL A O 1
ATOM 3269 N N . ARG A 1 412 ? 25.258 -7.632 -20.708 1.00 87.81 412 ARG A N 1
ATOM 3270 C CA . ARG A 1 412 ? 26.217 -8.227 -19.769 1.00 87.81 412 ARG A CA 1
ATOM 3271 C C . ARG A 1 412 ? 26.391 -9.696 -20.138 1.00 87.81 412 ARG A C 1
ATOM 3273 O O . ARG A 1 412 ? 25.894 -10.584 -19.458 1.00 87.81 412 ARG A O 1
ATOM 3280 N N . PHE A 1 413 ? 27.050 -9.942 -21.268 1.00 81.25 413 PHE A N 1
ATOM 3281 C CA . PHE A 1 413 ? 27.017 -11.243 -21.938 1.00 81.25 413 PHE A CA 1
ATOM 3282 C C . PHE A 1 413 ? 27.357 -12.419 -20.991 1.00 81.25 413 PHE A C 1
ATOM 3284 O O . PHE A 1 413 ? 28.416 -12.388 -20.357 1.00 81.25 413 PHE A O 1
ATOM 3291 N N . PRO A 1 414 ? 26.525 -13.482 -20.939 1.00 79.50 414 PRO A N 1
ATOM 3292 C CA . PRO A 1 414 ? 25.425 -13.801 -21.860 1.00 79.50 414 PRO A CA 1
ATOM 3293 C C . PRO A 1 414 ? 24.066 -13.166 -21.518 1.00 79.50 414 PRO A C 1
ATOM 3295 O O . PRO A 1 414 ? 23.121 -13.335 -22.289 1.00 79.50 414 PRO A O 1
ATOM 3298 N N . ASP A 1 415 ? 23.963 -12.444 -20.405 1.00 86.25 415 ASP A N 1
ATOM 3299 C CA . ASP A 1 415 ? 22.716 -11.847 -19.935 1.00 86.25 415 ASP A CA 1
ATOM 3300 C C . ASP A 1 415 ? 22.438 -10.534 -20.671 1.00 86.25 415 ASP A C 1
ATOM 3302 O O . ASP A 1 415 ? 23.277 -9.630 -20.723 1.00 86.25 415 ASP A O 1
ATOM 3306 N N . ILE A 1 416 ? 21.255 -10.435 -21.273 1.00 89.94 416 ILE A N 1
ATOM 3307 C CA . ILE A 1 416 ? 20.837 -9.258 -22.036 1.00 89.94 416 ILE A CA 1
ATOM 3308 C C . ILE A 1 416 ? 19.435 -8.860 -21.609 1.00 89.94 416 ILE A C 1
ATOM 3310 O O . ILE A 1 416 ? 18.516 -9.680 -21.606 1.00 89.94 416 ILE A O 1
ATOM 3314 N N . GLU A 1 417 ? 19.282 -7.584 -21.280 1.00 90.56 417 GLU A N 1
ATOM 3315 C CA . GLU A 1 417 ? 18.046 -6.997 -20.778 1.00 90.56 417 GLU A CA 1
ATOM 3316 C C . GLU A 1 417 ? 17.650 -5.823 -21.677 1.00 90.56 417 GLU A C 1
ATOM 3318 O O . GLU A 1 417 ? 18.489 -4.995 -22.036 1.00 90.56 417 GLU A O 1
ATOM 3323 N N . LEU A 1 418 ? 16.373 -5.772 -22.057 1.00 88.19 418 LEU A N 1
ATOM 3324 C CA . LEU A 1 418 ? 15.776 -4.631 -22.745 1.00 88.19 418 LEU A CA 1
ATOM 3325 C C . LEU A 1 418 ? 14.964 -3.832 -21.728 1.00 88.19 418 LEU A C 1
ATOM 3327 O O . LEU A 1 418 ? 14.155 -4.423 -21.006 1.00 88.19 418 LEU A O 1
ATOM 3331 N N . PHE A 1 419 ? 15.177 -2.521 -21.725 1.00 80.00 419 PHE A N 1
ATOM 3332 C CA . PHE A 1 419 ? 14.437 -1.537 -20.946 1.00 80.00 419 PHE A CA 1
ATOM 3333 C C . PHE A 1 419 ? 13.679 -0.589 -21.865 1.00 80.00 419 PHE A C 1
ATOM 3335 O O . PHE A 1 419 ? 14.259 -0.206 -22.916 1.00 80.00 419 PHE A O 1
#

pLDDT: mean 71.46, std 22.11, range [22.05, 98.38]

Nearest PDB structures (foldseek):
  7sz8-assembly1_A  TM=8.390E-01  e=1.848E-07  Homo sapiens
  3mvs-assembly1_A  TM=7.865E-01  e=1.062E-07  Mus musculus
  7sz8-assembly2_B  TM=8.583E-01  e=5.009E-07  Homo sapiens
  5uz8-assembly1_A  TM=7.501E-01  e=1.005E-07  Mus musculus
  6bxu-assembly2_B  TM=7.801E-01  e=3.482E-06  Mus musculus

Radius of gyration: 50.53 Å; Cα contacts (8 Å, |Δi|>4): 587; chains: 1; bounding box: 116×50×125 Å

Organism: Tenebrio molitor (NCBI:txid7067)

InterPro domains:
  IPR002126 Cadherin-like [PF00028] (67-141)
  IPR002126 Cadherin-like [PR00205] (40-59)
  IPR002126 Cadherin-like [PR00205] (59-72)
  IPR002126 Cadherin-like [PR00205] (112-138)
  IPR002126 Cadherin-like [PS50268] (62-138)
  IPR013320 Concanavalin A-like lectin/glucanase domain superfamily [SSF49899] (272-419)
  IPR015919 Cadherin-like superfamily [SSF49313] (54-141)

Solvent-accessible surface area (backbone atoms only — not comparable to full-atom values): 27814 Å² total; per-residue (Å²): 142,81,84,70,99,72,86,90,83,74,86,84,78,86,84,83,74,80,74,81,60,94,63,82,79,74,70,83,57,81,69,75,79,86,83,67,93,91,65,79,88,74,84,75,62,86,54,90,60,83,84,79,89,72,69,77,56,46,26,40,60,79,56,87,57,47,79,44,78,45,63,35,69,47,74,43,91,63,70,48,72,52,57,61,52,32,78,35,79,48,66,53,41,20,33,69,58,39,45,46,70,73,54,77,99,58,63,63,49,58,41,66,82,28,38,30,24,45,78,52,58,45,48,37,92,82,47,48,67,46,78,39,40,33,34,38,25,27,42,22,56,88,68,79,90,69,81,86,73,82,82,76,83,80,86,75,84,84,81,89,86,90,78,89,80,80,90,78,86,85,85,89,76,89,73,81,79,77,86,55,46,58,37,64,23,77,70,34,46,37,39,42,34,41,37,77,68,78,69,76,46,77,41,54,66,67,95,72,82,87,78,66,74,91,72,68,91,74,79,84,50,87,59,53,42,77,44,75,55,96,60,98,70,83,82,85,81,86,88,87,86,84,86,86,80,83,84,71,90,68,76,47,93,52,46,91,70,49,59,68,63,55,43,32,65,73,64,66,66,48,95,83,65,76,65,88,81,53,74,62,44,96,96,28,67,66,41,57,86,57,56,60,52,76,81,78,72,88,39,84,47,75,68,67,80,78,79,84,53,81,75,73,77,54,67,91,74,53,62,94,74,75,71,68,63,51,71,54,71,49,77,52,64,39,61,82,59,94,86,65,66,62,83,51,76,45,70,80,41,78,43,53,45,90,69,82,60,70,50,59,44,32,34,37,29,40,43,72,55,20,51,31,42,36,47,57,80,80,87,75,91,84,65,102,79,73,87,70,87,42,68,48,80,43,82,48,74,68,58,50,65,55,40,81,44,74,43,36,40,42,37,50,71,93,49,72,48,79,85

Mean predicted aligned error: 20.13 Å